Protein AF-A0A9P5D5E3-F1 (afdb_monomer_lite)

Radius of gyration: 33.83 Å; chains: 1; bounding box: 81×47×135 Å

Sequence (514 aa):
MQNLQLTEDNIARSSSKAASLYDTSLLKGVSTLTSAIRGVATMDKPTLDSLTDACCRSLRSALHSGDFTIDQIYTVMEPLGVGELDPRLSEPQIRSIDRSIAKTVIYTIAVLRRHSHDSLYEGAWSAIIGHVFSMAPSVFKFRRFSYIMSQASPMDIHNIDDALYRQIIREFAYTHGDGLRNSGVIAPWTMRLSYFARSLAQIPQTKFDSISRAVTEEVWHPDGKRQHRFTWLLIQAQLSHSTAQDMAALTLEYQDEYGPMSGSELRVLAMARLVSEGRLDLQTTFQLSRMYRAQPCSRWPDLAEAVMDLGGTDSLKSLVRWLQSIRGLSCLIRSLIFTNIDPEESGLALSSRRVMGKIMEDAGISPRSLEAEVDFISAKRLKIRGRGTDIPPSELKSRMHMRRGMMEFLEWLAHWYLLSPLLTDRQALRGVEWCLVRYEWMANDNGRGSSVVLAVLARVLMRDLTAGQWGRTSRLRWLMTKIEKYQGHEQARKALKTLNDWRNMTSAQQEKRP

Secondary structure (DSSP, 8-state):
-HHHHHHHHHHHHHHHHHHHTT--HHHHHHHHHHHHHHH-SS--HHHHHHHHHHHHHHHHHHHHTT---HHHHHHHHSTTTTT---TTS-HHHHHHHHHHHHHHHHHHHHHHHHH---HHHHHHHHHHHHHHHHS-SSHHHHHHHHHHHHH--HHHHHHS-HHHHHHHHHHHHHHHHHHHHH-S-HHHHHHHHHHHHHHHTTS-HHHHHHHHHHHHHHHTSTT--HHHHHHHHHHHHHSTTS-HHHHHHHHHHHHHHH-SPPHHHHHHHHHHHHHHTTSS-HHHHHHHHHGGGT-TTTHHHHHHHHHHHHHHHHHHHHHHHHHHHTT-HHHHHHHHHHHHHS-SSHHHHHHHHHHHHHHHHHS---HHHHHHHHHHHHHHHS------S---HHHHHHHHHHHHHHHHHHHHHHHHHHH-TTS-HHHHHHHHHHHHHHHHHHH-TT----HHHHHHHHHHHHHHHHTTS---HHHHHHHHHHHHHHH-HHHHHHHHHHHHHHHHHHHHHHTT--

pLDDT: mean 88.55, std 11.64, range [41.59, 98.0]

Organism: NCBI:txid1094350

Foldseek 3Di:
DVVVVVVVVVVVVVVVVVVVQCPFQQLVLLVQLLVVVVPDPADDPVVLVVSLVSSLVSNLVSVVVLRHDLVVLLCQLQSCDPPNDDPNDDPVSVVVSSLSRLLSSLVSLLVCVVVDVDVSSVSSLVSLVVSLLPDQLDLSSLSSLLSNLVSDDLVRLVPDDLVSVLVNLLSLLVVLLVVVVVDLQQLVSLLSLLSNLVSLLSRPPVSSVVSLVVSCVVCVPPPHDLSSLLSSLLSVLQHLPADLLNNLVSLLVSCVVPNDDDLVSLLSSLLSNCNSVVLADSVLVSVLSVCSPVDVLLSLLSVLLRSCVRPNLVSNLSSCVSCVSNVNNLSNLLSLLQCQQDPPDPVSNVSSLVSVLSCVQPNPDDVVSSLVSLVVCCVPQQPPPDPDPDDPPVSVVVSVSSLVSSLVVLLSQLVSLLPHPVDDLVSSLVSLVSSQVVQQVSVPPVSATDPSSLVSNVSSQCPCLVVLHLGDPVSLVVSLVVCCRHVNPVRSVVSVVVSVVSSVVSVVVVVPPD

Structure (mmCIF, N/CA/C/O backbone):
data_AF-A0A9P5D5E3-F1
#
_entry.id   AF-A0A9P5D5E3-F1
#
loop_
_atom_site.group_PDB
_atom_site.id
_atom_site.type_symbol
_atom_site.label_atom_id
_atom_site.label_alt_id
_atom_site.label_comp_id
_atom_site.label_asym_id
_atom_site.label_entity_id
_atom_site.label_seq_id
_atom_site.pdbx_PDB_ins_code
_atom_site.Cartn_x
_atom_site.Cartn_y
_atom_site.Cartn_z
_atom_site.occupancy
_atom_site.B_iso_or_equiv
_atom_site.auth_seq_id
_atom_site.auth_comp_id
_atom_site.auth_asym_id
_atom_site.auth_atom_id
_atom_site.pdbx_PDB_model_num
ATOM 1 N N . MET A 1 1 ? -29.654 13.560 71.569 1.00 51.62 1 MET A N 1
ATOM 2 C CA . MET A 1 1 ? -29.221 12.187 71.218 1.00 51.62 1 MET A CA 1
ATOM 3 C C . MET A 1 1 ? -30.061 11.512 70.125 1.00 51.62 1 MET A C 1
ATOM 5 O O . MET A 1 1 ? -29.534 10.614 69.495 1.00 51.62 1 MET A O 1
ATOM 9 N N . GLN A 1 2 ? -31.283 11.963 69.798 1.00 49.03 2 GLN A N 1
ATOM 10 C CA . GLN A 1 2 ? -32.092 11.364 68.712 1.00 49.03 2 GLN A CA 1
ATOM 11 C C . GLN A 1 2 ? -31.640 11.704 67.270 1.00 49.03 2 GLN A C 1
ATOM 13 O O . GLN A 1 2 ? -31.958 10.961 66.351 1.00 49.03 2 GLN A O 1
ATOM 18 N N . ASN A 1 3 ? -30.846 12.763 67.053 1.00 41.59 3 ASN A N 1
ATOM 19 C CA . ASN A 1 3 ? -30.370 13.141 65.707 1.00 41.59 3 ASN A CA 1
ATOM 20 C C . ASN A 1 3 ? -29.150 12.348 65.197 1.00 41.59 3 ASN A C 1
ATOM 22 O O . ASN A 1 3 ? -28.837 12.447 64.018 1.00 41.59 3 ASN A O 1
ATOM 26 N N . LEU A 1 4 ? -28.476 11.559 66.045 1.00 43.84 4 LEU A N 1
ATOM 27 C CA . LEU A 1 4 ? -27.321 10.734 65.645 1.00 43.84 4 LEU A CA 1
ATOM 28 C C . LEU A 1 4 ? -27.733 9.343 65.124 1.00 43.84 4 LEU A C 1
ATOM 30 O O . LEU A 1 4 ? -27.095 8.821 64.213 1.00 43.84 4 LEU A O 1
ATOM 34 N N . GLN A 1 5 ? -28.847 8.787 65.612 1.00 48.31 5 GLN A N 1
ATOM 35 C CA . GLN A 1 5 ? -29.372 7.491 65.149 1.00 48.31 5 GLN A CA 1
ATOM 36 C C . GLN A 1 5 ? -29.974 7.554 63.732 1.00 48.31 5 GLN A C 1
ATOM 38 O O . GLN A 1 5 ? -29.820 6.617 62.956 1.00 48.31 5 GLN A O 1
ATOM 43 N N . LEU A 1 6 ? -30.570 8.686 63.336 1.00 47.81 6 LEU A N 1
ATOM 44 C CA . LEU A 1 6 ? -31.099 8.888 61.975 1.00 47.81 6 LEU A CA 1
ATOM 45 C C . LEU A 1 6 ? -30.002 8.978 60.897 1.00 47.81 6 LEU A C 1
ATOM 47 O O . LEU A 1 6 ? -30.256 8.683 59.728 1.00 47.81 6 LEU A O 1
ATOM 51 N N . THR A 1 7 ? -28.781 9.369 61.266 1.00 51.88 7 THR A N 1
ATOM 52 C CA . THR A 1 7 ? -27.620 9.368 60.362 1.00 51.88 7 THR A CA 1
ATOM 53 C C . THR A 1 7 ? -27.019 7.976 60.183 1.00 51.88 7 THR A C 1
ATOM 55 O O . THR A 1 7 ? -26.678 7.620 59.059 1.00 51.88 7 THR A O 1
ATOM 58 N N . GLU A 1 8 ? -26.952 7.154 61.233 1.00 51.00 8 GLU A N 1
ATOM 59 C CA . GLU A 1 8 ? -26.429 5.783 61.130 1.00 51.00 8 GLU A CA 1
ATOM 60 C C . GLU A 1 8 ? -27.367 4.858 60.345 1.00 51.00 8 GLU A C 1
ATOM 62 O O . GLU A 1 8 ? -26.898 4.112 59.488 1.00 51.00 8 GLU A O 1
ATOM 67 N N . ASP A 1 9 ? -28.687 4.984 60.516 1.00 50.69 9 ASP A N 1
ATOM 68 C CA . ASP A 1 9 ? -29.661 4.209 59.733 1.00 50.69 9 ASP A CA 1
ATOM 69 C C . ASP A 1 9 ? -29.676 4.600 58.247 1.00 50.69 9 ASP A C 1
ATOM 71 O O . ASP A 1 9 ? -29.881 3.753 57.373 1.00 50.69 9 ASP A O 1
ATOM 75 N N . ASN A 1 10 ? -29.407 5.869 57.925 1.00 49.25 10 ASN A N 1
ATOM 76 C CA . ASN A 1 10 ? -29.267 6.306 56.537 1.00 49.25 10 ASN A CA 1
ATOM 77 C C . ASN A 1 10 ? -27.933 5.858 55.921 1.00 49.25 10 ASN A C 1
ATOM 79 O O . ASN A 1 10 ? -27.908 5.502 54.742 1.00 49.25 10 ASN A O 1
ATOM 83 N N . ILE A 1 11 ? -26.846 5.790 56.697 1.00 52.59 11 ILE A N 1
ATOM 84 C CA . ILE A 1 11 ? -25.560 5.232 56.245 1.00 52.59 11 ILE A CA 1
ATOM 85 C C . ILE A 1 11 ? -25.672 3.710 56.059 1.00 52.59 11 ILE A C 1
ATOM 87 O O . ILE A 1 11 ? -25.216 3.185 55.044 1.00 52.59 11 ILE A O 1
ATOM 91 N N . ALA A 1 12 ? -26.360 3.002 56.958 1.00 52.84 12 ALA A N 1
ATOM 92 C CA . ALA A 1 12 ? -26.611 1.565 56.852 1.00 52.84 12 ALA A CA 1
ATOM 93 C C . ALA A 1 12 ? -27.542 1.217 55.677 1.00 52.84 12 ALA A C 1
ATOM 95 O O . ALA A 1 12 ? -27.278 0.261 54.948 1.00 52.84 12 ALA A O 1
ATOM 96 N N . ARG A 1 13 ? -28.582 2.022 55.409 1.00 50.06 13 ARG A N 1
ATOM 97 C CA . ARG A 1 13 ? -29.433 1.862 54.212 1.00 50.06 13 ARG A CA 1
ATOM 98 C C . ARG A 1 13 ? -28.705 2.210 52.917 1.00 50.06 13 ARG A C 1
ATOM 100 O O . ARG A 1 13 ? -28.926 1.538 51.914 1.00 50.06 13 ARG A O 1
ATOM 107 N N . SER A 1 14 ? -27.811 3.199 52.932 1.00 50.53 14 SER A N 1
ATOM 108 C CA . SER A 1 14 ? -26.955 3.528 51.780 1.00 50.53 14 SER A CA 1
ATOM 109 C C . SER A 1 14 ? -25.931 2.417 51.505 1.00 50.53 14 SER A C 1
ATOM 111 O O . SER A 1 14 ? -25.728 2.040 50.354 1.00 50.53 14 SER A O 1
ATOM 113 N N . SER A 1 15 ? -25.369 1.822 52.562 1.00 48.03 15 SER A N 1
ATOM 114 C CA . SER A 1 15 ? -24.466 0.664 52.507 1.00 48.03 15 SER A CA 1
ATOM 115 C C . SER A 1 15 ? -25.179 -0.616 52.036 1.00 48.03 15 SER A C 1
ATOM 117 O O . SER A 1 15 ? -24.668 -1.341 51.186 1.00 48.03 15 SER A O 1
ATOM 119 N N . SER A 1 16 ? -26.416 -0.854 52.485 1.00 47.56 16 SER A N 1
ATOM 120 C CA . SER A 1 16 ? -27.251 -1.980 52.038 1.00 47.56 16 SER A CA 1
ATOM 121 C C . SER A 1 16 ? -27.680 -1.852 50.567 1.00 47.56 16 SER A C 1
ATOM 123 O O . SER A 1 16 ? -27.657 -2.842 49.834 1.00 47.56 16 SER A O 1
ATOM 125 N N . LYS A 1 17 ? -27.980 -0.635 50.086 1.00 50.34 17 LYS A N 1
ATOM 126 C CA . LYS A 1 17 ? -28.239 -0.382 48.657 1.00 50.34 17 LYS A CA 1
ATOM 127 C C . LYS A 1 17 ? -26.984 -0.579 47.803 1.00 50.34 17 LYS A C 1
ATOM 129 O O . LYS A 1 17 ? -27.083 -1.174 46.731 1.00 50.34 17 LYS A O 1
ATOM 134 N N . ALA A 1 18 ? -25.819 -0.154 48.302 1.00 51.84 18 ALA A N 1
ATOM 135 C CA . ALA A 1 18 ? -24.525 -0.398 47.666 1.00 51.84 18 ALA A CA 1
ATOM 136 C C . ALA A 1 18 ? -24.183 -1.897 47.589 1.00 51.84 18 ALA A C 1
ATOM 138 O O . ALA A 1 18 ? -23.672 -2.342 46.568 1.00 51.84 18 ALA A O 1
ATOM 139 N N . ALA A 1 19 ? -24.540 -2.696 48.600 1.00 51.81 19 ALA A N 1
ATOM 140 C CA . ALA A 1 19 ? -24.354 -4.148 48.570 1.00 51.81 19 ALA A CA 1
ATOM 141 C C . ALA A 1 19 ? -25.280 -4.860 47.560 1.00 51.81 19 ALA A C 1
ATOM 143 O O . ALA A 1 19 ? -24.857 -5.830 46.938 1.00 51.81 19 ALA A O 1
ATOM 144 N N . SER A 1 20 ? -26.506 -4.362 47.326 1.00 53.81 20 SER A N 1
ATOM 145 C CA . SER A 1 20 ? -27.418 -4.939 46.314 1.00 53.81 20 SER A CA 1
ATOM 146 C C . SER A 1 20 ? -27.054 -4.587 44.862 1.00 53.81 20 SER A C 1
ATOM 148 O O . SER A 1 20 ? -27.443 -5.297 43.941 1.00 53.81 20 SER A O 1
ATOM 150 N N . LEU A 1 21 ? -26.266 -3.525 44.643 1.00 51.81 21 LEU A N 1
ATOM 151 C CA . LEU A 1 21 ? -25.793 -3.114 43.312 1.00 51.81 21 LEU A CA 1
ATOM 152 C C . LEU A 1 21 ? -24.732 -4.062 42.722 1.00 51.81 21 LEU A C 1
ATOM 154 O O . LEU A 1 21 ? -24.476 -4.016 41.518 1.00 51.81 21 LEU A O 1
ATOM 158 N N . TYR A 1 22 ? -24.136 -4.935 43.542 1.00 53.56 22 TYR A N 1
ATOM 159 C CA . TYR A 1 22 ? -23.150 -5.924 43.095 1.00 53.56 22 TYR A CA 1
ATOM 160 C C . TYR A 1 22 ? -23.761 -7.239 42.586 1.00 53.56 22 TYR A C 1
ATOM 162 O O . TYR A 1 22 ? -23.026 -8.042 42.013 1.00 53.56 22 TYR A O 1
ATOM 170 N N . ASP A 1 23 ? -25.074 -7.453 42.735 1.00 62.47 23 ASP A N 1
ATOM 171 C CA . ASP A 1 23 ? -25.737 -8.716 42.360 1.00 62.47 23 ASP A CA 1
ATOM 172 C C . ASP A 1 23 ? -26.598 -8.611 41.087 1.00 62.47 23 ASP A C 1
ATOM 174 O O . ASP A 1 23 ? -27.505 -9.403 40.845 1.00 62.47 23 ASP A O 1
ATOM 178 N N . THR A 1 24 ? -26.330 -7.618 40.238 1.00 68.75 24 THR A N 1
ATOM 179 C CA . THR A 1 24 ? -26.952 -7.558 38.905 1.00 68.75 24 THR A CA 1
ATOM 180 C C . THR A 1 24 ? -26.389 -8.645 37.996 1.00 68.75 24 THR A C 1
ATOM 182 O O . THR A 1 24 ? -25.181 -8.926 38.012 1.00 68.75 24 THR A O 1
ATOM 185 N N . SER A 1 25 ? -27.228 -9.188 37.116 1.00 81.94 25 SER A N 1
ATOM 186 C CA . SER A 1 25 ? -26.835 -10.268 36.206 1.00 81.94 25 SER A CA 1
ATOM 187 C C . SER A 1 25 ? -25.695 -9.901 35.244 1.00 81.94 25 SER A C 1
ATOM 189 O O . SER A 1 25 ? -24.961 -10.793 34.806 1.00 81.94 25 SER A O 1
ATOM 191 N N . LEU A 1 26 ? -25.487 -8.611 34.944 1.00 89.19 26 LEU A N 1
ATOM 192 C CA . LEU A 1 26 ? -24.470 -8.170 33.989 1.00 89.19 26 LEU A CA 1
ATOM 193 C C . LEU A 1 26 ? -23.032 -8.453 34.470 1.00 89.19 26 LEU A C 1
ATOM 195 O O . LEU A 1 26 ? -22.246 -9.072 33.747 1.00 89.19 26 LEU A O 1
ATOM 199 N N . LEU A 1 27 ? -22.683 -8.062 35.702 1.00 91.94 27 LEU A N 1
ATOM 200 C CA . LEU A 1 27 ? -21.335 -8.281 36.254 1.00 91.94 27 LEU A CA 1
ATOM 201 C C . LEU A 1 27 ? -21.044 -9.759 36.535 1.00 91.94 27 LEU A C 1
ATOM 203 O O . LEU A 1 27 ? -19.889 -10.187 36.458 1.00 91.94 27 LEU A O 1
ATOM 207 N N . LYS A 1 28 ? -22.087 -10.561 36.782 1.00 92.12 28 LYS A N 1
ATOM 208 C CA . LYS A 1 28 ? -21.977 -12.006 37.013 1.00 92.12 28 LYS A CA 1
ATOM 209 C C . LYS A 1 28 ? -21.293 -12.736 35.856 1.00 92.12 28 LYS A C 1
ATOM 211 O O . LYS A 1 28 ? -20.525 -13.671 36.081 1.00 92.12 28 LYS A O 1
ATOM 216 N N . GLY A 1 29 ? -21.531 -12.308 34.615 1.00 92.06 29 GLY A N 1
ATOM 217 C CA . GLY A 1 29 ? -20.886 -12.899 33.439 1.00 92.06 29 GLY A CA 1
ATOM 218 C C . GLY A 1 29 ? -19.367 -12.695 33.431 1.00 92.06 29 GLY A C 1
ATOM 219 O O . GLY A 1 29 ? -18.618 -13.628 33.134 1.00 92.06 29 GLY A O 1
ATOM 220 N N . VAL A 1 30 ? -18.906 -11.493 33.789 1.00 93.12 30 VAL A N 1
ATOM 221 C CA . VAL A 1 30 ? -17.473 -11.153 33.849 1.00 93.12 30 VAL A CA 1
ATOM 222 C C . VAL A 1 30 ? -16.808 -11.814 35.057 1.00 93.12 30 VAL A C 1
ATOM 224 O O . VAL A 1 30 ? -15.753 -12.424 34.907 1.00 93.12 30 VAL A O 1
ATOM 227 N N . SER A 1 31 ? -17.440 -11.796 36.233 1.00 92.56 31 SER A N 1
ATOM 228 C CA . SER A 1 31 ? -16.890 -12.448 37.430 1.00 92.56 31 SER A CA 1
ATOM 229 C C . SER A 1 31 ? -16.780 -13.970 37.277 1.00 92.56 31 SER A C 1
ATOM 231 O O . SER A 1 31 ? -15.801 -14.571 37.731 1.00 92.56 31 SER A O 1
ATOM 233 N N . THR A 1 32 ? -17.734 -14.594 36.574 1.00 94.31 32 THR A N 1
ATOM 234 C CA . THR A 1 32 ? -17.679 -16.019 36.212 1.00 94.31 32 THR A CA 1
ATOM 235 C C . THR A 1 32 ? -16.514 -16.299 35.266 1.00 94.31 32 THR A C 1
ATOM 237 O O . THR A 1 32 ? -15.783 -17.264 35.481 1.00 94.31 32 THR A O 1
ATOM 240 N N . LEU A 1 33 ? -16.294 -15.448 34.256 1.00 94.94 33 LEU A N 1
ATOM 241 C CA . LEU A 1 33 ? -15.149 -15.570 33.350 1.00 94.94 33 LEU A CA 1
ATOM 242 C C . LEU A 1 33 ? -13.823 -15.473 34.113 1.00 94.94 33 LEU A C 1
ATOM 244 O O . LEU A 1 33 ? -12.973 -16.349 33.968 1.00 94.94 33 LEU A O 1
ATOM 248 N N . THR A 1 34 ? -13.658 -14.450 34.951 1.00 93.31 34 THR A N 1
A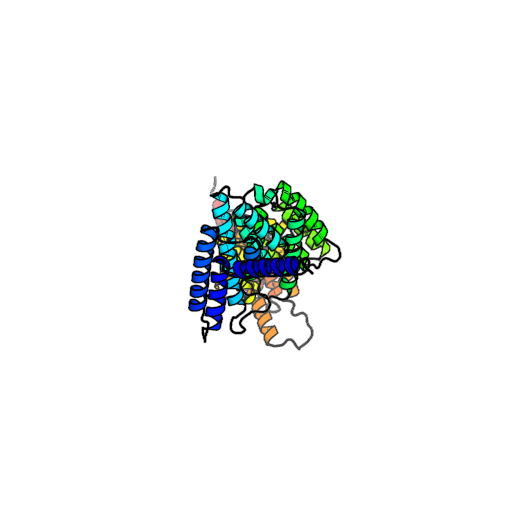TOM 249 C CA . THR A 1 34 ? -12.439 -14.242 35.745 1.00 93.31 34 THR A CA 1
ATOM 250 C C . THR A 1 34 ? -12.188 -15.406 36.706 1.00 93.31 34 THR A C 1
ATOM 252 O O . THR A 1 34 ? -11.065 -15.902 36.795 1.00 93.31 34 THR A O 1
ATOM 255 N N . SER A 1 35 ? -13.231 -15.909 37.373 1.00 93.19 35 SER A N 1
ATOM 256 C CA . SER A 1 35 ? -13.135 -17.092 38.241 1.00 93.19 35 SER A CA 1
ATOM 257 C C . SER A 1 35 ? -12.764 -18.354 37.461 1.00 93.19 35 SER A C 1
ATOM 259 O O . SER A 1 35 ? -11.901 -19.112 37.900 1.00 93.19 35 SER A O 1
ATOM 261 N N . ALA A 1 36 ? -13.356 -18.569 36.284 1.00 94.50 36 ALA A N 1
ATOM 262 C CA . ALA A 1 36 ? -13.046 -19.719 35.440 1.00 94.50 36 ALA A CA 1
ATOM 263 C C . ALA A 1 36 ? -11.605 -19.666 34.913 1.00 94.50 36 ALA A C 1
ATOM 265 O O . ALA A 1 36 ? -10.907 -20.677 34.937 1.00 94.50 36 ALA A O 1
ATOM 266 N N . ILE A 1 37 ? -11.127 -18.484 34.510 1.00 93.75 37 ILE A N 1
ATOM 267 C CA . ILE A 1 37 ? -9.731 -18.282 34.105 1.00 93.75 37 ILE A CA 1
ATOM 268 C C . ILE A 1 37 ? -8.791 -18.646 35.255 1.00 93.75 37 ILE A C 1
ATOM 270 O O . ILE A 1 37 ? -7.855 -19.419 35.053 1.00 93.75 37 ILE A O 1
ATOM 274 N N . ARG A 1 38 ? -9.079 -18.168 36.474 1.00 92.00 38 ARG A N 1
ATOM 275 C CA . ARG A 1 38 ? -8.297 -18.492 37.677 1.00 92.00 38 ARG A CA 1
ATOM 276 C C . ARG A 1 38 ? -8.303 -19.995 37.987 1.00 92.00 38 ARG A C 1
ATOM 278 O O . ARG A 1 38 ? -7.253 -20.538 38.313 1.00 92.00 38 ARG A O 1
ATOM 285 N N . GLY A 1 39 ? -9.442 -20.670 37.822 1.00 93.56 39 GLY A N 1
ATOM 286 C CA . GLY A 1 39 ? -9.613 -22.091 38.150 1.00 93.56 39 GLY A CA 1
ATOM 287 C C . GLY A 1 39 ? -8.987 -23.092 37.169 1.00 93.56 39 GLY A C 1
ATOM 288 O O . GLY A 1 39 ? -8.707 -24.224 37.556 1.00 93.56 39 GLY A O 1
ATOM 289 N N . VAL A 1 40 ? -8.745 -22.716 35.911 1.00 92.94 40 VAL A N 1
ATOM 290 C CA . VAL A 1 40 ? -8.152 -23.619 34.907 1.00 92.94 40 VAL A CA 1
ATOM 291 C C . VAL A 1 40 ? -6.631 -23.631 35.043 1.00 92.94 40 VAL A C 1
ATOM 293 O O . VAL A 1 40 ? -6.009 -22.581 34.959 1.00 92.94 40 VAL A O 1
ATOM 296 N N . ALA A 1 41 ? -6.007 -24.803 35.211 1.00 91.38 41 ALA A N 1
ATOM 297 C CA . ALA A 1 41 ? -4.556 -24.919 35.420 1.00 91.38 41 ALA A CA 1
ATOM 298 C C . ALA A 1 41 ? -3.724 -24.442 34.208 1.00 91.38 41 ALA A C 1
ATOM 300 O O . ALA A 1 41 ? -2.764 -23.687 34.371 1.00 91.38 41 ALA A O 1
ATOM 301 N N . THR A 1 42 ? -4.119 -24.842 32.995 1.00 90.94 42 THR A N 1
ATOM 302 C CA . THR A 1 42 ? -3.462 -24.498 31.723 1.00 90.94 42 THR A CA 1
ATOM 303 C C . THR A 1 42 ? -4.464 -23.882 30.752 1.00 90.94 42 THR A C 1
ATOM 305 O O . THR A 1 42 ? -5.440 -24.533 30.388 1.00 90.94 42 THR A O 1
ATOM 308 N N . MET A 1 43 ? -4.220 -22.645 30.311 1.00 94.38 43 MET A N 1
ATOM 309 C CA . MET A 1 43 ? -5.142 -21.916 29.436 1.00 94.38 43 MET A CA 1
ATOM 310 C C . MET A 1 43 ? -4.763 -22.067 27.960 1.00 94.38 43 MET A C 1
ATOM 312 O O . MET A 1 43 ? -3.991 -21.269 27.417 1.00 94.38 43 MET A O 1
ATOM 316 N N . ASP A 1 44 ? -5.316 -23.083 27.300 1.00 94.56 44 ASP A N 1
ATOM 317 C CA . ASP A 1 44 ? -5.227 -23.184 25.847 1.00 94.56 44 ASP A CA 1
ATOM 318 C C . ASP A 1 44 ? -6.207 -22.219 25.149 1.00 94.56 44 ASP A C 1
ATOM 320 O O . ASP A 1 44 ? -7.106 -21.624 25.752 1.00 94.56 44 ASP A O 1
ATOM 324 N N . LYS A 1 45 ? -5.987 -21.995 23.850 1.00 94.56 45 LYS A N 1
ATOM 325 C CA . LYS A 1 45 ? -6.810 -21.068 23.066 1.00 94.56 45 LYS A CA 1
ATOM 326 C C . LYS A 1 45 ? -8.284 -21.520 22.967 1.00 94.56 45 LYS A C 1
ATOM 328 O O . LYS A 1 45 ? -9.139 -20.671 23.201 1.00 94.56 45 LYS A O 1
ATOM 333 N N . PRO A 1 46 ? -8.610 -22.795 22.663 1.00 97.00 46 PRO A N 1
ATOM 334 C CA . PRO A 1 46 ? -10.002 -23.245 22.575 1.00 97.00 46 PRO A CA 1
ATOM 335 C C . PRO A 1 46 ? -10.787 -23.087 23.881 1.00 97.00 46 PRO A C 1
ATOM 337 O O . PRO A 1 46 ? -11.935 -22.644 23.849 1.00 97.00 46 PRO A O 1
ATOM 340 N N . THR A 1 47 ? -10.174 -23.395 25.030 1.00 95.94 47 THR A N 1
ATOM 341 C CA . THR A 1 47 ? -10.812 -23.216 26.342 1.00 95.94 47 THR A CA 1
ATOM 342 C C . THR A 1 47 ? -11.107 -21.745 26.588 1.00 95.94 47 THR A C 1
ATOM 344 O O . THR A 1 47 ? -12.225 -21.395 26.966 1.00 95.94 47 THR A O 1
ATOM 347 N N . LEU A 1 48 ? -10.140 -20.866 26.312 1.00 95.62 48 LEU A N 1
ATOM 348 C CA . LEU A 1 48 ? -10.329 -19.432 26.486 1.00 95.62 48 LEU A CA 1
ATOM 349 C C . LEU A 1 48 ? -11.422 -18.864 25.571 1.00 95.62 48 LEU A C 1
ATOM 351 O O . LEU A 1 48 ? -12.230 -18.050 26.022 1.00 95.62 48 LEU A O 1
ATOM 355 N N . ASP A 1 49 ? -11.461 -19.297 24.310 1.00 95.62 49 ASP A N 1
ATOM 356 C CA . ASP A 1 49 ? -12.492 -18.890 23.353 1.00 95.62 49 ASP A CA 1
ATOM 357 C C . ASP A 1 49 ? -13.884 -19.347 23.849 1.00 95.62 49 ASP A C 1
ATOM 359 O O . ASP A 1 49 ? -14.806 -18.534 23.917 1.00 95.62 49 ASP A O 1
ATOM 363 N N . SER A 1 50 ? -14.015 -20.590 24.335 1.00 97.25 50 SER A N 1
ATOM 364 C CA . SER A 1 50 ? -15.262 -21.120 24.918 1.00 97.25 50 SER A CA 1
ATOM 365 C C . SER A 1 50 ? -15.727 -20.346 26.161 1.00 97.25 50 SER A C 1
ATOM 367 O O . SER A 1 50 ? -16.907 -20.000 26.281 1.00 97.25 50 SER A O 1
ATOM 369 N N . LEU A 1 51 ? -14.809 -20.033 27.084 1.00 96.62 51 LEU A N 1
ATOM 370 C CA . LEU A 1 51 ? -15.114 -19.229 28.274 1.00 96.62 51 LEU A CA 1
ATOM 371 C C . LEU A 1 51 ? -15.556 -17.809 27.892 1.00 96.62 51 LEU A C 1
ATOM 373 O O . LEU A 1 51 ? -16.532 -17.285 28.435 1.00 96.62 51 LEU A O 1
ATOM 377 N N . THR A 1 52 ? -14.872 -17.203 26.921 1.00 96.81 52 THR A N 1
ATOM 378 C CA . THR A 1 52 ? -15.201 -15.868 26.410 1.00 96.81 52 THR A CA 1
ATOM 379 C C . THR A 1 52 ? -16.579 -15.855 25.746 1.00 96.81 52 THR A C 1
ATOM 381 O O . THR A 1 52 ? -17.367 -14.937 25.985 1.00 96.81 52 THR A O 1
ATOM 384 N N . ASP A 1 53 ? -16.918 -16.883 24.966 1.00 97.25 53 ASP A N 1
ATOM 385 C CA . ASP A 1 53 ? -18.229 -17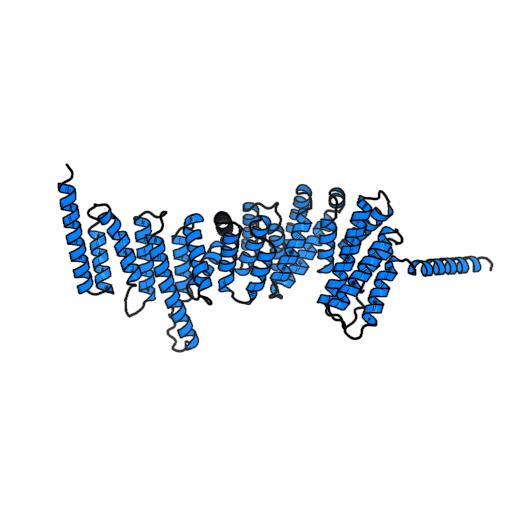.019 24.327 1.00 97.25 53 ASP A CA 1
ATOM 386 C C . ASP A 1 53 ? -19.355 -17.224 25.346 1.00 97.25 53 ASP A C 1
ATOM 388 O O . ASP A 1 53 ? -20.433 -16.634 25.211 1.00 97.25 53 ASP A O 1
ATOM 392 N N . ALA A 1 54 ? -19.116 -18.015 26.398 1.00 97.00 54 ALA A N 1
ATOM 393 C CA . ALA A 1 54 ? -20.058 -18.173 27.502 1.00 97.00 54 ALA A CA 1
ATOM 394 C C . ALA A 1 54 ? -20.325 -16.835 28.213 1.00 97.00 54 ALA A C 1
ATOM 396 O O . ALA A 1 54 ? -21.489 -16.470 28.404 1.00 97.00 54 ALA A O 1
ATOM 397 N N . CYS A 1 55 ? -19.271 -16.066 28.507 1.00 96.56 55 CYS A N 1
ATOM 398 C CA . CYS A 1 55 ? -19.382 -14.713 29.053 1.00 96.56 55 CYS A CA 1
ATOM 399 C C . CYS A 1 55 ? -20.197 -13.799 28.123 1.00 96.56 55 CYS A C 1
ATOM 401 O O . CYS A 1 55 ? -21.167 -13.178 28.554 1.00 96.56 55 CYS A O 1
ATOM 403 N N . CYS A 1 56 ? -19.886 -13.784 26.822 1.00 97.06 56 CYS A N 1
ATOM 404 C CA . CYS A 1 56 ? -20.598 -12.966 25.839 1.00 97.06 56 CYS A CA 1
ATOM 405 C C . CYS A 1 56 ? -22.091 -13.324 25.738 1.00 97.06 56 CYS A C 1
ATOM 407 O O . CYS A 1 56 ? -22.920 -12.428 25.586 1.00 97.06 56 CYS A O 1
ATOM 409 N N . ARG A 1 57 ? -22.463 -14.608 25.836 1.00 97.06 57 ARG A N 1
ATOM 410 C CA . ARG A 1 57 ? -23.877 -15.028 25.881 1.00 97.06 57 ARG A CA 1
ATOM 411 C C . ARG A 1 57 ? -24.583 -14.523 27.137 1.00 97.06 57 ARG A C 1
ATOM 413 O O . ARG A 1 57 ? -25.687 -13.997 27.026 1.00 97.06 57 ARG A O 1
ATOM 420 N N . SER A 1 58 ? -23.933 -14.636 28.296 1.00 96.38 58 SER A N 1
ATOM 421 C CA . SER A 1 58 ? -24.467 -14.116 29.560 1.00 96.38 58 SER A CA 1
ATOM 422 C C . SER A 1 58 ? -24.687 -12.604 29.492 1.00 96.38 58 SER A C 1
ATOM 424 O O . SER A 1 58 ? -25.760 -12.128 29.850 1.00 96.38 58 SER A O 1
ATOM 426 N N . LEU A 1 59 ? -23.707 -11.857 28.969 1.00 96.44 59 LEU A N 1
ATOM 427 C CA . LEU A 1 59 ? -23.804 -10.406 28.796 1.00 96.44 59 LEU A CA 1
ATOM 428 C C . LEU A 1 59 ? -24.957 -10.018 27.867 1.00 96.44 59 LEU A C 1
ATOM 430 O O . LEU A 1 59 ? -25.718 -9.116 28.196 1.00 96.44 59 LEU A O 1
ATOM 434 N N . ARG A 1 60 ? -25.134 -10.715 26.735 1.00 97.12 60 ARG A N 1
ATOM 435 C CA . ARG A 1 60 ? -26.284 -10.469 25.847 1.00 97.12 60 ARG A CA 1
ATOM 436 C C . ARG A 1 60 ? -27.601 -10.668 26.579 1.00 97.12 60 ARG A C 1
ATOM 438 O O . ARG A 1 60 ? -28.466 -9.809 26.478 1.00 97.12 60 ARG A O 1
ATOM 445 N N . SER A 1 61 ? -27.740 -11.768 27.316 1.00 96.25 61 SER A N 1
ATOM 446 C CA . SER A 1 61 ? -28.963 -12.058 28.066 1.00 96.25 61 SER A CA 1
ATOM 447 C C . SER A 1 61 ? -29.293 -10.949 29.069 1.00 96.25 61 SER A C 1
ATOM 449 O O . SER A 1 61 ? -30.427 -10.486 29.084 1.00 96.25 61 SER A O 1
ATOM 451 N N . ALA A 1 62 ? -28.304 -10.500 29.849 1.00 95.50 62 ALA A N 1
ATOM 452 C CA . ALA A 1 62 ? -28.472 -9.435 30.842 1.00 95.50 62 ALA A CA 1
ATOM 453 C C . ALA A 1 62 ? -28.810 -8.074 30.205 1.00 95.50 62 ALA A C 1
ATOM 455 O O . ALA A 1 62 ? -29.679 -7.346 30.683 1.00 95.50 62 ALA A O 1
ATOM 456 N N . LEU A 1 63 ? -28.160 -7.739 29.084 1.00 96.62 63 LEU A N 1
ATOM 457 C CA . LEU A 1 63 ? -28.459 -6.517 28.335 1.00 96.62 63 LEU A CA 1
ATOM 458 C C . LEU A 1 63 ? -29.874 -6.552 27.743 1.00 96.62 63 LEU A C 1
ATOM 460 O O . LEU A 1 63 ? -30.572 -5.549 27.802 1.00 96.62 63 LEU A O 1
ATOM 464 N N . HIS A 1 64 ? -30.317 -7.698 27.215 1.00 96.06 64 HIS A N 1
ATOM 465 C CA . HIS A 1 64 ? -31.675 -7.871 26.687 1.00 96.06 64 HIS A CA 1
ATOM 466 C C . HIS A 1 64 ? -32.759 -7.771 27.764 1.00 96.06 64 HIS A C 1
ATOM 468 O O . HIS A 1 64 ? -33.861 -7.320 27.459 1.00 96.06 64 HIS A O 1
ATOM 474 N N . SER A 1 65 ? -32.470 -8.183 29.001 1.00 95.19 65 SER A N 1
ATOM 475 C CA . SER A 1 65 ? -33.410 -8.049 30.116 1.00 95.19 65 SER A CA 1
ATOM 476 C C . SER A 1 65 ? -33.442 -6.645 30.725 1.00 95.19 65 SER A C 1
ATOM 478 O O . SER A 1 65 ? -34.252 -6.414 31.617 1.00 95.19 65 SER A O 1
ATOM 480 N N . GLY A 1 66 ? -32.577 -5.721 30.282 1.00 94.81 66 GLY A N 1
ATOM 481 C CA . GLY A 1 66 ? -32.454 -4.385 30.875 1.00 94.81 66 GLY A CA 1
ATOM 482 C C . GLY A 1 66 ? -31.918 -4.394 32.313 1.00 94.81 66 GLY A C 1
ATOM 483 O O . GLY A 1 66 ? -32.060 -3.404 33.022 1.00 94.81 66 GLY A O 1
ATOM 484 N N . ASP A 1 67 ? -31.313 -5.501 32.758 1.00 91.00 67 ASP A N 1
ATOM 485 C CA . ASP A 1 67 ? -30.839 -5.681 34.137 1.00 91.00 67 ASP A CA 1
ATOM 486 C C . ASP A 1 67 ? -29.389 -5.199 34.281 1.00 91.00 67 ASP A C 1
ATOM 488 O O . ASP A 1 67 ? -28.450 -5.982 34.454 1.00 91.00 67 ASP A O 1
ATOM 492 N N . PHE A 1 68 ? -29.194 -3.891 34.108 1.00 94.44 68 PHE A N 1
ATOM 493 C CA . PHE A 1 68 ? -27.894 -3.251 34.267 1.00 94.44 68 PHE A CA 1
ATOM 494 C C . PHE A 1 68 ? -28.006 -1.769 34.628 1.00 94.44 68 PHE A C 1
ATOM 496 O O . PHE A 1 68 ? -28.998 -1.101 34.340 1.00 94.44 68 PHE A O 1
ATOM 503 N N . THR A 1 69 ? -26.936 -1.230 35.208 1.00 94.31 69 THR A N 1
ATOM 504 C CA . THR A 1 69 ? -26.747 0.213 35.394 1.00 94.31 69 THR A CA 1
ATOM 505 C C . THR A 1 69 ? -25.705 0.760 34.421 1.00 94.31 69 THR A C 1
ATOM 507 O O . THR A 1 69 ? -24.863 0.027 33.899 1.00 94.31 69 THR A O 1
ATOM 510 N N . ILE A 1 70 ? -25.731 2.074 34.181 1.00 93.94 70 ILE A N 1
ATOM 511 C CA . ILE A 1 70 ? -24.738 2.746 33.327 1.00 93.94 70 ILE A CA 1
ATOM 512 C C . ILE A 1 70 ? -23.313 2.536 33.864 1.00 93.94 70 ILE A C 1
ATOM 514 O O . ILE A 1 70 ? -22.403 2.266 33.084 1.00 93.94 70 ILE A O 1
ATOM 518 N N . ASP A 1 71 ? -23.123 2.573 35.185 1.00 92.81 71 ASP A N 1
ATOM 519 C CA . ASP A 1 71 ? -21.802 2.381 35.794 1.00 92.81 71 ASP A CA 1
ATOM 520 C C . ASP A 1 71 ? -21.230 0.986 35.520 1.00 92.81 71 ASP A C 1
ATOM 522 O O . ASP A 1 71 ? -20.036 0.826 35.258 1.00 92.81 71 ASP A O 1
ATOM 526 N N . GLN A 1 72 ? -22.095 -0.028 35.489 1.00 92.88 72 GLN A N 1
ATOM 527 C CA . GLN A 1 72 ? -21.692 -1.398 35.179 1.00 92.88 72 GLN A CA 1
ATOM 528 C C . GLN A 1 72 ? -21.235 -1.552 33.731 1.00 92.88 72 GLN A C 1
ATOM 530 O O . GLN A 1 72 ? -20.377 -2.390 33.454 1.00 92.88 72 GLN A O 1
ATOM 535 N N . ILE A 1 73 ? -21.744 -0.730 32.807 1.00 94.44 73 ILE A N 1
ATOM 536 C CA . ILE A 1 73 ? -21.253 -0.719 31.428 1.00 94.44 73 ILE A CA 1
ATOM 537 C C . ILE A 1 73 ? -19.774 -0.334 31.393 1.00 94.44 73 ILE A C 1
ATOM 539 O O . ILE A 1 73 ? -19.007 -1.003 30.703 1.00 94.44 73 ILE A O 1
ATOM 543 N N . TYR A 1 74 ? -19.337 0.663 32.173 1.00 91.44 74 TYR A N 1
ATOM 544 C CA . TYR A 1 74 ? -17.915 1.019 32.249 1.00 91.44 74 TYR A CA 1
ATOM 545 C C . TYR A 1 74 ? -17.069 -0.149 32.764 1.00 91.44 74 TYR A C 1
ATOM 547 O O . TYR A 1 74 ? -16.040 -0.470 32.173 1.00 91.44 74 TYR A O 1
ATOM 555 N N . THR A 1 75 ? -17.533 -0.838 33.810 1.00 90.88 75 THR A N 1
ATOM 556 C CA . THR A 1 75 ? -16.826 -1.995 34.378 1.00 90.88 75 THR A CA 1
ATOM 557 C C . THR A 1 75 ? -16.713 -3.150 33.382 1.00 90.88 75 THR A C 1
ATOM 559 O O . THR A 1 75 ? -15.637 -3.716 33.207 1.00 90.88 75 THR A O 1
ATOM 562 N N . VAL A 1 76 ? -17.796 -3.496 32.678 1.00 93.19 76 VAL A N 1
ATOM 563 C CA . VAL A 1 76 ? -17.783 -4.592 31.691 1.00 93.19 76 VAL A CA 1
ATOM 564 C C . VAL A 1 76 ? -16.950 -4.237 30.465 1.00 93.19 76 VAL A C 1
ATOM 566 O O . VAL A 1 76 ? -16.347 -5.119 29.851 1.00 93.19 76 VAL A O 1
ATOM 569 N N . MET A 1 77 ? -16.890 -2.955 30.108 1.00 92.12 77 MET A N 1
ATOM 570 C CA . MET A 1 77 ? -16.012 -2.479 29.050 1.00 92.12 77 MET A CA 1
ATOM 571 C C . MET A 1 77 ? -14.533 -2.630 29.419 1.00 92.12 77 MET A C 1
ATOM 573 O O . MET A 1 77 ? -13.713 -2.608 28.514 1.00 92.12 77 MET A O 1
ATOM 577 N N . GLU A 1 78 ? -14.158 -2.869 30.677 1.00 89.69 78 GLU A N 1
ATOM 578 C CA . GLU A 1 78 ? -12.779 -3.155 31.103 1.00 89.69 78 GLU A CA 1
ATOM 579 C C . GLU A 1 78 ? -12.690 -4.473 31.895 1.00 89.69 78 GLU A C 1
ATOM 581 O O . GLU A 1 78 ? -12.287 -4.494 33.059 1.00 89.69 78 GLU A O 1
ATOM 586 N N . PRO A 1 79 ? -13.019 -5.616 31.264 1.00 83.06 79 PRO A N 1
ATOM 587 C CA . PRO A 1 79 ? -13.390 -6.843 31.973 1.00 83.06 79 PRO A CA 1
ATOM 588 C C . PRO A 1 79 ? -12.255 -7.497 32.773 1.00 83.06 79 PRO A C 1
ATOM 590 O O . PRO A 1 79 ? -12.519 -8.371 33.592 1.00 83.06 79 PRO A O 1
ATOM 593 N N . LEU A 1 80 ? -10.998 -7.125 32.516 1.00 82.94 80 LEU A N 1
ATOM 594 C CA . LEU A 1 80 ? -9.824 -7.724 33.156 1.00 82.94 80 LEU A CA 1
ATOM 595 C C . LEU A 1 80 ? -9.050 -6.760 34.065 1.00 82.94 80 LEU A C 1
ATOM 597 O O . LEU A 1 80 ? -8.088 -7.200 34.687 1.00 82.94 80 LEU A O 1
ATOM 601 N N . GLY A 1 81 ? -9.463 -5.486 34.160 1.00 73.75 81 GLY A N 1
ATOM 602 C CA . GLY A 1 81 ? -8.777 -4.447 34.936 1.00 73.75 81 GLY A CA 1
ATOM 603 C C . GLY A 1 81 ? -7.288 -4.262 34.584 1.00 73.75 81 GLY A C 1
ATOM 604 O O . GLY A 1 81 ? -6.638 -5.100 33.968 1.00 73.75 81 GLY A O 1
ATOM 605 N N . VAL A 1 82 ? -6.688 -3.144 34.988 1.00 59.53 82 VAL A N 1
ATOM 606 C CA . VAL A 1 82 ? -5.236 -2.930 34.790 1.00 59.53 82 VAL A CA 1
ATOM 607 C C . VAL A 1 82 ? -4.400 -3.699 35.836 1.00 59.53 82 VAL A C 1
ATOM 609 O O . VAL A 1 82 ? -3.209 -3.915 35.633 1.00 59.53 82 VAL A O 1
ATOM 612 N N . GLY A 1 83 ? -5.021 -4.176 36.925 1.00 63.41 83 GLY A N 1
ATOM 613 C CA . GLY A 1 83 ? -4.348 -4.862 38.040 1.00 63.41 83 GLY A CA 1
ATOM 614 C C . GLY A 1 83 ? -4.733 -6.328 38.274 1.00 63.41 83 GLY A C 1
ATOM 615 O O . GLY A 1 83 ? -4.116 -6.973 39.114 1.00 63.41 83 GLY A O 1
ATOM 616 N N . GLU A 1 84 ? -5.716 -6.875 37.551 1.00 67.56 84 GLU A N 1
ATOM 617 C CA . GLU A 1 84 ? -6.212 -8.252 37.751 1.00 67.56 84 GLU A CA 1
ATOM 618 C C . GLU A 1 84 ? -5.808 -9.219 36.629 1.00 67.56 84 GLU A C 1
ATOM 620 O O . GLU A 1 84 ? -6.376 -10.305 36.483 1.00 67.56 84 GLU A O 1
ATOM 625 N N . LEU A 1 85 ? -4.810 -8.837 35.832 1.00 74.69 85 LEU A N 1
ATOM 626 C CA . LEU A 1 85 ? -4.312 -9.666 34.745 1.00 74.69 85 LEU A CA 1
ATOM 627 C C . LEU A 1 85 ? -3.685 -10.945 35.301 1.00 74.69 85 LEU A C 1
ATOM 629 O O . LEU A 1 85 ? -2.657 -10.917 35.976 1.00 74.69 85 LEU A O 1
ATOM 633 N N . ASP A 1 86 ? -4.304 -12.080 34.981 1.00 81.19 86 ASP A N 1
ATOM 634 C CA . ASP A 1 86 ? -3.734 -13.389 35.268 1.00 81.19 86 ASP A CA 1
ATOM 635 C C . ASP A 1 86 ? -2.409 -13.535 34.496 1.00 81.19 86 ASP A C 1
ATOM 637 O O . ASP A 1 86 ? -2.419 -13.472 33.260 1.00 81.19 86 ASP A O 1
ATOM 641 N N . PRO A 1 87 ? -1.268 -13.743 35.179 1.00 87.88 87 PRO A N 1
ATOM 642 C CA . PRO A 1 87 ? 0.048 -13.780 34.541 1.00 87.88 87 PRO A CA 1
ATOM 643 C C . PRO A 1 87 ? 0.200 -14.935 33.540 1.00 87.88 87 PRO A C 1
ATOM 645 O O . PRO A 1 87 ? 1.143 -14.947 32.750 1.00 87.88 87 PRO A O 1
ATOM 648 N N . ARG A 1 88 ? -0.718 -15.910 33.552 1.00 90.38 88 ARG A N 1
ATOM 649 C CA . ARG A 1 88 ? -0.734 -17.041 32.616 1.00 90.38 88 ARG A CA 1
ATOM 650 C C . ARG A 1 88 ? -1.307 -16.670 31.253 1.00 90.38 88 ARG A C 1
ATOM 652 O O . ARG A 1 88 ? -1.088 -17.399 30.286 1.00 90.38 88 ARG A O 1
ATOM 659 N N . LEU A 1 89 ? -2.049 -15.568 31.156 1.00 91.25 89 LEU A N 1
ATOM 660 C CA . LEU A 1 89 ? -2.578 -15.102 29.885 1.00 91.25 89 LEU A CA 1
ATOM 661 C C . LEU A 1 89 ? -1.516 -14.314 29.132 1.00 91.25 89 LEU A C 1
ATOM 663 O O . LEU A 1 89 ? -1.009 -13.291 29.585 1.00 91.25 89 LEU A O 1
ATOM 667 N N . SER A 1 90 ? -1.242 -14.748 27.908 1.00 91.12 90 SER A N 1
ATOM 668 C CA . SER A 1 90 ? -0.459 -13.941 26.988 1.00 91.12 90 SER A CA 1
ATOM 669 C C . SER A 1 90 ? -1.223 -12.668 26.616 1.00 91.12 90 SER A C 1
ATOM 671 O O . SER A 1 90 ? -2.450 -12.636 26.496 1.00 91.12 90 SER A O 1
ATOM 673 N N . GLU A 1 91 ? -0.497 -11.598 26.332 1.00 88.88 91 GLU A N 1
ATOM 674 C CA . GLU A 1 91 ? -1.113 -10.348 25.903 1.00 88.88 91 GLU A CA 1
ATOM 675 C C . GLU A 1 91 ? -2.001 -10.475 24.626 1.00 88.88 91 GLU A C 1
ATOM 677 O O . GLU A 1 91 ? -3.059 -9.842 24.551 1.00 88.88 91 GLU A O 1
ATOM 682 N N . PRO A 1 92 ? -1.693 -11.316 23.615 1.00 89.69 92 PRO A N 1
ATOM 683 C CA . PRO A 1 92 ? -2.650 -11.655 22.560 1.00 89.69 92 PRO A CA 1
ATOM 684 C C . PRO A 1 92 ? -3.985 -12.233 23.057 1.00 89.69 92 PRO A C 1
ATOM 686 O O . PRO A 1 92 ? -5.016 -11.877 22.482 1.00 89.69 92 PRO A O 1
ATOM 689 N N . GLN A 1 93 ? -3.974 -13.081 24.092 1.00 92.69 93 GLN A N 1
ATOM 690 C CA . GLN A 1 93 ? -5.176 -13.675 24.693 1.00 92.69 93 GLN A CA 1
ATOM 691 C C . GLN A 1 93 ? -6.007 -12.618 25.425 1.00 92.69 93 GLN A C 1
ATOM 693 O O . GLN A 1 93 ? -7.195 -12.489 25.137 1.00 92.69 93 GLN A O 1
ATOM 698 N N . ILE A 1 94 ? -5.375 -11.781 26.255 1.00 91.56 94 ILE A N 1
ATOM 699 C CA . ILE A 1 94 ? -6.026 -10.638 26.927 1.00 91.56 94 ILE A CA 1
ATOM 700 C C . ILE A 1 94 ? -6.720 -9.741 25.890 1.00 91.56 94 ILE A C 1
ATOM 702 O O . ILE A 1 94 ? -7.904 -9.424 25.998 1.00 91.56 94 ILE A O 1
ATOM 706 N N . ARG A 1 95 ? -6.018 -9.421 24.793 1.00 89.88 95 ARG A N 1
ATOM 707 C CA . ARG A 1 95 ? -6.563 -8.638 23.668 1.00 89.88 95 ARG A CA 1
ATOM 708 C C . ARG A 1 95 ? -7.650 -9.338 22.855 1.00 89.88 95 ARG A C 1
ATOM 710 O O . ARG A 1 95 ? -8.243 -8.685 21.986 1.00 89.88 95 ARG A O 1
ATOM 717 N N . SER A 1 96 ? -7.823 -10.645 23.014 1.00 92.12 96 SER A N 1
ATOM 718 C CA . SER A 1 96 ? -8.906 -11.416 22.400 1.00 92.12 96 SER A CA 1
ATOM 719 C C . SER A 1 96 ? -10.160 -11.332 23.266 1.00 92.12 96 SER A C 1
ATOM 721 O O . SER A 1 96 ? -11.213 -10.958 22.759 1.00 92.12 96 SER A O 1
ATOM 723 N N . ILE A 1 97 ? -10.013 -11.557 24.575 1.00 93.88 97 ILE A N 1
ATOM 724 C CA . ILE A 1 97 ? -11.096 -11.480 25.565 1.00 93.88 97 ILE A CA 1
ATOM 725 C C . ILE A 1 97 ? -11.729 -10.086 25.562 1.00 93.88 97 ILE A C 1
ATOM 727 O O . ILE A 1 97 ? -12.921 -9.950 25.284 1.00 93.88 97 ILE A O 1
ATOM 731 N N . ASP A 1 98 ? -10.912 -9.045 25.775 1.00 92.62 98 ASP A N 1
ATOM 732 C CA . ASP A 1 98 ? -11.361 -7.645 25.783 1.00 92.62 98 ASP A CA 1
ATOM 733 C C . ASP A 1 98 ? -12.126 -7.295 24.501 1.00 92.62 98 ASP A C 1
ATOM 735 O O . ASP A 1 98 ? -13.204 -6.703 24.525 1.00 92.62 98 ASP A O 1
ATOM 739 N N . ARG A 1 99 ? -11.594 -7.743 23.359 1.00 93.06 99 ARG A N 1
ATOM 740 C CA . ARG A 1 99 ? -12.197 -7.503 22.051 1.00 93.06 99 ARG A CA 1
ATOM 741 C C . ARG A 1 99 ? -13.590 -8.104 21.951 1.00 93.06 99 ARG A C 1
ATOM 743 O O . ARG A 1 99 ? -14.490 -7.427 21.460 1.00 93.06 99 ARG A O 1
ATOM 750 N N . SER A 1 100 ? -13.747 -9.366 22.335 1.00 95.50 100 SER A N 1
ATOM 751 C CA . SER A 1 100 ? -15.013 -10.089 22.213 1.00 95.50 100 SER A CA 1
ATOM 752 C C . SER A 1 100 ? -16.080 -9.517 23.140 1.00 95.50 100 SER A C 1
ATOM 754 O O . SER A 1 100 ? -17.222 -9.334 22.709 1.00 95.50 100 SER A O 1
ATOM 756 N N . ILE A 1 101 ? -15.697 -9.159 24.369 1.00 95.69 101 ILE A N 1
ATOM 757 C CA . ILE A 1 101 ? -16.597 -8.560 25.359 1.00 95.69 101 ILE A CA 1
ATOM 758 C C . ILE A 1 101 ? -17.017 -7.156 24.920 1.00 95.69 101 ILE A C 1
ATOM 760 O O . ILE A 1 101 ? -18.208 -6.923 24.721 1.00 95.69 101 ILE A O 1
ATOM 764 N N . ALA A 1 102 ? -16.064 -6.255 24.659 1.00 95.69 102 ALA A N 1
ATOM 765 C CA . ALA A 1 102 ? -16.368 -4.883 24.252 1.00 95.69 102 ALA A CA 1
ATOM 766 C C . ALA A 1 102 ? -17.192 -4.843 22.957 1.00 95.69 102 ALA A C 1
ATOM 768 O O . ALA A 1 102 ? -18.164 -4.096 22.854 1.00 95.69 102 ALA A O 1
ATOM 769 N N . LYS A 1 103 ? -16.860 -5.694 21.972 1.00 96.56 103 LYS A N 1
ATOM 770 C CA . LYS A 1 103 ? -17.668 -5.831 20.754 1.00 96.56 103 LYS A CA 1
ATOM 771 C C . LYS A 1 103 ? -19.088 -6.287 21.087 1.00 96.56 103 LYS A C 1
ATOM 773 O O . LYS A 1 103 ? -20.032 -5.713 20.560 1.00 96.56 103 LYS A O 1
ATOM 778 N N . THR A 1 104 ? -19.251 -7.300 21.938 1.00 97.50 104 THR A N 1
ATOM 779 C CA . THR A 1 104 ? -20.575 -7.816 22.307 1.00 97.50 104 THR A CA 1
ATOM 780 C C . THR A 1 104 ? -21.424 -6.747 22.986 1.00 97.50 104 THR A C 1
ATOM 782 O O . THR A 1 104 ? -22.565 -6.558 22.575 1.00 97.50 104 THR A O 1
ATOM 785 N N . VAL A 1 105 ? -20.872 -6.014 23.953 1.00 97.50 105 VAL A N 1
ATOM 786 C CA . VAL A 1 105 ? -21.588 -4.943 24.662 1.00 97.50 105 VAL A CA 1
ATOM 787 C C . VAL A 1 105 ? -22.011 -3.833 23.699 1.00 97.50 105 VAL A C 1
ATOM 789 O O . VAL A 1 105 ? -23.203 -3.547 23.593 1.00 97.50 105 VAL A O 1
ATOM 792 N N . ILE A 1 106 ? -21.066 -3.281 22.925 1.00 97.81 106 ILE A N 1
ATOM 793 C CA . ILE A 1 106 ? -21.333 -2.191 21.969 1.00 97.81 106 ILE A CA 1
ATOM 794 C C . ILE A 1 106 ? -22.397 -2.604 20.946 1.00 97.81 106 ILE A C 1
ATOM 796 O O . ILE A 1 106 ? -23.347 -1.861 20.714 1.00 97.81 106 ILE A O 1
ATOM 800 N N . TYR A 1 107 ? -22.261 -3.786 20.336 1.00 98.00 107 TYR A N 1
ATOM 801 C CA . TYR A 1 107 ? -23.213 -4.252 19.323 1.00 98.00 107 TYR A CA 1
ATOM 802 C C . TYR A 1 107 ? -24.598 -4.504 19.917 1.00 98.00 107 TYR A C 1
ATOM 804 O O . TYR A 1 107 ? -25.593 -4.131 19.305 1.00 98.00 107 TYR A O 1
ATOM 812 N N . THR A 1 108 ? -24.675 -5.124 21.095 1.00 97.81 108 THR A N 1
ATOM 813 C CA . THR A 1 108 ? -25.965 -5.469 21.711 1.00 97.81 108 THR A CA 1
ATOM 814 C C . THR A 1 108 ? -26.723 -4.210 22.115 1.00 97.81 108 THR A C 1
ATOM 816 O O . THR A 1 108 ? -27.891 -4.080 21.762 1.00 97.81 108 THR A O 1
ATOM 819 N N . ILE A 1 109 ? -26.057 -3.241 22.753 1.00 97.94 109 ILE A N 1
ATOM 820 C CA . ILE A 1 109 ? -26.681 -1.958 23.111 1.00 97.94 109 ILE A CA 1
ATOM 821 C C . ILE A 1 109 ? -27.094 -1.184 21.860 1.00 97.94 109 ILE A C 1
ATOM 823 O O . ILE A 1 109 ? -28.211 -0.679 21.807 1.00 97.94 109 ILE A O 1
ATOM 827 N N . ALA A 1 110 ? -26.255 -1.145 20.819 1.00 97.50 110 ALA A N 1
ATOM 828 C CA . ALA A 1 110 ? -26.623 -0.490 19.567 1.00 97.50 110 ALA A CA 1
ATOM 829 C C . ALA A 1 110 ? -27.867 -1.115 18.918 1.00 97.50 110 ALA A C 1
ATOM 831 O O . ALA A 1 110 ? -28.730 -0.391 18.426 1.00 97.50 110 ALA A O 1
ATOM 832 N N . VAL A 1 111 ? -27.970 -2.448 18.916 1.00 97.00 111 VAL A N 1
ATOM 833 C CA . VAL A 1 111 ? -29.142 -3.162 18.394 1.00 97.00 111 VAL A CA 1
ATOM 834 C C . VAL A 1 111 ? -30.369 -2.865 19.248 1.00 97.00 111 VAL A C 1
ATOM 836 O O . VAL A 1 111 ? -31.389 -2.466 18.693 1.00 97.00 111 VAL A O 1
ATOM 839 N N . LEU A 1 112 ? -30.280 -3.011 20.571 1.00 97.12 112 LEU A N 1
ATOM 840 C CA . LEU A 1 112 ? -31.398 -2.775 21.488 1.00 97.12 112 LEU A CA 1
ATOM 841 C C . LEU A 1 112 ? -31.939 -1.355 21.359 1.00 97.12 112 LEU A C 1
ATOM 843 O O . LEU A 1 112 ? -33.139 -1.174 21.178 1.00 97.12 112 LEU A O 1
ATOM 847 N N . ARG A 1 113 ? -31.055 -0.363 21.317 1.00 96.50 113 ARG A N 1
ATOM 848 C CA . ARG A 1 113 ? -31.407 1.044 21.121 1.00 96.50 113 ARG A CA 1
ATOM 849 C C . ARG A 1 113 ? -32.144 1.322 19.809 1.00 96.50 113 ARG A C 1
ATOM 851 O O . ARG A 1 113 ? -33.063 2.122 19.776 1.00 96.50 113 ARG A O 1
ATOM 858 N N . ARG A 1 114 ? -31.786 0.645 18.711 1.00 94.88 114 ARG A N 1
ATOM 859 C CA . ARG A 1 114 ? -32.509 0.808 17.432 1.00 94.88 114 ARG A CA 1
ATOM 860 C C . ARG A 1 114 ? -33.921 0.221 17.462 1.00 94.88 114 ARG A C 1
ATOM 862 O O . ARG A 1 114 ? -34.756 0.652 16.676 1.00 94.88 114 ARG A O 1
ATOM 869 N N . HIS A 1 115 ? -34.167 -0.779 18.308 1.00 95.12 115 HIS A N 1
ATOM 870 C CA . HIS A 1 115 ? -35.453 -1.481 18.379 1.00 95.12 115 HIS A CA 1
ATOM 871 C C . HIS A 1 115 ? -36.340 -1.005 19.533 1.00 95.12 115 HIS A C 1
ATOM 873 O O . HIS A 1 115 ? -37.541 -1.254 19.515 1.00 95.12 115 HIS A O 1
ATOM 879 N N . SER A 1 116 ? -35.765 -0.344 20.535 1.00 88.81 116 SER A N 1
ATOM 880 C CA . SER A 1 116 ? -36.473 0.136 21.717 1.00 88.81 116 SER A CA 1
ATOM 881 C C . SER A 1 116 ? -36.298 1.643 21.852 1.00 88.81 116 SER A C 1
ATOM 883 O O . SER A 1 116 ? -35.187 2.157 21.810 1.00 88.81 116 SER A O 1
ATOM 885 N N . HIS A 1 117 ? -37.400 2.360 22.052 1.00 88.12 117 HIS A N 1
ATOM 886 C CA . HIS A 1 117 ? -37.382 3.792 22.375 1.00 88.12 117 HIS A CA 1
ATOM 887 C C . HIS A 1 117 ? -37.126 4.039 23.872 1.00 88.12 117 HIS A C 1
ATOM 889 O O . HIS A 1 117 ? -37.623 5.007 24.444 1.00 88.12 117 HIS A O 1
ATOM 895 N N . ASP A 1 118 ? -36.402 3.129 24.521 1.00 93.31 118 ASP A N 1
ATOM 896 C CA . ASP A 1 118 ? -36.137 3.179 25.952 1.00 93.31 118 ASP A CA 1
ATOM 897 C C . ASP A 1 118 ? -34.910 4.063 26.222 1.00 93.31 118 ASP A C 1
ATOM 899 O O . ASP A 1 118 ? -33.827 3.869 25.657 1.00 93.31 118 ASP A O 1
ATOM 903 N N . SER A 1 119 ? -35.094 5.051 27.100 1.00 93.69 119 SER A N 1
ATOM 904 C CA . SER A 1 119 ? -34.061 6.009 27.492 1.00 93.69 119 SER A CA 1
ATOM 905 C C . SER A 1 119 ? -32.869 5.340 28.178 1.00 93.69 119 SER A C 1
ATOM 907 O O . SER A 1 119 ? -31.766 5.892 28.137 1.00 93.69 119 SER A O 1
ATOM 909 N N . LEU A 1 120 ? -33.048 4.138 28.740 1.00 94.75 120 LEU A N 1
ATOM 910 C CA . LEU A 1 120 ? -31.965 3.336 29.300 1.00 94.75 120 LEU A CA 1
ATOM 911 C C . LEU A 1 120 ? -30.881 3.043 28.254 1.00 94.75 120 LEU A C 1
ATOM 913 O O . LEU A 1 120 ? -29.696 3.252 28.523 1.00 94.75 120 LEU A O 1
ATOM 917 N N . TYR A 1 121 ? -31.260 2.591 27.054 1.00 96.38 121 TYR A N 1
ATOM 918 C CA . TYR A 1 121 ? -30.287 2.216 26.021 1.00 96.38 121 TYR A CA 1
ATOM 919 C C . TYR A 1 121 ? -29.655 3.428 25.334 1.00 96.38 121 TYR A C 1
ATOM 921 O O . TYR A 1 121 ? -28.492 3.352 24.937 1.00 96.38 121 TYR A O 1
ATOM 929 N N . GLU A 1 122 ? -30.365 4.556 25.242 1.00 96.19 122 GLU A N 1
ATOM 930 C CA . GLU A 1 122 ? -29.774 5.833 24.812 1.00 96.19 122 GLU A CA 1
ATOM 931 C C . GLU A 1 122 ? -28.741 6.345 25.826 1.00 96.19 122 GLU A C 1
ATOM 933 O O . GLU A 1 122 ? -27.635 6.752 25.450 1.00 96.19 122 GLU A O 1
ATOM 938 N N . GLY A 1 123 ? -29.054 6.255 27.124 1.00 96.50 123 GLY A N 1
ATOM 939 C CA . GLY A 1 123 ? -28.124 6.578 28.204 1.00 96.50 123 GLY A CA 1
ATOM 940 C C . GLY A 1 123 ? -26.894 5.669 28.197 1.00 96.50 123 GLY A C 1
ATOM 941 O O . GLY A 1 123 ? -25.763 6.152 28.251 1.00 96.50 123 GLY A O 1
ATOM 942 N N . ALA A 1 124 ? -27.096 4.358 28.041 1.00 97.00 124 ALA A N 1
ATOM 943 C CA . ALA A 1 124 ? -26.018 3.376 27.949 1.00 97.00 124 ALA A CA 1
ATOM 944 C C . ALA A 1 124 ? -25.122 3.605 26.722 1.00 97.00 124 ALA A C 1
ATOM 946 O O . ALA A 1 124 ? -23.897 3.516 26.812 1.00 97.00 124 ALA A O 1
ATOM 947 N N . TRP A 1 125 ? -25.714 3.932 25.573 1.00 97.75 125 TRP A N 1
ATOM 948 C CA . TRP A 1 125 ? -24.970 4.248 24.356 1.00 97.75 125 TRP A CA 1
ATOM 949 C C . TRP A 1 125 ? -24.142 5.528 24.499 1.00 97.75 125 TRP A C 1
ATOM 951 O O . TRP A 1 125 ? -22.955 5.538 24.164 1.00 97.75 125 TRP A O 1
ATOM 961 N N . SER A 1 126 ? -24.733 6.578 25.069 1.00 96.69 126 SER A N 1
ATOM 962 C CA . SER A 1 126 ? -24.038 7.838 25.355 1.00 96.69 126 SER A CA 1
ATOM 963 C C . SER A 1 126 ? -22.872 7.628 26.325 1.00 96.69 126 SER A C 1
ATOM 965 O O . SER A 1 126 ? -21.777 8.146 26.100 1.00 96.69 126 SER A O 1
ATOM 967 N N . ALA A 1 127 ? -23.069 6.801 27.355 1.00 96.44 127 ALA A N 1
ATOM 968 C CA . ALA A 1 127 ? -22.019 6.411 28.289 1.00 96.44 127 ALA A CA 1
ATOM 969 C C . ALA A 1 127 ? -20.875 5.657 27.594 1.00 96.44 127 ALA A C 1
ATOM 971 O O . ALA A 1 127 ? -19.708 5.983 27.801 1.00 96.44 127 ALA A O 1
ATOM 972 N N . ILE A 1 128 ? -21.180 4.706 26.704 1.00 97.75 128 ILE A N 1
ATOM 973 C CA . ILE A 1 128 ? -20.166 3.993 25.908 1.00 97.75 128 ILE A CA 1
ATOM 974 C C . ILE A 1 128 ? -19.329 4.963 25.073 1.00 97.75 128 ILE A C 1
ATOM 976 O O . ILE A 1 128 ? -18.101 4.845 25.050 1.00 97.75 128 ILE A O 1
ATOM 980 N N . ILE A 1 129 ? -19.975 5.914 24.392 1.00 97.38 129 ILE A N 1
ATOM 981 C CA . ILE A 1 129 ? -19.283 6.938 23.603 1.00 97.38 129 ILE A CA 1
ATOM 982 C C . ILE A 1 129 ? -18.367 7.761 24.511 1.00 97.38 129 ILE A C 1
ATOM 984 O O . ILE A 1 129 ? -17.163 7.828 24.251 1.00 97.38 129 ILE A O 1
ATOM 988 N N . GLY A 1 130 ? -18.912 8.325 25.593 1.00 96.88 130 GLY A N 1
ATOM 989 C CA . GLY A 1 130 ? -18.157 9.138 26.547 1.00 96.88 130 GLY A CA 1
ATOM 990 C C . GLY A 1 130 ? -16.936 8.401 27.100 1.00 96.88 130 GLY A C 1
ATOM 991 O O . GLY A 1 130 ? -15.826 8.930 27.053 1.00 96.88 130 GLY A O 1
ATOM 992 N N . HIS A 1 131 ? -17.117 7.144 27.512 1.00 96.44 131 HIS A N 1
ATOM 993 C CA . HIS A 1 131 ? -16.036 6.294 28.003 1.00 96.44 131 HIS A CA 1
ATOM 994 C C . HIS A 1 131 ? -14.938 6.090 26.969 1.00 96.44 131 HIS A C 1
ATOM 996 O O . HIS A 1 131 ? -13.767 6.312 27.257 1.00 96.44 131 HIS A O 1
ATOM 1002 N N . VAL A 1 132 ? -15.289 5.674 25.747 1.00 96.88 132 VAL A N 1
ATOM 1003 C CA . VAL A 1 132 ? -14.276 5.382 24.726 1.00 96.88 132 VAL A CA 1
ATOM 1004 C C . VAL A 1 132 ? -13.459 6.625 24.394 1.00 96.88 132 VAL A C 1
ATOM 1006 O O . VAL A 1 132 ? -12.249 6.506 24.216 1.00 96.88 132 VAL A O 1
ATOM 1009 N N . PHE A 1 133 ? -14.065 7.813 24.364 1.00 97.25 133 PHE A N 1
ATOM 1010 C CA . PHE A 1 133 ? -13.321 9.056 24.159 1.00 97.25 133 PHE A CA 1
ATOM 1011 C C . PHE A 1 133 ? -12.486 9.480 25.378 1.00 97.25 133 PHE A C 1
ATOM 1013 O O . PHE A 1 133 ? -11.408 10.043 25.176 1.00 97.25 133 PHE A O 1
ATOM 1020 N N . SER A 1 134 ? -12.899 9.150 26.607 1.00 96.31 134 SER A N 1
ATOM 1021 C CA . SER A 1 134 ? -12.133 9.440 27.829 1.00 96.31 134 SER A CA 1
ATOM 1022 C C . SER A 1 134 ? -10.997 8.449 28.111 1.00 96.31 134 SER A C 1
ATOM 1024 O O . SER A 1 134 ? -10.119 8.747 28.918 1.00 96.31 134 SER A O 1
ATOM 1026 N N . MET A 1 135 ? -10.987 7.273 27.470 1.00 95.31 135 MET A N 1
ATOM 1027 C CA . MET A 1 135 ? -9.917 6.279 27.627 1.00 95.31 135 MET A CA 1
ATOM 1028 C C . MET A 1 135 ? -8.537 6.862 27.294 1.00 95.31 135 MET A C 1
ATOM 1030 O O . MET A 1 135 ? -8.391 7.688 26.388 1.00 95.31 135 MET A O 1
ATOM 1034 N N . ALA A 1 136 ? -7.492 6.344 27.942 1.00 95.19 136 ALA A N 1
ATOM 1035 C CA . ALA A 1 136 ? -6.119 6.645 27.554 1.00 95.19 136 ALA A CA 1
ATOM 1036 C C . ALA A 1 136 ? -5.813 6.153 26.115 1.00 95.19 136 ALA A C 1
ATOM 1038 O O . ALA A 1 136 ? -6.342 5.110 25.690 1.00 95.19 136 ALA A O 1
ATOM 1039 N N . PRO A 1 137 ? -4.939 6.854 25.361 1.00 94.81 137 PRO A N 1
ATOM 1040 C CA . PRO A 1 137 ? -4.541 6.456 24.012 1.00 94.81 137 PRO A CA 1
ATOM 1041 C C . PRO A 1 137 ? -3.988 5.029 23.989 1.00 94.81 137 PRO A C 1
ATOM 1043 O O . PRO A 1 137 ? -2.966 4.720 24.596 1.00 94.81 137 PRO A O 1
ATOM 1046 N N . SER A 1 138 ? -4.686 4.125 23.304 1.00 92.38 138 SER A N 1
ATOM 1047 C CA . SER A 1 138 ? -4.330 2.707 23.280 1.00 92.38 138 SER A CA 1
ATOM 1048 C C . SER A 1 138 ? -4.941 1.995 22.079 1.00 92.38 138 SER A C 1
ATOM 1050 O O . SER A 1 138 ? -5.930 2.430 21.491 1.00 92.38 138 SER A O 1
ATOM 1052 N N . VAL A 1 139 ? -4.392 0.827 21.737 1.00 89.50 139 VAL A N 1
ATOM 1053 C CA . VAL A 1 139 ? -4.959 -0.041 20.687 1.00 89.50 139 VAL A CA 1
ATOM 1054 C C . VAL A 1 139 ? -6.411 -0.431 21.001 1.00 89.50 139 VAL A C 1
ATOM 1056 O O . VAL A 1 139 ? -7.202 -0.631 20.078 1.00 89.50 139 VAL A O 1
ATOM 1059 N N . PHE A 1 140 ? -6.766 -0.523 22.285 1.00 91.56 140 PHE A N 1
ATOM 1060 C CA . PHE A 1 140 ? -8.122 -0.811 22.745 1.00 91.56 140 PHE A CA 1
ATOM 1061 C C . PHE A 1 140 ? -9.080 0.343 22.442 1.00 91.56 140 PHE A C 1
ATOM 1063 O O . PHE A 1 140 ? -10.107 0.105 21.804 1.00 91.56 140 PHE A O 1
ATOM 1070 N N . LYS A 1 141 ? -8.701 1.585 22.784 1.00 95.25 141 LYS A N 1
ATOM 1071 C CA . LYS A 1 141 ? -9.479 2.802 22.490 1.00 95.25 141 LYS A CA 1
ATOM 1072 C C . LYS A 1 141 ? -9.857 2.888 21.012 1.00 95.25 141 LYS A C 1
ATOM 1074 O O . LYS A 1 141 ? -11.036 2.914 20.670 1.00 95.25 141 LYS A O 1
ATOM 1079 N N . PHE A 1 142 ? -8.872 2.829 20.115 1.00 95.88 142 PHE A N 1
ATOM 1080 C CA . PHE A 1 142 ? -9.113 2.988 18.672 1.00 95.88 142 PHE A CA 1
ATOM 1081 C C . PHE A 1 142 ? -9.955 1.859 18.069 1.00 95.88 142 PHE A C 1
ATOM 1083 O O . PHE A 1 142 ? -10.724 2.064 17.125 1.00 95.88 142 PHE A O 1
ATOM 1090 N N . ARG A 1 143 ? -9.843 0.648 18.623 1.00 94.31 143 ARG A N 1
ATOM 1091 C CA . ARG A 1 143 ? -10.674 -0.481 18.207 1.00 94.31 143 ARG A CA 1
ATOM 1092 C C . ARG A 1 143 ? -12.122 -0.311 18.660 1.00 94.31 143 ARG A C 1
ATOM 1094 O O . ARG A 1 143 ? -13.020 -0.534 17.855 1.00 94.31 143 ARG A O 1
ATOM 1101 N N . ARG A 1 144 ? -12.349 0.081 19.916 1.00 96.31 144 ARG A N 1
ATOM 1102 C CA . ARG A 1 144 ? -13.696 0.348 20.443 1.00 96.31 144 ARG A CA 1
ATOM 1103 C C . ARG A 1 144 ? -14.350 1.508 19.700 1.00 96.31 144 ARG A C 1
ATOM 1105 O O . ARG A 1 144 ? -15.504 1.381 19.311 1.00 96.31 144 ARG A O 1
ATOM 1112 N N . PHE A 1 145 ? -13.587 2.553 19.380 1.00 97.69 145 PHE A N 1
ATOM 1113 C CA . PHE A 1 145 ? -14.028 3.613 18.473 1.00 97.69 145 PHE A CA 1
ATOM 1114 C C . PHE A 1 145 ? -14.496 3.047 17.130 1.00 97.69 145 PHE A C 1
ATOM 1116 O O . PHE A 1 145 ? -15.582 3.377 16.669 1.00 97.69 145 PHE A O 1
ATOM 1123 N N . SER A 1 146 ? -13.736 2.120 16.539 1.00 96.44 146 SER A N 1
ATOM 1124 C CA . SER A 1 146 ? -14.142 1.491 15.276 1.00 96.44 146 SER A CA 1
ATOM 1125 C C . SER A 1 146 ? -15.452 0.699 15.398 1.00 96.44 146 SER A C 1
ATOM 1127 O O . SER A 1 146 ? -16.257 0.678 14.467 1.00 96.44 146 SER A O 1
ATOM 1129 N N . TYR A 1 147 ? -15.697 0.062 16.548 1.00 96.69 147 TYR A N 1
ATOM 1130 C CA . TYR A 1 147 ? -16.968 -0.612 16.828 1.00 96.69 147 TYR A CA 1
ATOM 1131 C C . TYR A 1 147 ? -18.121 0.373 16.973 1.00 96.69 147 TYR A C 1
ATOM 1133 O O . TYR A 1 147 ? -19.150 0.153 16.337 1.00 96.69 147 TYR A O 1
ATOM 1141 N N . ILE A 1 148 ? -17.926 1.456 17.731 1.00 97.62 148 ILE A N 1
ATOM 1142 C CA . ILE A 1 148 ? -18.912 2.531 17.879 1.00 97.62 148 ILE A CA 1
ATOM 1143 C C . ILE A 1 148 ? -19.281 3.078 16.509 1.00 97.62 148 ILE A C 1
ATOM 1145 O O . ILE A 1 148 ? -20.451 3.034 16.155 1.00 97.62 148 ILE A O 1
ATOM 1149 N N . MET A 1 149 ? -18.296 3.503 15.711 1.00 97.75 149 MET A N 1
ATOM 1150 C CA . MET A 1 149 ? -18.562 4.088 14.397 1.00 97.75 149 MET A CA 1
ATOM 1151 C C . MET A 1 149 ? -19.346 3.115 13.518 1.00 97.75 149 MET A C 1
ATOM 1153 O O . MET A 1 149 ? -20.380 3.497 13.003 1.00 97.75 149 MET A O 1
ATOM 1157 N N . SER A 1 150 ? -18.961 1.830 13.456 1.00 96.38 150 SER A N 1
ATOM 1158 C CA . SER A 1 150 ? -19.700 0.814 12.678 1.00 96.38 150 SER A CA 1
ATOM 1159 C C . SER A 1 150 ? -21.165 0.607 13.083 1.00 96.38 150 SER A C 1
ATOM 1161 O O . SER A 1 150 ? -21.916 -0.018 12.337 1.00 96.38 150 SER A O 1
ATOM 1163 N N . GLN A 1 151 ? -21.551 1.048 14.283 1.00 97.25 151 GLN A N 1
ATOM 1164 C CA . GLN A 1 151 ? -22.899 0.907 14.824 1.00 97.25 151 GLN A CA 1
ATOM 1165 C C . GLN A 1 151 ? -23.633 2.244 15.004 1.00 97.25 151 GLN A C 1
ATOM 1167 O O . GLN A 1 151 ? -24.836 2.237 15.283 1.00 97.25 151 GLN A O 1
ATOM 1172 N N . ALA A 1 152 ? -22.940 3.367 14.847 1.00 97.12 152 ALA A N 1
ATOM 1173 C CA . ALA A 1 152 ? -23.485 4.700 15.015 1.00 97.12 152 ALA A CA 1
ATOM 1174 C C . ALA A 1 152 ? -24.444 5.034 13.863 1.00 97.12 152 ALA A C 1
ATOM 1176 O O . ALA A 1 152 ? -24.170 4.763 12.695 1.00 97.12 152 ALA A O 1
ATOM 1177 N N . SER A 1 153 ? -25.590 5.620 14.197 1.00 96.31 153 SER A N 1
ATOM 1178 C CA . SER A 1 153 ? -26.472 6.256 13.222 1.00 96.31 153 SER A CA 1
ATOM 1179 C C . SER A 1 153 ? -25.876 7.595 12.758 1.00 96.31 153 SER A C 1
ATOM 1181 O O . SER A 1 153 ? -25.019 8.158 13.446 1.00 96.31 153 SER A O 1
ATOM 1183 N N . PRO A 1 154 ? -26.354 8.173 11.641 1.00 96.31 154 PRO A N 1
ATOM 1184 C CA . PRO A 1 154 ? -25.933 9.510 11.222 1.00 96.31 154 PRO A CA 1
ATOM 1185 C C . PRO A 1 154 ? -26.135 10.583 12.303 1.00 96.31 154 PRO A C 1
ATOM 1187 O O . PRO A 1 154 ? -25.306 11.481 12.433 1.00 96.31 154 PRO A O 1
ATOM 1190 N N . MET A 1 155 ? -27.193 10.461 13.115 1.00 95.50 155 MET A N 1
ATOM 1191 C CA . MET A 1 155 ? -27.460 11.374 14.231 1.00 95.50 155 MET A CA 1
ATOM 1192 C C . MET A 1 155 ? -26.424 11.241 15.347 1.00 95.50 155 MET A C 1
ATOM 1194 O O . MET A 1 155 ? -25.951 12.251 15.853 1.00 95.50 155 MET A O 1
ATOM 1198 N N . ASP A 1 156 ? -26.001 10.021 15.688 1.00 96.62 156 ASP A N 1
ATOM 1199 C CA . ASP A 1 156 ? -24.944 9.813 16.689 1.00 96.62 156 ASP A CA 1
ATOM 1200 C C . ASP A 1 156 ? -23.634 10.464 16.259 1.00 96.62 156 ASP A C 1
ATOM 1202 O O . ASP A 1 156 ? -22.989 11.168 17.031 1.00 96.62 156 ASP A O 1
ATOM 1206 N N . ILE A 1 157 ? -23.262 10.251 14.995 1.00 97.00 157 ILE A N 1
ATOM 1207 C CA . ILE A 1 157 ? -22.052 10.821 14.403 1.00 97.00 157 ILE A CA 1
ATOM 1208 C C . ILE A 1 157 ? -22.140 12.349 14.388 1.00 97.00 157 ILE A C 1
ATOM 1210 O O . ILE A 1 157 ? -21.141 13.033 14.620 1.00 97.00 157 ILE A O 1
ATOM 1214 N N . HIS A 1 158 ? -23.328 12.906 14.141 1.00 95.81 158 HIS A N 1
ATOM 1215 C CA . HIS A 1 158 ? -23.552 14.345 14.203 1.00 95.81 158 HIS A CA 1
ATOM 1216 C C . HIS A 1 158 ? -23.431 14.893 15.633 1.00 95.81 158 HIS A C 1
ATOM 1218 O O . HIS A 1 158 ? -22.802 15.934 15.812 1.00 95.81 158 HIS A O 1
ATOM 1224 N N . ASN A 1 159 ? -23.936 14.164 16.630 1.00 96.12 159 ASN A N 1
ATOM 1225 C CA . ASN A 1 159 ? -23.967 14.581 18.034 1.00 96.12 159 ASN A CA 1
ATOM 1226 C C . ASN A 1 159 ? -22.608 14.495 18.751 1.00 96.12 159 ASN A C 1
ATOM 1228 O O . ASN A 1 159 ? -22.417 15.160 19.766 1.00 96.12 159 ASN A O 1
ATOM 1232 N N . ILE A 1 160 ? -21.658 13.695 18.257 1.00 97.31 160 ILE A N 1
ATOM 1233 C CA . ILE A 1 160 ? -20.293 13.664 18.807 1.00 97.31 160 ILE A CA 1
ATOM 1234 C C . ILE A 1 160 ? -19.576 14.979 18.471 1.00 97.31 160 ILE A C 1
ATOM 1236 O O . ILE A 1 160 ? -19.479 15.342 17.301 1.00 97.31 160 ILE A O 1
ATOM 1240 N N . ASP A 1 161 ? -19.038 15.670 19.477 1.00 97.12 161 ASP A N 1
ATOM 1241 C CA . ASP A 1 161 ? -18.292 16.926 19.307 1.00 97.12 161 ASP A CA 1
ATOM 1242 C C . ASP A 1 161 ? -17.065 16.749 18.383 1.00 97.12 161 ASP A C 1
ATOM 1244 O O . ASP A 1 161 ? -16.297 15.788 18.508 1.00 97.12 161 ASP A O 1
ATOM 1248 N N . ASP A 1 162 ? -16.849 17.703 17.473 1.00 97.12 162 ASP A N 1
ATOM 1249 C CA . ASP A 1 162 ? -15.670 17.787 16.603 1.00 97.12 162 ASP A CA 1
ATOM 1250 C C . ASP A 1 162 ? -14.362 17.722 17.402 1.00 97.12 162 ASP A C 1
ATOM 1252 O O . ASP A 1 162 ? -13.396 17.097 16.961 1.00 97.12 162 ASP A O 1
ATOM 1256 N N . ALA A 1 163 ? -14.321 18.317 18.599 1.00 97.06 163 ALA A N 1
ATOM 1257 C CA . ALA A 1 163 ? -13.160 18.280 19.482 1.00 97.06 163 ALA A CA 1
ATOM 1258 C C . ALA A 1 163 ? -12.753 16.848 19.860 1.00 97.06 163 ALA A C 1
ATOM 1260 O O . ALA A 1 163 ? -11.559 16.541 19.882 1.00 97.06 163 ALA A O 1
ATOM 1261 N N . LEU A 1 164 ? -13.724 15.958 20.075 1.00 97.25 164 LEU A N 1
ATOM 1262 C CA . LEU A 1 164 ? -13.471 14.557 20.402 1.00 97.25 164 LEU A CA 1
ATOM 1263 C C . LEU A 1 164 ? -12.919 13.791 19.194 1.00 97.25 164 LEU A C 1
ATOM 1265 O O . LEU A 1 164 ? -11.981 13.001 19.337 1.00 97.25 164 LEU A O 1
ATOM 1269 N N . TYR A 1 165 ? -13.432 14.064 17.989 1.00 97.69 165 TYR A N 1
ATOM 1270 C CA . TYR A 1 165 ? -12.871 13.504 16.757 1.00 97.69 165 TYR A CA 1
ATOM 1271 C C . TYR A 1 165 ? -11.439 13.983 16.507 1.00 97.69 165 TYR A C 1
ATOM 1273 O O . TYR A 1 165 ? -10.561 13.165 16.223 1.00 97.69 165 TYR A O 1
ATOM 1281 N N . ARG A 1 166 ? -11.169 15.284 16.666 1.00 96.69 166 ARG A N 1
ATOM 1282 C CA . ARG A 1 166 ? -9.806 15.829 16.557 1.00 96.69 166 ARG A CA 1
ATOM 1283 C C . ARG A 1 166 ? -8.861 15.145 17.539 1.00 96.69 166 ARG A C 1
ATOM 1285 O O . ARG A 1 166 ? -7.806 14.648 17.141 1.00 96.69 166 ARG A O 1
ATOM 1292 N N . GLN A 1 167 ? -9.282 15.036 18.800 1.00 96.50 167 GLN A N 1
ATOM 1293 C CA . GLN A 1 167 ? -8.506 14.391 19.851 1.00 96.50 167 GLN A CA 1
ATOM 1294 C C . GLN A 1 167 ? -8.169 12.939 19.496 1.00 96.50 167 GLN A C 1
ATOM 1296 O O . GLN A 1 167 ? -6.997 12.566 19.540 1.00 96.50 167 GLN A O 1
ATOM 1301 N N . ILE A 1 168 ? -9.156 12.116 19.122 1.00 97.50 168 ILE A N 1
ATOM 1302 C CA . ILE A 1 168 ? -8.897 10.691 18.872 1.00 97.50 168 ILE A CA 1
ATOM 1303 C C . ILE A 1 168 ? -8.022 10.462 17.635 1.00 97.50 168 ILE A C 1
ATOM 1305 O O . ILE A 1 168 ? -7.208 9.539 17.627 1.00 97.50 168 ILE A O 1
ATOM 1309 N N . ILE A 1 169 ? -8.143 11.306 16.605 1.00 96.81 169 ILE A N 1
ATOM 1310 C CA . ILE A 1 169 ? -7.285 11.242 15.416 1.00 96.81 169 ILE A CA 1
ATOM 1311 C C . ILE A 1 169 ? -5.839 11.583 15.784 1.00 96.81 169 ILE A C 1
ATOM 1313 O O . ILE A 1 169 ? -4.924 10.839 15.421 1.00 96.81 169 ILE A O 1
ATOM 1317 N N . ARG A 1 170 ? -5.628 12.658 16.551 1.00 95.31 170 ARG A N 1
ATOM 1318 C CA . ARG A 1 170 ? -4.300 13.056 17.033 1.00 95.31 170 ARG A CA 1
ATOM 1319 C C . ARG A 1 170 ? -3.671 11.971 17.901 1.00 95.31 170 ARG A C 1
ATOM 1321 O O . ARG A 1 170 ? -2.532 11.569 17.677 1.00 95.31 170 ARG A O 1
ATOM 1328 N N . GLU A 1 171 ? -4.426 11.447 18.861 1.00 95.62 171 GLU A N 1
ATOM 1329 C CA . GLU A 1 171 ? -3.983 10.347 19.716 1.00 95.62 171 GLU A CA 1
ATOM 1330 C C . GLU A 1 171 ? -3.630 9.097 18.905 1.00 95.62 171 GLU A C 1
ATOM 1332 O O . GLU A 1 171 ? -2.628 8.439 19.203 1.00 95.62 171 GLU A O 1
ATOM 1337 N N . PHE A 1 172 ? -4.407 8.772 17.864 1.00 95.62 172 PHE A N 1
ATOM 1338 C CA . PHE A 1 172 ? -4.094 7.671 16.956 1.00 95.62 172 PHE A CA 1
ATOM 1339 C C . PHE A 1 172 ? -2.764 7.916 16.245 1.00 95.62 172 PHE A C 1
ATOM 1341 O O . PHE A 1 172 ? -1.886 7.048 16.289 1.00 95.62 172 PHE A O 1
ATOM 1348 N N . ALA A 1 173 ? -2.597 9.094 15.634 1.00 94.06 173 ALA A N 1
ATOM 1349 C CA . ALA A 1 173 ? -1.389 9.471 14.908 1.00 94.06 173 ALA A CA 1
ATOM 1350 C C . ALA A 1 173 ? -0.141 9.416 15.801 1.00 94.06 173 ALA A C 1
ATOM 1352 O O . ALA A 1 173 ? 0.888 8.878 15.388 1.00 94.06 173 ALA A O 1
ATOM 1353 N N . TYR A 1 174 ? -0.243 9.884 17.047 1.00 92.12 174 TYR A N 1
ATOM 1354 C CA . TYR A 1 174 ? 0.862 9.862 18.008 1.00 92.12 174 TYR A CA 1
ATOM 1355 C C . TYR A 1 174 ? 1.185 8.445 18.480 1.00 92.12 174 TYR A C 1
ATOM 1357 O O . TYR A 1 174 ? 2.332 8.003 18.381 1.00 92.12 174 TYR A O 1
ATOM 1365 N N . THR A 1 175 ? 0.165 7.686 18.889 1.00 91.75 175 THR A N 1
ATOM 1366 C CA . THR A 1 175 ? 0.337 6.310 19.384 1.00 91.75 175 THR A CA 1
ATOM 1367 C C . THR A 1 175 ? 0.923 5.390 18.310 1.00 91.75 175 THR A C 1
ATOM 1369 O O . THR A 1 175 ? 1.765 4.540 18.595 1.00 91.75 175 THR A O 1
ATOM 1372 N N . HIS A 1 176 ? 0.470 5.527 17.060 1.00 90.06 176 HIS A N 1
ATOM 1373 C CA . HIS A 1 176 ? 0.863 4.628 15.972 1.00 90.06 176 HIS A CA 1
ATOM 1374 C C . HIS A 1 176 ? 2.083 5.118 15.187 1.00 90.06 176 HIS A C 1
ATOM 1376 O O . HIS A 1 176 ? 2.791 4.279 14.623 1.00 90.06 176 HIS A O 1
ATOM 1382 N N . GLY A 1 177 ? 2.371 6.422 15.180 1.00 87.94 177 GLY A N 1
ATOM 1383 C CA . GLY A 1 177 ? 3.569 6.963 14.540 1.00 87.94 177 GLY A CA 1
ATOM 1384 C C . GLY A 1 177 ? 4.850 6.562 15.268 1.00 87.94 177 GLY A C 1
ATOM 1385 O O . GLY A 1 177 ? 5.802 6.119 14.624 1.00 87.94 177 GLY A O 1
ATOM 1386 N N . ASP A 1 178 ? 4.859 6.584 16.604 1.00 83.69 178 ASP A N 1
ATOM 1387 C CA . ASP A 1 178 ? 6.014 6.103 17.379 1.00 83.69 178 ASP A CA 1
ATOM 1388 C C . ASP A 1 178 ? 6.262 4.592 17.156 1.00 83.69 178 ASP A C 1
ATOM 1390 O O . ASP A 1 178 ? 7.405 4.130 17.088 1.00 83.69 178 ASP A O 1
ATOM 1394 N N . GLY A 1 179 ? 5.193 3.814 16.940 1.00 78.75 179 GLY A N 1
ATOM 1395 C CA . GLY A 1 179 ? 5.269 2.381 16.641 1.00 78.75 179 GLY A CA 1
ATOM 1396 C C . GLY A 1 179 ? 5.820 2.039 15.250 1.00 78.75 179 GLY A C 1
ATOM 1397 O O . GLY A 1 179 ? 6.368 0.946 15.065 1.00 78.75 179 GLY A O 1
ATOM 1398 N N . LEU A 1 180 ? 5.719 2.946 14.272 1.00 76.88 180 LEU A N 1
ATOM 1399 C CA . LEU A 1 180 ? 6.148 2.693 12.892 1.00 76.88 180 LEU A CA 1
ATOM 1400 C C . LEU A 1 180 ? 7.670 2.511 12.776 1.00 76.88 180 LEU A C 1
ATOM 1402 O O . LEU A 1 180 ? 8.137 1.699 11.981 1.00 76.88 180 LEU A O 1
ATOM 1406 N N . ARG A 1 181 ? 8.453 3.231 13.589 1.00 68.06 181 ARG A N 1
ATOM 1407 C CA . ARG A 1 181 ? 9.923 3.131 13.586 1.00 68.06 181 ARG A CA 1
ATOM 1408 C C . ARG A 1 181 ? 10.414 1.835 14.231 1.00 68.06 181 ARG A C 1
ATOM 1410 O O . ARG A 1 181 ? 11.370 1.230 13.756 1.00 68.06 181 ARG A O 1
ATOM 1417 N N . ASN A 1 182 ? 9.757 1.432 15.315 1.00 59.12 182 ASN A N 1
ATOM 1418 C CA . ASN A 1 182 ? 10.234 0.361 16.190 1.00 59.12 182 ASN A CA 1
ATOM 1419 C C . ASN A 1 182 ? 9.708 -1.013 15.777 1.00 59.12 182 ASN A C 1
ATOM 1421 O O . ASN A 1 182 ? 10.310 -2.038 16.092 1.00 59.12 182 ASN A O 1
ATOM 1425 N N . SER A 1 183 ? 8.584 -1.055 15.065 1.00 56.22 183 SER A N 1
ATOM 1426 C CA . SER A 1 183 ? 7.991 -2.312 14.652 1.00 56.22 183 SER A CA 1
ATOM 1427 C C . SER A 1 183 ? 8.378 -2.622 13.209 1.00 56.22 183 SER A C 1
ATOM 1429 O O . SER A 1 183 ? 7.867 -2.048 12.254 1.00 56.22 183 SER A O 1
ATOM 1431 N N . GLY A 1 184 ? 9.196 -3.655 13.003 1.00 60.06 184 GLY A N 1
ATOM 1432 C CA . GLY A 1 184 ? 9.270 -4.337 11.703 1.00 60.06 184 GLY A CA 1
ATOM 1433 C C . GLY A 1 184 ? 7.939 -5.016 11.316 1.00 60.06 184 GLY A C 1
ATOM 1434 O O . GLY A 1 184 ? 7.941 -6.011 10.602 1.00 60.06 184 GLY A O 1
ATOM 1435 N N . VAL A 1 185 ? 6.805 -4.591 11.883 1.00 62.50 185 VAL A N 1
ATOM 1436 C CA . VAL A 1 185 ? 5.487 -5.233 11.904 1.00 62.50 185 VAL A CA 1
ATOM 1437 C C . VAL A 1 185 ? 4.496 -4.321 11.166 1.00 62.50 185 VAL A C 1
ATOM 1439 O O . VAL A 1 185 ? 3.488 -3.889 11.718 1.00 62.50 185 VAL A O 1
ATOM 1442 N N . ILE A 1 186 ? 4.786 -4.018 9.897 1.00 77.75 186 ILE A N 1
ATOM 1443 C CA . ILE A 1 186 ? 3.937 -3.138 9.076 1.00 77.75 186 ILE A CA 1
ATOM 1444 C C . ILE A 1 186 ? 2.524 -3.721 8.917 1.00 77.75 186 ILE A C 1
ATOM 1446 O O . ILE A 1 186 ? 1.551 -2.988 8.995 1.00 77.75 186 ILE A O 1
ATOM 1450 N N . ALA A 1 187 ? 2.374 -5.044 8.797 1.00 79.56 187 ALA A N 1
ATOM 1451 C CA . ALA A 1 187 ? 1.074 -5.670 8.530 1.00 79.56 187 ALA A CA 1
ATOM 1452 C C . ALA A 1 187 ? -0.022 -5.407 9.595 1.00 79.56 187 ALA A C 1
ATOM 1454 O O . ALA A 1 187 ? -1.071 -4.861 9.245 1.00 79.56 187 ALA A O 1
ATOM 1455 N N . PRO A 1 188 ? 0.164 -5.743 10.888 1.00 82.00 188 PRO A N 1
ATOM 1456 C CA . PRO A 1 188 ? -0.783 -5.370 11.943 1.00 82.00 188 PRO A CA 1
ATOM 1457 C C . PRO A 1 188 ? -1.041 -3.868 12.050 1.00 82.00 188 PRO A C 1
ATOM 1459 O O . PRO A 1 188 ? -2.154 -3.474 12.393 1.00 82.00 188 PRO A O 1
ATOM 1462 N N . TRP A 1 189 ? -0.029 -3.046 11.770 1.00 86.00 189 TRP A N 1
ATOM 1463 C CA . TRP A 1 189 ? -0.147 -1.593 11.780 1.00 86.00 189 TRP A CA 1
ATOM 1464 C C . TRP A 1 189 ? -1.072 -1.104 10.653 1.00 86.00 189 TRP A C 1
ATOM 1466 O O . TRP A 1 189 ? -2.051 -0.413 10.931 1.00 86.00 189 TRP A O 1
ATOM 1476 N N . THR A 1 190 ? -0.864 -1.569 9.418 1.00 85.69 190 THR A N 1
ATOM 1477 C CA . THR A 1 190 ? -1.697 -1.228 8.254 1.00 85.69 190 THR A CA 1
ATOM 1478 C C . THR A 1 190 ? -3.151 -1.654 8.446 1.00 85.69 190 THR A C 1
ATOM 1480 O O . THR A 1 190 ? -4.055 -0.887 8.138 1.00 85.69 190 THR A O 1
ATOM 1483 N N . MET A 1 191 ? -3.403 -2.830 9.034 1.00 87.38 191 MET A N 1
ATOM 1484 C CA . MET A 1 191 ? -4.776 -3.261 9.329 1.00 87.38 191 MET A CA 1
ATOM 1485 C C . MET A 1 191 ? -5.477 -2.336 10.326 1.00 87.38 191 MET A C 1
ATOM 1487 O O . MET A 1 191 ? -6.646 -2.009 10.140 1.00 87.38 191 MET A O 1
ATOM 1491 N N . ARG A 1 192 ? -4.786 -1.909 11.392 1.00 90.50 192 ARG A N 1
ATOM 1492 C CA . ARG A 1 192 ? -5.362 -0.980 12.381 1.00 90.50 192 ARG A CA 1
ATOM 1493 C C . ARG A 1 192 ? -5.678 0.368 11.754 1.00 90.50 192 ARG A C 1
ATOM 1495 O O . ARG A 1 192 ? -6.768 0.881 11.982 1.00 90.50 192 ARG A O 1
ATOM 1502 N N . LEU A 1 193 ? -4.752 0.886 10.950 1.00 92.25 193 LEU A N 1
ATOM 1503 C CA . LEU A 1 193 ? -4.950 2.101 10.172 1.00 92.25 193 LEU A CA 1
ATOM 1504 C C . LEU A 1 193 ? -6.212 1.997 9.306 1.00 92.25 193 LEU A C 1
ATOM 1506 O O . LEU A 1 193 ? -7.043 2.892 9.355 1.00 92.25 193 LEU A O 1
ATOM 1510 N N . SER A 1 194 ? -6.415 0.876 8.611 1.00 91.56 194 SER A N 1
ATOM 1511 C CA . SER A 1 194 ? -7.595 0.670 7.762 1.00 91.56 194 SER A CA 1
ATOM 1512 C C . SER A 1 194 ? -8.911 0.568 8.492 1.00 91.56 194 SER A C 1
ATOM 1514 O O . SER A 1 194 ? -9.902 1.128 8.026 1.00 91.56 194 SER A O 1
ATOM 1516 N N . TYR A 1 195 ? -8.948 -0.084 9.651 1.00 92.56 195 TYR A N 1
ATOM 1517 C CA . TYR A 1 195 ? -10.155 -0.050 10.471 1.00 92.56 195 TYR A CA 1
ATOM 1518 C C . TYR A 1 195 ? -10.448 1.360 10.984 1.00 92.56 195 TYR A C 1
ATOM 1520 O O . TYR A 1 195 ? -11.599 1.791 10.949 1.00 92.56 195 TYR A O 1
ATOM 1528 N N . PHE A 1 196 ? -9.415 2.091 11.403 1.00 96.06 196 PHE A N 1
ATOM 1529 C CA . PHE A 1 196 ? -9.570 3.451 11.902 1.00 96.06 196 PHE A CA 1
ATOM 1530 C C . PHE A 1 196 ? -10.019 4.421 10.800 1.00 96.06 196 PHE A C 1
ATOM 1532 O O . PHE A 1 196 ? -11.031 5.094 10.962 1.00 96.06 196 PHE A O 1
ATOM 1539 N N . ALA A 1 197 ? -9.357 4.421 9.641 1.00 95.38 197 ALA A N 1
ATOM 1540 C CA . ALA A 1 197 ? -9.724 5.252 8.497 1.00 95.38 197 ALA A CA 1
ATOM 1541 C C . ALA A 1 197 ? -11.143 4.944 7.995 1.00 95.38 197 ALA A C 1
ATOM 1543 O O . ALA A 1 197 ? -11.932 5.859 7.787 1.00 95.38 197 ALA A O 1
ATOM 1544 N N . ARG A 1 198 ? -11.533 3.664 7.902 1.00 94.38 198 ARG A N 1
ATOM 1545 C CA . ARG A 1 198 ? -12.918 3.286 7.563 1.00 94.38 198 ARG A CA 1
ATOM 1546 C C . ARG A 1 198 ? -13.934 3.789 8.590 1.00 94.38 198 ARG A C 1
ATOM 1548 O O . ARG A 1 198 ? -15.072 4.072 8.239 1.00 94.38 198 ARG A O 1
ATOM 1555 N N . SER A 1 199 ? -13.538 3.881 9.854 1.00 96.12 199 SER A N 1
ATOM 1556 C CA . SER A 1 199 ? -14.392 4.425 10.911 1.00 96.12 199 SER A CA 1
ATOM 1557 C C . SER A 1 199 ? -14.577 5.932 10.750 1.00 96.12 199 SER A C 1
ATOM 1559 O O . SER A 1 199 ? -15.690 6.419 10.895 1.00 96.12 199 SER A O 1
ATOM 1561 N N . LEU A 1 200 ? -13.519 6.651 10.368 1.00 96.81 200 LEU A N 1
ATOM 1562 C CA . LEU A 1 200 ? -13.584 8.080 10.055 1.00 96.81 200 LEU A CA 1
ATOM 1563 C C . LEU A 1 200 ? -14.365 8.380 8.771 1.00 96.81 200 LEU A C 1
ATOM 1565 O O . LEU A 1 200 ? -15.067 9.379 8.728 1.00 96.81 200 LEU A O 1
ATOM 1569 N N . ALA A 1 201 ? -14.315 7.504 7.765 1.00 95.25 201 ALA A N 1
ATOM 1570 C CA . ALA A 1 201 ? -15.075 7.657 6.518 1.00 95.25 201 ALA A CA 1
ATOM 1571 C C . ALA A 1 201 ? -16.608 7.621 6.710 1.00 95.25 201 ALA A C 1
ATOM 1573 O O . ALA A 1 201 ? -17.354 7.881 5.774 1.00 95.25 201 ALA A O 1
ATOM 1574 N N . GLN A 1 202 ? -17.091 7.278 7.909 1.00 95.56 202 GLN A N 1
ATOM 1575 C CA . GLN A 1 202 ? -18.513 7.363 8.260 1.00 95.56 202 GLN A CA 1
ATOM 1576 C C . GLN A 1 202 ? -18.925 8.776 8.702 1.00 95.56 202 GLN A C 1
ATOM 1578 O O . GLN A 1 202 ? -20.115 9.070 8.790 1.00 95.56 202 GLN A O 1
ATOM 1583 N N . ILE A 1 203 ? -17.958 9.655 8.986 1.00 96.56 203 ILE A N 1
ATOM 1584 C CA . ILE A 1 203 ? -18.207 11.058 9.318 1.00 96.56 203 ILE A CA 1
ATOM 1585 C C . ILE A 1 203 ? -18.635 11.788 8.034 1.00 96.56 203 ILE A C 1
ATOM 1587 O O . ILE A 1 203 ? -17.938 11.676 7.026 1.00 96.56 203 ILE A O 1
ATOM 1591 N N . PRO A 1 204 ? -19.749 12.550 8.038 1.00 95.44 204 PRO A N 1
ATOM 1592 C CA . PRO A 1 204 ? -20.156 13.338 6.879 1.00 95.44 204 PRO A CA 1
ATOM 1593 C C . PRO A 1 204 ? -19.030 14.252 6.388 1.00 95.44 204 PRO A C 1
ATOM 1595 O O . PRO A 1 204 ? -18.382 14.911 7.201 1.00 95.44 204 PRO A O 1
ATOM 1598 N N . GLN A 1 205 ? -18.841 14.339 5.067 1.00 94.25 205 GLN A N 1
ATOM 1599 C CA . GLN A 1 205 ? -17.703 15.047 4.466 1.00 94.25 205 GLN A CA 1
ATOM 1600 C C . GLN A 1 205 ? -17.551 16.486 4.969 1.00 94.25 205 GLN A C 1
ATOM 1602 O O . GLN A 1 205 ? -16.459 16.894 5.342 1.00 94.25 205 GLN A O 1
ATOM 1607 N N . THR A 1 206 ? -18.655 17.232 5.064 1.00 94.50 206 THR A N 1
ATOM 1608 C CA . THR A 1 206 ? -18.656 18.628 5.531 1.00 94.50 206 THR A CA 1
ATOM 1609 C C . THR A 1 206 ? -18.102 18.777 6.949 1.00 94.50 206 THR A C 1
ATOM 1611 O O . THR A 1 206 ? -17.369 19.721 7.237 1.00 94.50 206 THR A O 1
ATOM 1614 N N . LYS A 1 207 ? -18.423 17.822 7.829 1.00 95.62 207 LYS A N 1
ATOM 1615 C CA . LYS A 1 207 ? -17.912 17.753 9.201 1.00 95.62 207 LYS A CA 1
ATOM 1616 C C . LYS A 1 207 ? -16.452 17.294 9.208 1.00 95.62 207 LYS A C 1
ATOM 1618 O O . LYS A 1 207 ? -15.614 17.890 9.882 1.00 95.62 207 LYS A O 1
ATOM 1623 N N . PHE A 1 208 ? -16.130 16.278 8.405 1.00 95.56 208 PHE A N 1
ATOM 1624 C CA . PHE A 1 208 ? -14.774 15.749 8.298 1.00 95.56 208 PHE A CA 1
ATOM 1625 C C . PHE A 1 208 ? -13.774 16.785 7.766 1.00 95.56 208 PHE A C 1
ATOM 1627 O O . PHE A 1 208 ? -12.665 16.845 8.280 1.00 95.56 208 PHE A O 1
ATOM 1634 N N . ASP A 1 209 ? -14.149 17.646 6.818 1.00 93.94 209 ASP A N 1
ATOM 1635 C CA . ASP A 1 209 ? -13.273 18.701 6.285 1.00 93.94 209 ASP A CA 1
ATOM 1636 C C . ASP A 1 209 ? -12.839 19.702 7.366 1.00 93.94 209 ASP A C 1
ATOM 1638 O O . ASP A 1 209 ? -11.673 20.102 7.421 1.00 93.94 209 ASP A O 1
ATOM 1642 N N . SER A 1 210 ? -13.760 20.079 8.261 1.00 95.25 210 SER A N 1
ATOM 1643 C CA . SER A 1 210 ? -13.470 20.939 9.417 1.00 95.25 210 SER A CA 1
ATOM 1644 C C . SER A 1 210 ? -12.485 20.266 10.380 1.00 95.25 210 SER A C 1
ATOM 1646 O O . SER A 1 210 ? -11.449 20.840 10.728 1.00 95.25 210 SER A O 1
ATOM 1648 N N . ILE A 1 211 ? -12.767 19.009 10.745 1.00 96.00 211 ILE A N 1
ATOM 1649 C CA . ILE A 1 211 ? -11.921 18.198 11.632 1.00 96.00 211 ILE A CA 1
ATOM 1650 C C . ILE A 1 211 ? -10.534 17.990 11.012 1.00 96.00 211 ILE A C 1
ATOM 1652 O O . ILE A 1 211 ? -9.527 18.190 11.682 1.00 96.00 211 ILE A O 1
ATOM 1656 N N . SER A 1 212 ? -10.477 17.614 9.735 1.00 94.44 212 SER A N 1
ATOM 1657 C CA . SER A 1 212 ? -9.255 17.322 8.984 1.00 94.44 212 SER A CA 1
ATOM 1658 C C . SER A 1 212 ? -8.342 18.540 8.907 1.00 94.44 212 SER A C 1
ATOM 1660 O O . SER A 1 212 ? -7.140 18.400 9.121 1.00 94.44 212 SER A O 1
ATOM 1662 N N . ARG A 1 213 ? -8.895 19.739 8.673 1.00 93.44 213 ARG A N 1
ATOM 1663 C CA . ARG A 1 213 ? -8.117 20.986 8.664 1.00 93.44 213 ARG A CA 1
ATOM 1664 C C . ARG A 1 213 ? -7.470 21.249 10.023 1.00 93.44 213 ARG A C 1
ATOM 1666 O O . ARG A 1 213 ? -6.257 21.404 10.091 1.00 93.44 213 ARG A O 1
ATOM 1673 N N . ALA A 1 214 ? -8.256 21.193 11.097 1.00 94.00 214 ALA A N 1
ATOM 1674 C CA . ALA A 1 214 ? -7.755 21.419 12.451 1.00 94.00 214 ALA A CA 1
ATOM 1675 C C . ALA A 1 214 ? -6.737 20.349 12.893 1.00 94.00 214 ALA A C 1
ATOM 1677 O O . ALA A 1 214 ? -5.702 20.678 13.461 1.00 94.00 214 ALA A O 1
ATOM 1678 N N . VAL A 1 215 ? -6.981 19.068 12.589 1.00 93.56 215 VAL A N 1
ATOM 1679 C CA . VAL A 1 215 ? -6.007 17.992 12.849 1.00 93.56 215 VAL A CA 1
ATOM 1680 C C . VAL A 1 215 ? -4.736 18.207 12.045 1.00 93.56 215 VAL A C 1
ATOM 1682 O O . VAL A 1 215 ? -3.654 17.977 12.574 1.00 93.56 215 VAL A O 1
ATOM 1685 N N . THR A 1 216 ? -4.853 18.617 10.780 1.00 90.81 216 THR A N 1
ATOM 1686 C CA . THR A 1 216 ? -3.682 18.891 9.947 1.00 90.81 216 THR A CA 1
ATOM 1687 C C . THR A 1 216 ? -2.857 19.977 10.610 1.00 90.81 216 THR A C 1
ATOM 1689 O O . THR A 1 216 ? -1.701 19.707 10.866 1.00 90.81 216 THR A O 1
ATOM 1692 N N . GLU A 1 217 ? -3.439 21.103 11.025 1.00 89.50 217 GLU A N 1
ATOM 1693 C CA . GLU A 1 217 ? -2.732 22.167 11.760 1.00 89.50 217 GLU A CA 1
ATOM 1694 C C . GLU A 1 217 ? -2.083 21.675 13.071 1.00 89.50 217 GLU A C 1
ATOM 1696 O O . GLU A 1 217 ? -0.919 21.974 13.336 1.00 89.50 217 GLU A O 1
ATOM 1701 N N . GLU A 1 218 ? -2.790 20.872 13.876 1.00 87.94 218 GLU A N 1
ATOM 1702 C CA . GLU A 1 218 ? -2.265 20.338 15.143 1.00 87.94 218 GLU A CA 1
ATOM 1703 C C . GLU A 1 218 ? -1.122 19.328 14.943 1.00 87.94 218 GLU A C 1
ATOM 1705 O O . GLU A 1 218 ? -0.130 19.342 15.673 1.00 87.94 218 GLU A O 1
ATOM 1710 N N . VAL A 1 219 ? -1.253 18.431 13.964 1.00 84.00 219 VAL A N 1
ATOM 1711 C CA . VAL A 1 219 ? -0.251 17.400 13.650 1.00 84.00 219 VAL A CA 1
ATOM 1712 C C . VAL A 1 219 ? 0.893 17.993 12.810 1.00 84.00 219 VAL A C 1
ATOM 1714 O O . VAL A 1 219 ? 2.020 17.493 12.891 1.00 84.00 219 VAL A O 1
ATOM 1717 N N . TRP A 1 220 ? 0.633 19.076 12.058 1.00 78.81 220 TRP A N 1
ATOM 1718 C CA . TRP A 1 220 ? 1.611 19.874 11.302 1.00 78.81 220 TRP A CA 1
ATOM 1719 C C . TRP A 1 220 ? 2.345 20.920 12.146 1.00 78.81 220 TRP A C 1
ATOM 1721 O O . TRP A 1 220 ? 3.102 21.731 11.615 1.00 78.81 220 TRP A O 1
ATOM 1731 N N . HIS A 1 221 ? 2.204 20.891 13.470 1.00 76.19 221 HIS A N 1
ATOM 1732 C CA . HIS A 1 221 ? 3.005 21.763 14.320 1.00 76.19 221 HIS A CA 1
ATOM 1733 C C . HIS A 1 221 ? 4.519 21.508 14.095 1.00 76.19 221 HIS A C 1
ATOM 1735 O O . HIS A 1 221 ? 4.908 20.353 13.862 1.00 76.19 221 HIS A O 1
ATOM 1741 N N . PRO A 1 222 ? 5.396 22.531 14.173 1.00 67.62 222 PRO A N 1
ATOM 1742 C CA . PRO A 1 222 ? 6.848 22.383 13.985 1.00 67.62 222 PRO A CA 1
ATOM 1743 C C . PRO A 1 222 ? 7.502 21.327 14.888 1.00 67.62 222 PRO A C 1
ATOM 1745 O O . PRO A 1 222 ? 8.476 20.685 14.503 1.00 67.62 222 PRO A O 1
ATOM 1748 N N . ASP A 1 223 ? 6.926 21.100 16.069 1.00 72.31 223 ASP A N 1
ATOM 1749 C CA . ASP A 1 223 ? 7.394 20.095 17.033 1.00 72.31 223 ASP A CA 1
ATOM 1750 C C . ASP A 1 223 ? 6.932 18.664 16.695 1.00 72.31 223 ASP A C 1
ATOM 1752 O O . ASP A 1 223 ? 7.330 17.690 17.343 1.00 72.31 223 ASP A O 1
ATOM 1756 N N . GLY A 1 224 ? 6.070 18.517 15.686 1.00 71.81 224 GLY A N 1
ATOM 1757 C CA . GLY A 1 224 ? 5.530 17.243 15.239 1.00 71.81 224 GLY A CA 1
ATOM 1758 C C . GLY A 1 224 ? 6.621 16.337 14.672 1.00 71.81 224 GLY A C 1
ATOM 1759 O O . GLY A 1 224 ? 7.371 16.702 13.761 1.00 71.81 224 GLY A O 1
ATOM 1760 N N . LYS A 1 225 ? 6.695 15.098 15.169 1.00 87.06 225 LYS A N 1
ATOM 1761 C CA . LYS A 1 225 ? 7.625 14.108 14.615 1.00 87.06 225 LYS A CA 1
ATOM 1762 C C . LYS A 1 225 ? 7.181 13.713 13.203 1.00 87.06 225 LYS A C 1
ATOM 1764 O O . LYS A 1 225 ? 6.003 13.433 12.969 1.00 87.06 225 LYS A O 1
ATOM 1769 N N . ARG A 1 226 ? 8.146 13.542 12.289 1.00 91.44 226 ARG A N 1
ATOM 1770 C CA . ARG A 1 226 ? 7.952 13.032 10.911 1.00 91.44 226 ARG A CA 1
ATOM 1771 C C . ARG A 1 226 ? 6.985 11.838 10.827 1.00 91.44 226 ARG A C 1
ATOM 1773 O O . ARG A 1 226 ? 6.220 11.716 9.871 1.00 91.44 226 ARG A O 1
ATOM 1780 N N . GLN A 1 227 ? 7.029 10.936 11.809 1.00 90.81 227 GLN A N 1
ATOM 1781 C CA . GLN A 1 227 ? 6.217 9.716 11.842 1.00 90.81 227 GLN A CA 1
ATOM 1782 C C . GLN A 1 227 ? 4.745 9.971 12.178 1.00 90.81 227 GLN A C 1
ATOM 1784 O O . GLN A 1 227 ? 3.873 9.251 11.687 1.00 90.81 227 GLN A O 1
ATOM 1789 N N . HIS A 1 228 ? 4.456 10.973 13.009 1.00 92.19 228 HIS A N 1
ATOM 1790 C CA . HIS A 1 228 ? 3.084 11.350 13.353 1.00 92.19 228 HIS A CA 1
ATOM 1791 C C . HIS A 1 228 ? 2.378 11.895 12.116 1.00 92.19 228 HIS A C 1
ATOM 1793 O O . HIS A 1 228 ? 1.308 11.410 11.751 1.00 92.19 228 HIS A O 1
ATOM 1799 N N . ARG A 1 229 ? 3.052 12.789 11.388 1.00 91.94 229 ARG A N 1
ATOM 1800 C CA . ARG A 1 229 ? 2.557 13.332 10.120 1.00 91.94 229 ARG A CA 1
ATOM 1801 C C . ARG A 1 229 ? 2.414 12.286 9.034 1.00 91.94 229 ARG A C 1
ATOM 1803 O O . ARG A 1 229 ? 1.402 12.253 8.348 1.00 91.94 229 ARG A O 1
ATOM 1810 N N . PHE A 1 230 ? 3.374 11.370 8.923 1.00 94.12 230 PHE A N 1
ATOM 1811 C CA . PHE A 1 230 ? 3.240 10.263 7.982 1.00 94.12 230 PHE A CA 1
ATOM 1812 C C . PHE A 1 230 ? 2.052 9.355 8.325 1.00 94.12 230 PHE A C 1
ATOM 1814 O O . PHE A 1 230 ? 1.353 8.888 7.432 1.00 94.12 230 PHE A O 1
ATOM 1821 N N . THR A 1 231 ? 1.779 9.135 9.615 1.00 94.31 231 THR A N 1
ATOM 1822 C CA . THR A 1 231 ? 0.596 8.377 10.048 1.00 94.31 231 THR A CA 1
ATOM 1823 C C . THR A 1 231 ? -0.692 9.106 9.675 1.00 94.31 231 THR A C 1
ATOM 1825 O O . THR A 1 231 ? -1.611 8.461 9.178 1.00 94.31 231 THR A O 1
ATOM 1828 N N . TRP A 1 232 ? -0.752 10.431 9.840 1.00 95.31 232 TRP A N 1
ATOM 1829 C CA . TRP A 1 232 ? -1.894 11.228 9.383 1.00 95.31 232 TRP A CA 1
ATOM 1830 C C . TRP A 1 232 ? -2.072 11.184 7.863 1.00 95.31 232 TRP A C 1
ATOM 1832 O O . TRP A 1 232 ? -3.162 10.864 7.395 1.00 95.31 232 TRP A O 1
ATOM 1842 N N . LEU A 1 233 ? -0.994 11.370 7.096 1.00 95.56 233 LEU A N 1
ATOM 1843 C CA . LEU A 1 233 ? -1.006 11.252 5.635 1.00 95.56 233 LEU A CA 1
ATOM 1844 C C . LEU A 1 233 ? -1.534 9.880 5.188 1.00 95.56 233 LEU A C 1
ATOM 1846 O O . LEU A 1 233 ? -2.290 9.770 4.225 1.00 95.56 233 LEU A O 1
ATOM 1850 N N . LEU A 1 234 ? -1.174 8.820 5.915 1.00 95.38 234 LEU A N 1
ATOM 1851 C CA . LEU A 1 234 ? -1.665 7.473 5.658 1.00 95.38 234 LEU A CA 1
ATOM 1852 C C . LEU A 1 234 ? -3.139 7.279 6.029 1.00 95.38 234 LEU A C 1
ATOM 1854 O O . LEU A 1 234 ? -3.825 6.543 5.322 1.00 95.38 234 LEU A O 1
ATOM 1858 N N . ILE A 1 235 ? -3.645 7.938 7.077 1.00 95.50 235 ILE A N 1
ATOM 1859 C CA . ILE A 1 235 ? -5.089 7.983 7.350 1.00 95.50 235 ILE A CA 1
ATOM 1860 C C . ILE A 1 235 ? -5.795 8.647 6.166 1.00 95.50 235 ILE A C 1
ATOM 1862 O O . ILE A 1 235 ? -6.686 8.036 5.583 1.00 95.50 235 ILE A O 1
ATOM 1866 N N . GLN A 1 236 ? -5.353 9.843 5.764 1.00 95.50 236 GLN A N 1
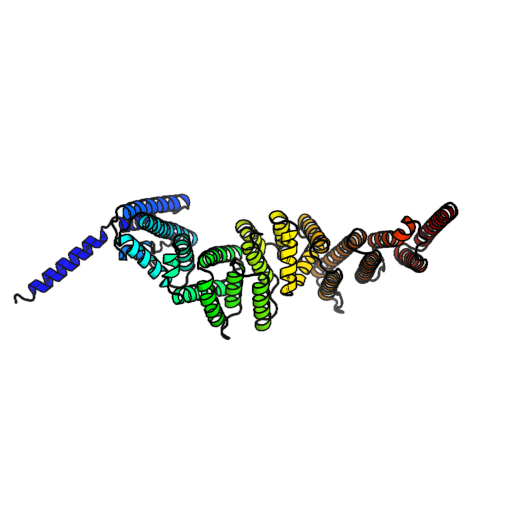ATOM 1867 C CA . GLN A 1 236 ? -5.951 10.608 4.665 1.00 95.50 236 GLN A CA 1
ATOM 1868 C C . GLN A 1 236 ? -5.930 9.848 3.333 1.00 95.50 236 GLN A C 1
ATOM 1870 O O . GLN A 1 236 ? -6.916 9.873 2.596 1.00 95.50 236 GLN A O 1
ATOM 1875 N N . ALA A 1 237 ? -4.857 9.102 3.054 1.00 95.38 237 ALA A N 1
ATOM 1876 C CA . ALA A 1 237 ? -4.746 8.269 1.858 1.00 95.38 237 ALA A CA 1
ATOM 1877 C C . ALA A 1 237 ? -5.774 7.129 1.806 1.00 95.38 237 ALA A C 1
ATOM 1879 O O . ALA A 1 237 ? -6.129 6.681 0.714 1.00 95.38 237 ALA A O 1
ATOM 1880 N N . GLN A 1 238 ? -6.241 6.648 2.963 1.00 94.06 238 GLN A N 1
ATOM 1881 C CA . GLN A 1 238 ? -7.234 5.574 3.057 1.00 94.06 238 GLN A CA 1
ATOM 1882 C C . GLN A 1 238 ? -8.681 6.070 3.061 1.00 94.06 238 GLN A C 1
ATOM 1884 O O . GLN A 1 238 ? -9.599 5.259 2.938 1.00 94.06 238 GLN A O 1
ATOM 1889 N N . LEU A 1 239 ? -8.900 7.378 3.175 1.00 92.44 239 LEU A N 1
ATOM 1890 C CA . LEU A 1 239 ? -10.230 7.958 3.078 1.00 92.44 239 LEU A CA 1
ATOM 1891 C C . LEU A 1 239 ? -10.632 8.077 1.608 1.00 92.44 239 LEU A C 1
ATOM 1893 O O . LEU A 1 239 ? -9.885 8.591 0.778 1.00 92.44 239 LEU A O 1
ATOM 1897 N N . SER A 1 240 ? -11.837 7.608 1.286 1.00 83.00 240 SER A N 1
ATOM 1898 C CA . SER A 1 240 ? -12.399 7.631 -0.072 1.00 83.00 240 SER A CA 1
ATOM 1899 C C . SER A 1 240 ? -12.664 9.040 -0.603 1.00 83.00 240 SER A C 1
ATOM 1901 O O . SER A 1 240 ? -12.870 9.215 -1.799 1.00 83.00 240 SER A O 1
ATOM 1903 N N . HIS A 1 241 ? -12.678 10.037 0.278 1.00 85.00 241 HIS A N 1
ATOM 1904 C CA . HIS A 1 241 ? -13.009 11.416 -0.063 1.00 85.00 241 HIS A CA 1
ATOM 1905 C C . HIS A 1 241 ? -11.840 12.186 -0.685 1.00 85.00 241 HIS A C 1
ATOM 1907 O O . HIS A 1 241 ? -12.062 13.168 -1.384 1.00 85.00 241 HIS A O 1
ATOM 1913 N N . SER A 1 242 ? -10.604 11.732 -0.468 1.00 87.19 242 SER A N 1
ATOM 1914 C CA . SER A 1 242 ? -9.415 12.391 -1.002 1.00 87.19 242 SER A CA 1
ATOM 1915 C C . SER A 1 242 ? -9.241 12.044 -2.481 1.00 87.19 242 SER A C 1
ATOM 1917 O O . SER A 1 242 ? -9.160 10.861 -2.848 1.00 87.19 242 SER A O 1
ATOM 1919 N N . THR A 1 243 ? -9.142 13.053 -3.350 1.00 91.75 243 THR A N 1
ATOM 1920 C CA . THR A 1 243 ? -8.803 12.809 -4.757 1.00 91.75 243 THR A CA 1
ATOM 1921 C C . THR A 1 243 ? -7.323 12.437 -4.898 1.00 91.75 243 THR A C 1
ATOM 1923 O O . THR A 1 243 ? -6.500 12.679 -4.009 1.00 91.75 243 THR A O 1
ATOM 1926 N N . ALA A 1 244 ? -6.946 11.846 -6.036 1.00 91.94 244 ALA A N 1
ATOM 1927 C CA . ALA A 1 244 ? -5.540 11.547 -6.319 1.00 91.94 244 ALA A CA 1
ATOM 1928 C C . ALA A 1 244 ? -4.673 12.821 -6.351 1.00 91.94 244 ALA A C 1
ATOM 1930 O O . ALA A 1 244 ? -3.496 12.761 -5.999 1.00 91.94 244 ALA A O 1
ATOM 1931 N N . GLN A 1 245 ? -5.257 13.959 -6.744 1.00 94.00 245 GLN A N 1
ATOM 1932 C CA . GLN A 1 245 ? -4.583 15.253 -6.796 1.00 94.00 245 GLN A CA 1
ATOM 1933 C C . GLN A 1 245 ? -4.385 15.845 -5.397 1.00 94.00 245 GLN A C 1
ATOM 1935 O O . GLN A 1 245 ? -3.274 16.270 -5.090 1.00 94.00 245 GLN A O 1
ATOM 1940 N N . ASP A 1 246 ? -5.406 15.797 -4.536 1.00 92.19 246 ASP A N 1
ATOM 1941 C CA . ASP A 1 246 ? -5.295 16.272 -3.148 1.00 92.19 246 ASP A CA 1
ATOM 1942 C C . ASP A 1 246 ? -4.233 15.471 -2.394 1.00 92.19 246 ASP A C 1
ATOM 1944 O O . ASP A 1 246 ? -3.350 16.027 -1.743 1.00 92.19 246 ASP A O 1
ATOM 1948 N N . MET A 1 247 ? -4.250 14.145 -2.565 1.00 95.44 247 MET A N 1
ATOM 1949 C CA . MET A 1 247 ? -3.241 13.282 -1.961 1.00 95.44 247 MET A CA 1
ATOM 1950 C C . MET A 1 247 ? -1.843 13.544 -2.513 1.00 95.44 247 MET A C 1
ATOM 1952 O O . MET A 1 247 ? -0.870 13.443 -1.764 1.00 95.44 247 MET A O 1
ATOM 1956 N N . ALA A 1 248 ? -1.712 13.866 -3.801 1.00 96.38 248 ALA A N 1
ATOM 1957 C CA . ALA A 1 248 ? -0.423 14.232 -4.371 1.00 96.38 248 ALA A CA 1
ATOM 1958 C C . ALA A 1 248 ? 0.106 15.541 -3.771 1.00 96.38 248 ALA A C 1
ATOM 1960 O O . ALA A 1 248 ? 1.276 15.594 -3.399 1.00 96.38 248 ALA A O 1
ATOM 1961 N N . ALA A 1 249 ? -0.756 16.550 -3.609 1.00 95.75 249 ALA A N 1
ATOM 1962 C CA . ALA A 1 249 ? -0.406 17.823 -2.984 1.00 95.75 249 ALA A CA 1
ATOM 1963 C C . ALA A 1 249 ? 0.067 17.631 -1.534 1.00 95.75 249 ALA A C 1
ATOM 1965 O O . ALA A 1 249 ? 1.182 18.029 -1.209 1.00 95.75 249 ALA A O 1
ATOM 1966 N N . LEU A 1 250 ? -0.705 16.913 -0.711 1.00 94.44 250 LEU A N 1
ATOM 1967 C CA . LEU A 1 250 ? -0.341 16.605 0.681 1.00 94.44 250 LEU A CA 1
ATOM 1968 C C . LEU A 1 250 ? 0.970 15.813 0.787 1.00 94.44 250 LEU A C 1
ATOM 1970 O O . LEU A 1 250 ? 1.766 16.001 1.706 1.00 94.44 250 LEU A O 1
ATOM 1974 N N . THR A 1 251 ? 1.218 14.913 -0.167 1.00 96.38 251 THR A N 1
ATOM 1975 C CA . THR A 1 251 ? 2.458 14.127 -0.199 1.00 96.38 251 THR A CA 1
ATOM 1976 C C . THR A 1 251 ? 3.665 14.984 -0.571 1.00 96.38 251 THR A C 1
ATOM 1978 O O . THR A 1 251 ? 4.744 14.783 -0.015 1.00 96.38 251 THR A O 1
ATOM 1981 N N . LEU A 1 252 ? 3.510 15.914 -1.516 1.00 96.56 252 LEU A N 1
ATOM 1982 C CA . LEU A 1 252 ? 4.572 16.844 -1.896 1.00 96.56 252 LEU A CA 1
ATOM 1983 C C . LEU A 1 252 ? 4.879 17.817 -0.758 1.00 96.56 252 LEU A C 1
ATOM 1985 O O . LEU A 1 252 ? 6.045 17.979 -0.429 1.00 96.56 252 LEU A O 1
ATOM 1989 N N . GLU A 1 253 ? 3.856 18.355 -0.094 1.00 94.50 253 GLU A N 1
ATOM 1990 C CA . GLU A 1 253 ? 4.019 19.190 1.101 1.00 94.50 253 GLU A CA 1
ATOM 1991 C C . GLU A 1 253 ? 4.804 18.450 2.196 1.00 94.50 253 GLU A C 1
ATOM 1993 O O . GLU A 1 253 ? 5.800 18.952 2.716 1.00 94.50 253 GLU A O 1
ATOM 1998 N N . TYR A 1 254 ? 4.433 17.194 2.470 1.00 94.38 254 TYR A N 1
ATOM 1999 C CA . TYR A 1 254 ? 5.173 16.338 3.395 1.00 94.38 254 TYR A CA 1
ATOM 2000 C C . TYR A 1 254 ? 6.645 16.148 2.979 1.00 94.38 254 TYR A C 1
ATOM 2002 O O . TYR A 1 254 ? 7.538 16.149 3.828 1.00 94.38 254 TYR A O 1
ATOM 2010 N N . GLN A 1 255 ? 6.918 15.962 1.683 1.00 95.12 255 GLN A N 1
ATOM 2011 C CA . GLN A 1 255 ? 8.282 15.797 1.170 1.00 95.12 255 GLN A CA 1
ATOM 2012 C C . GLN A 1 255 ? 9.102 17.086 1.219 1.00 95.12 255 GLN A C 1
ATOM 2014 O O . GLN A 1 255 ? 10.308 17.020 1.457 1.00 95.12 255 GLN A O 1
ATOM 2019 N N . ASP A 1 256 ? 8.477 18.233 0.980 1.00 94.19 256 ASP A N 1
ATOM 2020 C CA . ASP A 1 256 ? 9.149 19.527 1.010 1.00 94.19 256 ASP A CA 1
ATOM 2021 C C . ASP A 1 256 ? 9.605 19.861 2.439 1.00 94.19 256 ASP A C 1
ATOM 2023 O O . ASP A 1 256 ? 10.706 20.379 2.628 1.00 94.19 256 ASP A O 1
ATOM 2027 N N . GLU A 1 257 ? 8.830 19.468 3.453 1.00 92.56 257 GLU A N 1
ATOM 2028 C CA . GLU A 1 257 ? 9.182 19.699 4.856 1.00 92.56 257 GLU A CA 1
ATOM 2029 C C . GLU A 1 257 ? 10.144 18.651 5.443 1.00 92.56 257 GLU A C 1
ATOM 2031 O O . GLU A 1 257 ? 11.083 18.996 6.162 1.00 92.56 257 GLU A O 1
ATOM 2036 N N . TYR A 1 258 ? 9.955 17.363 5.134 1.00 92.62 258 TYR A N 1
ATOM 2037 C CA . TYR A 1 258 ? 10.719 16.264 5.756 1.00 92.62 258 TYR A CA 1
ATOM 2038 C C . TYR A 1 258 ? 11.754 15.605 4.847 1.00 92.62 258 TYR A C 1
ATOM 2040 O O . TYR A 1 258 ? 12.415 14.631 5.244 1.00 92.62 258 TYR A O 1
ATOM 2048 N N . GLY A 1 259 ? 11.900 16.114 3.630 1.00 94.06 259 GLY A N 1
ATOM 2049 C CA . GLY A 1 259 ? 12.708 15.516 2.585 1.00 94.06 259 GLY A CA 1
ATOM 2050 C C . GLY A 1 259 ? 12.029 14.317 1.911 1.00 94.06 259 GLY A C 1
ATOM 2051 O O . GLY A 1 259 ? 10.905 13.925 2.238 1.00 94.06 259 GLY A O 1
ATOM 2052 N N . PRO A 1 260 ? 12.728 13.675 0.960 1.00 93.94 260 PRO A N 1
ATOM 2053 C CA . PRO A 1 260 ? 12.152 12.602 0.166 1.00 93.94 260 PRO A CA 1
ATOM 2054 C C . PRO A 1 260 ? 11.702 11.426 1.039 1.00 93.94 260 PRO A C 1
ATOM 2056 O O . PRO A 1 260 ? 12.383 10.990 1.978 1.00 93.94 260 PRO A O 1
ATOM 2059 N N . MET A 1 261 ? 10.550 10.869 0.681 1.00 93.44 261 MET A N 1
ATOM 2060 C CA . MET A 1 261 ? 10.049 9.645 1.285 1.00 93.44 261 MET A CA 1
ATOM 2061 C C . MET A 1 261 ? 10.929 8.457 0.892 1.00 93.44 261 MET A C 1
ATOM 2063 O O . MET A 1 261 ? 11.375 8.318 -0.249 1.00 93.44 261 MET A O 1
ATOM 2067 N N . SER A 1 262 ? 11.160 7.557 1.841 1.00 90.88 262 SER A N 1
ATOM 2068 C CA . SER A 1 262 ? 11.793 6.274 1.565 1.00 90.88 262 SER A CA 1
ATOM 2069 C C . SER A 1 262 ? 10.907 5.419 0.654 1.00 90.88 262 SER A C 1
ATOM 2071 O O . SER A 1 262 ? 9.680 5.528 0.652 1.00 90.88 262 SER A O 1
ATOM 2073 N N . GLY A 1 263 ? 11.520 4.487 -0.085 1.00 89.44 263 GLY A N 1
ATOM 2074 C CA . GLY A 1 263 ? 10.768 3.552 -0.929 1.00 89.44 263 GLY A CA 1
ATOM 2075 C C . GLY A 1 263 ? 9.743 2.718 -0.147 1.00 89.44 263 GLY A C 1
ATOM 2076 O O . GLY A 1 263 ? 8.716 2.347 -0.706 1.00 89.44 263 GLY A O 1
ATOM 2077 N N . SER A 1 264 ? 9.986 2.461 1.145 1.00 88.00 264 SER A N 1
ATOM 2078 C CA . SER A 1 264 ? 9.027 1.791 2.031 1.00 88.00 264 SER A CA 1
ATOM 2079 C C . SER A 1 264 ? 7.842 2.686 2.393 1.00 88.00 264 SER A C 1
ATOM 2081 O O . SER A 1 264 ? 6.708 2.221 2.314 1.00 88.00 264 SER A O 1
ATOM 2083 N N . GLU A 1 265 ? 8.083 3.948 2.768 1.00 91.19 265 GLU A N 1
ATOM 2084 C CA . GLU A 1 265 ? 7.015 4.913 3.070 1.00 91.19 265 GLU A CA 1
ATOM 2085 C C . GLU A 1 265 ? 6.126 5.129 1.837 1.00 91.19 265 GLU A C 1
ATOM 2087 O O . GLU A 1 265 ? 4.908 4.982 1.927 1.00 91.19 265 GLU A O 1
ATOM 2092 N N . LEU A 1 266 ? 6.730 5.360 0.663 1.00 94.06 266 LEU A N 1
ATOM 2093 C CA . LEU A 1 266 ? 6.002 5.507 -0.604 1.00 94.06 266 LEU A CA 1
ATOM 2094 C C . LEU A 1 266 ? 5.151 4.281 -0.929 1.00 94.06 266 LEU A C 1
ATOM 2096 O O . LEU A 1 266 ? 4.021 4.423 -1.386 1.00 94.06 266 LEU A O 1
ATOM 2100 N N . ARG A 1 267 ? 5.665 3.073 -0.675 1.00 92.94 267 ARG A N 1
ATOM 2101 C CA . ARG A 1 267 ? 4.915 1.838 -0.917 1.00 92.94 267 ARG A CA 1
ATOM 2102 C C . ARG A 1 267 ? 3.709 1.713 0.007 1.00 92.94 267 ARG A C 1
ATOM 2104 O O . ARG A 1 267 ? 2.637 1.330 -0.445 1.00 92.94 267 ARG A O 1
ATOM 2111 N N . VAL A 1 268 ? 3.877 1.999 1.298 1.00 92.06 268 VAL A N 1
ATOM 2112 C CA . VAL A 1 268 ? 2.767 1.938 2.263 1.00 92.06 268 VAL A CA 1
ATOM 2113 C C . VAL A 1 268 ? 1.708 2.986 1.928 1.00 92.06 268 VAL A C 1
ATOM 2115 O O . VAL A 1 268 ? 0.520 2.671 1.975 1.00 92.06 268 VAL A O 1
ATOM 2118 N N . LEU A 1 269 ? 2.128 4.178 1.501 1.00 95.00 269 LEU A N 1
ATOM 2119 C CA . LEU A 1 269 ? 1.223 5.223 1.028 1.00 95.00 269 LEU A CA 1
ATOM 2120 C C . LEU A 1 269 ? 0.491 4.821 -0.258 1.00 95.00 269 LEU A C 1
ATOM 2122 O O . LEU A 1 269 ? -0.724 4.979 -0.341 1.00 95.00 269 LEU A O 1
ATOM 2126 N N . ALA A 1 270 ? 1.195 4.208 -1.213 1.00 95.69 270 ALA A N 1
ATOM 2127 C CA . ALA A 1 270 ? 0.592 3.660 -2.423 1.00 95.69 270 ALA A CA 1
ATOM 2128 C C . ALA A 1 270 ? -0.456 2.583 -2.101 1.00 95.69 270 ALA A C 1
ATOM 2130 O O . ALA A 1 270 ? -1.561 2.632 -2.632 1.00 95.69 270 ALA A O 1
ATOM 2131 N N . MET A 1 271 ? -0.144 1.637 -1.205 1.00 94.75 271 MET A N 1
ATOM 2132 C CA . MET A 1 271 ? -1.097 0.608 -0.767 1.00 94.75 271 MET A CA 1
ATOM 2133 C C . MET A 1 271 ? -2.337 1.230 -0.125 1.00 94.75 271 MET A C 1
ATOM 2135 O O . MET A 1 271 ? -3.453 0.868 -0.481 1.00 94.75 271 MET A O 1
ATOM 2139 N N . ALA A 1 272 ? -2.149 2.189 0.787 1.00 94.12 272 ALA A N 1
ATOM 2140 C CA . ALA A 1 272 ? -3.245 2.920 1.415 1.00 94.12 272 ALA A CA 1
ATOM 2141 C C . ALA A 1 272 ? -4.163 3.578 0.373 1.00 94.12 272 ALA A C 1
ATOM 2143 O O . ALA A 1 272 ? -5.385 3.449 0.463 1.00 94.12 272 ALA A O 1
ATOM 2144 N N . ARG A 1 273 ? -3.575 4.207 -0.650 1.00 94.69 273 ARG A N 1
ATOM 2145 C CA . ARG A 1 273 ? -4.329 4.841 -1.730 1.00 94.69 273 ARG A CA 1
ATOM 2146 C C . ARG A 1 273 ? -5.063 3.838 -2.619 1.00 94.69 273 ARG A C 1
ATOM 2148 O O . ARG A 1 273 ? -6.222 4.037 -2.953 1.00 94.69 273 ARG A O 1
ATOM 2155 N N . LEU A 1 274 ? -4.416 2.738 -2.986 1.00 94.38 274 LEU A N 1
ATOM 2156 C CA . LEU A 1 274 ? -5.040 1.694 -3.801 1.00 94.38 274 LEU A CA 1
ATOM 2157 C C . LEU A 1 274 ? -6.223 1.033 -3.083 1.00 94.38 274 LEU A C 1
ATOM 2159 O O . LEU A 1 274 ? -7.208 0.683 -3.731 1.00 94.38 274 LEU A O 1
ATOM 2163 N N . VAL A 1 275 ? -6.151 0.909 -1.754 1.00 93.31 275 VAL A N 1
ATOM 2164 C CA . VAL A 1 275 ? -7.266 0.431 -0.925 1.00 93.31 275 VAL A CA 1
ATOM 2165 C C . VAL A 1 275 ? -8.439 1.411 -0.942 1.00 93.31 275 VAL A C 1
ATOM 2167 O O . VAL A 1 275 ? -9.575 0.968 -1.101 1.00 93.31 275 VAL A O 1
ATOM 2170 N N . SER A 1 276 ? -8.203 2.724 -0.814 1.00 93.25 276 SER A N 1
ATOM 2171 C CA . SER A 1 276 ? -9.297 3.712 -0.863 1.00 93.25 276 SER A CA 1
ATOM 2172 C C . SER A 1 276 ? -9.942 3.826 -2.242 1.00 93.25 276 SER A C 1
ATOM 2174 O O . SER A 1 276 ? -11.140 4.076 -2.333 1.00 93.25 276 SER A O 1
ATOM 2176 N N . GLU A 1 277 ? -9.182 3.566 -3.306 1.00 93.38 277 GLU A N 1
ATOM 2177 C CA . GLU A 1 277 ? -9.695 3.475 -4.678 1.00 93.38 277 GLU A CA 1
ATOM 2178 C C . GLU A 1 277 ? -10.405 2.143 -4.986 1.00 93.38 277 GLU A C 1
ATOM 2180 O O . GLU A 1 277 ? -10.915 1.974 -6.091 1.00 93.38 277 GLU A O 1
ATOM 2185 N N . GLY A 1 278 ? -10.417 1.180 -4.057 1.00 93.00 278 GLY A N 1
ATOM 2186 C CA . GLY A 1 278 ? -10.999 -0.148 -4.282 1.00 93.00 278 GLY A CA 1
ATOM 2187 C C . GLY A 1 278 ? -10.216 -1.024 -5.269 1.00 93.00 278 GLY A C 1
ATOM 2188 O O . GLY A 1 278 ? -10.744 -2.023 -5.748 1.00 93.00 278 GLY A O 1
ATOM 2189 N N . ARG A 1 279 ? -8.961 -0.672 -5.577 1.00 94.38 279 ARG A N 1
ATOM 2190 C CA . ARG A 1 279 ? -8.072 -1.405 -6.505 1.00 94.38 279 ARG A CA 1
ATOM 2191 C C . ARG A 1 279 ? -7.222 -2.470 -5.811 1.00 94.38 279 ARG A C 1
ATOM 2193 O O . ARG A 1 279 ? -6.540 -3.245 -6.474 1.00 94.38 279 ARG A O 1
ATOM 2200 N N . LEU A 1 280 ? -7.222 -2.471 -4.480 1.00 94.12 280 LEU A N 1
ATOM 2201 C CA . LEU A 1 280 ? -6.531 -3.439 -3.639 1.00 94.12 280 LEU A CA 1
ATOM 2202 C C . LEU A 1 280 ? -7.407 -3.744 -2.422 1.00 94.12 280 LEU A C 1
ATOM 2204 O O . LEU A 1 280 ? -7.905 -2.828 -1.769 1.00 94.12 280 LEU A O 1
ATOM 2208 N N . ASP A 1 281 ? -7.592 -5.017 -2.086 1.00 93.12 281 ASP A N 1
ATOM 2209 C CA . ASP A 1 281 ? -8.342 -5.394 -0.889 1.00 93.12 281 ASP A CA 1
ATOM 2210 C C . ASP A 1 281 ? -7.447 -5.415 0.372 1.00 93.12 281 ASP A C 1
ATOM 2212 O O . ASP A 1 281 ? -6.208 -5.416 0.321 1.00 93.12 281 ASP A O 1
ATOM 2216 N N . LEU A 1 282 ? -8.081 -5.421 1.549 1.00 90.12 282 LEU A N 1
ATOM 2217 C CA . LEU A 1 282 ? -7.370 -5.409 2.833 1.00 90.12 282 LEU A CA 1
ATOM 2218 C C . LEU A 1 282 ? -6.578 -6.693 3.107 1.00 90.12 282 LEU A C 1
ATOM 2220 O O . LEU A 1 282 ? -5.540 -6.636 3.768 1.00 90.12 282 LEU A O 1
ATOM 2224 N N . GLN A 1 283 ? -7.054 -7.844 2.631 1.00 91.50 283 GLN A N 1
ATOM 2225 C CA . GLN A 1 283 ? -6.390 -9.128 2.830 1.00 91.50 283 GLN A CA 1
ATOM 2226 C C . GLN A 1 283 ? -5.095 -9.189 2.015 1.00 91.50 283 GLN A C 1
ATOM 2228 O O . GLN A 1 283 ? -4.047 -9.526 2.571 1.00 91.50 283 GLN A O 1
ATOM 2233 N N . THR A 1 284 ? -5.131 -8.775 0.751 1.00 92.44 284 THR A N 1
ATOM 2234 C CA . THR A 1 284 ? -3.952 -8.648 -0.110 1.00 92.44 284 THR A CA 1
ATOM 2235 C C . THR A 1 284 ? -2.981 -7.615 0.458 1.00 92.44 284 THR A C 1
ATOM 2237 O O . THR A 1 284 ? -1.790 -7.893 0.607 1.00 92.44 284 THR A O 1
ATOM 2240 N N . THR A 1 285 ? -3.476 -6.462 0.919 1.00 91.38 285 THR A N 1
ATOM 2241 C CA . THR A 1 285 ? -2.645 -5.453 1.605 1.00 91.38 285 THR A CA 1
ATOM 2242 C C . THR A 1 285 ? -1.940 -6.031 2.837 1.00 91.38 285 THR A C 1
ATOM 2244 O O . THR A 1 285 ? -0.751 -5.779 3.063 1.00 91.38 285 THR A O 1
ATOM 2247 N N . PHE A 1 286 ? -2.638 -6.844 3.634 1.00 89.00 286 PHE A N 1
ATOM 2248 C CA . PHE A 1 286 ? -2.057 -7.525 4.787 1.00 89.00 286 PHE A CA 1
ATOM 2249 C C . PHE A 1 286 ? -0.976 -8.534 4.375 1.00 89.00 286 PHE A C 1
ATOM 2251 O O . PHE A 1 286 ? 0.097 -8.553 4.984 1.00 89.00 286 PHE A O 1
ATOM 2258 N N . GLN A 1 287 ? -1.215 -9.331 3.330 1.00 89.75 287 GLN A N 1
ATOM 2259 C CA . GLN A 1 287 ? -0.240 -10.283 2.786 1.00 89.75 287 GLN A CA 1
ATOM 2260 C C . GLN A 1 287 ? 1.027 -9.569 2.281 1.00 89.75 287 GLN A C 1
ATOM 2262 O O . GLN A 1 287 ? 2.127 -9.875 2.751 1.00 89.75 287 GLN A O 1
ATOM 2267 N N . LEU A 1 288 ? 0.879 -8.528 1.456 1.00 89.75 288 LEU A N 1
ATOM 2268 C CA . LEU A 1 288 ? 1.982 -7.694 0.945 1.00 89.75 288 LEU A CA 1
ATOM 2269 C C . LEU A 1 288 ? 2.771 -6.986 2.059 1.00 89.75 288 LEU A C 1
ATOM 2271 O O . LEU A 1 288 ? 3.977 -6.720 1.949 1.00 89.75 288 LEU A O 1
ATOM 2275 N N . SER A 1 289 ? 2.098 -6.676 3.165 1.00 86.19 289 SER A N 1
ATOM 2276 C CA . SER A 1 289 ? 2.723 -6.079 4.346 1.00 86.19 289 SER A CA 1
ATOM 2277 C C . SER A 1 289 ? 3.455 -7.112 5.211 1.00 86.19 289 SER A C 1
ATOM 2279 O O . SER A 1 289 ? 4.385 -6.745 5.927 1.00 86.19 289 SER A O 1
ATOM 2281 N N . ARG A 1 290 ? 3.087 -8.402 5.147 1.00 83.88 290 ARG A N 1
ATOM 2282 C CA . ARG A 1 290 ? 3.821 -9.503 5.803 1.00 83.88 290 ARG A CA 1
ATOM 2283 C C . ARG A 1 290 ? 5.083 -9.877 5.034 1.00 83.88 290 ARG A C 1
ATOM 2285 O O . ARG A 1 290 ? 6.124 -10.069 5.662 1.00 83.88 290 ARG A O 1
ATOM 2292 N N . MET A 1 291 ? 5.011 -9.892 3.702 1.00 78.69 291 MET A N 1
ATOM 2293 C CA . MET A 1 291 ? 6.164 -10.136 2.821 1.00 78.69 291 MET A CA 1
ATOM 2294 C C . MET A 1 291 ? 7.277 -9.092 2.998 1.00 78.69 291 MET A C 1
ATOM 2296 O O . MET A 1 291 ? 8.436 -9.359 2.698 1.00 78.69 291 MET A O 1
ATOM 2300 N N . TYR A 1 292 ? 6.959 -7.935 3.597 1.00 65.88 292 TYR A N 1
ATOM 2301 C CA . TYR A 1 292 ? 7.902 -6.856 3.901 1.00 65.88 292 TYR A CA 1
ATOM 2302 C C . TYR A 1 292 ? 9.202 -7.317 4.580 1.00 65.88 292 TYR A C 1
ATOM 2304 O O . TYR A 1 292 ? 10.248 -6.714 4.337 1.00 65.88 292 TYR A O 1
ATOM 2312 N N . ARG A 1 293 ? 9.156 -8.353 5.429 1.00 63.59 293 ARG A N 1
ATOM 2313 C CA . ARG A 1 293 ? 10.339 -8.837 6.161 1.00 63.59 293 ARG A CA 1
ATOM 2314 C C . ARG A 1 293 ? 11.262 -9.729 5.345 1.00 63.59 293 ARG A C 1
ATOM 2316 O O . ARG A 1 293 ? 12.443 -9.763 5.663 1.00 63.59 293 ARG A O 1
ATOM 2323 N N . ALA A 1 294 ? 10.731 -10.449 4.362 1.00 67.00 294 ALA A N 1
ATOM 2324 C CA . ALA A 1 294 ? 11.496 -11.471 3.666 1.00 67.00 294 ALA A CA 1
ATOM 2325 C C . ALA A 1 294 ? 12.462 -10.840 2.657 1.00 67.00 294 ALA A C 1
ATOM 2327 O O . ALA A 1 294 ? 13.647 -11.147 2.692 1.00 67.00 294 ALA A O 1
ATOM 2328 N N . GLN A 1 295 ? 11.975 -9.928 1.804 1.00 71.69 295 GLN A N 1
ATOM 2329 C CA . GLN A 1 295 ? 12.730 -9.487 0.625 1.00 71.69 295 GLN A CA 1
ATOM 2330 C C . GLN A 1 295 ? 12.469 -8.007 0.303 1.00 71.69 295 GLN A C 1
ATOM 2332 O O . GLN A 1 295 ? 11.385 -7.644 -0.151 1.00 71.69 295 GLN A O 1
ATOM 2337 N N . PRO A 1 296 ? 13.427 -7.090 0.539 1.00 75.69 296 PRO A N 1
ATOM 2338 C CA . PRO A 1 296 ? 13.245 -5.670 0.237 1.00 75.69 296 PRO A CA 1
ATOM 2339 C C . PRO A 1 296 ? 13.056 -5.355 -1.252 1.00 75.69 296 PRO A C 1
ATOM 2341 O O . PRO A 1 296 ? 12.343 -4.404 -1.575 1.00 75.69 296 PRO A O 1
ATOM 2344 N N . CYS A 1 297 ? 13.680 -6.138 -2.138 1.00 73.75 297 CYS A N 1
ATOM 2345 C CA . CYS A 1 297 ? 13.673 -5.915 -3.584 1.00 73.75 297 CYS A CA 1
ATOM 2346 C C . CYS A 1 297 ? 12.354 -6.345 -4.251 1.00 73.75 297 CYS A C 1
ATOM 2348 O O . CYS A 1 297 ? 11.942 -5.704 -5.215 1.00 73.75 297 CYS A O 1
ATOM 2350 N N . SER A 1 298 ? 11.658 -7.365 -3.727 1.00 80.06 298 SER A N 1
ATOM 2351 C CA . SER A 1 298 ? 10.380 -7.854 -4.284 1.00 80.06 298 SER A CA 1
ATOM 2352 C C . SER A 1 298 ? 9.200 -6.915 -4.003 1.00 80.06 298 SER A C 1
ATOM 2354 O O . SER A 1 298 ? 8.193 -6.932 -4.699 1.00 80.06 298 SER A O 1
ATOM 2356 N N . ARG A 1 299 ? 9.337 -6.021 -3.014 1.00 87.94 299 ARG A N 1
ATOM 2357 C CA . ARG A 1 299 ? 8.220 -5.262 -2.430 1.00 87.94 299 ARG A CA 1
ATOM 2358 C C . ARG A 1 299 ? 7.355 -4.494 -3.426 1.00 87.94 299 ARG A C 1
ATOM 2360 O O . ARG A 1 299 ? 6.147 -4.417 -3.212 1.00 87.94 299 ARG A O 1
ATOM 2367 N N . TRP A 1 300 ? 7.970 -3.834 -4.405 1.00 93.81 300 TRP A N 1
ATOM 2368 C CA . TRP A 1 300 ? 7.264 -3.087 -5.450 1.00 93.81 300 TRP A CA 1
ATOM 2369 C C . TRP A 1 300 ? 6.779 -3.981 -6.595 1.00 93.81 300 TRP A C 1
ATOM 2371 O O . TRP A 1 300 ? 5.629 -3.785 -6.980 1.00 93.81 300 TRP A O 1
ATOM 2381 N N . PRO A 1 301 ? 7.580 -4.935 -7.120 1.00 93.06 301 PRO A N 1
ATOM 2382 C CA . PRO A 1 301 ? 7.076 -5.957 -8.036 1.00 93.06 301 PRO A CA 1
ATOM 2383 C C . PRO A 1 301 ? 5.810 -6.648 -7.520 1.00 93.06 301 PRO A C 1
ATOM 2385 O O . PRO A 1 301 ? 4.802 -6.600 -8.212 1.00 93.06 301 PRO A O 1
ATOM 2388 N N . ASP A 1 302 ? 5.818 -7.153 -6.281 1.00 93.12 302 ASP A N 1
ATOM 2389 C CA . ASP A 1 302 ? 4.678 -7.867 -5.685 1.00 93.12 302 ASP A CA 1
ATOM 2390 C C . ASP A 1 302 ? 3.433 -6.973 -5.598 1.00 93.12 302 ASP A C 1
ATOM 2392 O O . ASP A 1 302 ? 2.316 -7.401 -5.877 1.00 93.12 302 ASP A O 1
ATOM 2396 N N . LEU A 1 303 ? 3.615 -5.698 -5.227 1.00 95.25 303 LEU A N 1
ATOM 2397 C CA . LEU A 1 303 ? 2.517 -4.734 -5.187 1.00 95.25 303 LEU A CA 1
ATOM 2398 C C . LEU A 1 303 ? 1.971 -4.457 -6.592 1.00 95.25 303 LEU A C 1
ATOM 2400 O O . LEU A 1 303 ? 0.762 -4.448 -6.786 1.00 95.25 303 LEU A O 1
ATOM 2404 N N . ALA A 1 304 ? 2.845 -4.192 -7.560 1.00 95.50 304 ALA A N 1
ATOM 2405 C CA . ALA A 1 304 ? 2.434 -3.864 -8.918 1.00 95.50 304 ALA A CA 1
ATOM 2406 C C . ALA A 1 304 ? 1.767 -5.059 -9.615 1.00 95.50 304 ALA A C 1
ATOM 2408 O O . ALA A 1 304 ? 0.799 -4.869 -10.348 1.00 95.50 304 ALA A O 1
ATOM 2409 N N . GLU A 1 305 ? 2.245 -6.272 -9.345 1.00 95.06 305 GLU A N 1
ATOM 2410 C CA . GLU A 1 305 ? 1.626 -7.523 -9.770 1.00 95.06 305 GLU A CA 1
ATOM 2411 C C . GLU A 1 305 ? 0.248 -7.707 -9.137 1.00 95.06 305 GLU A C 1
ATOM 2413 O O . GLU A 1 305 ? -0.724 -7.844 -9.869 1.00 95.06 305 GLU A O 1
ATOM 2418 N N . ALA A 1 306 ? 0.124 -7.583 -7.812 1.00 95.50 306 ALA A N 1
ATOM 2419 C CA . ALA A 1 306 ? -1.167 -7.691 -7.133 1.00 95.50 306 ALA A CA 1
ATOM 2420 C C . ALA A 1 306 ? -2.193 -6.665 -7.649 1.00 95.50 306 ALA A C 1
ATOM 2422 O O . ALA A 1 306 ? -3.363 -6.986 -7.846 1.00 95.50 306 ALA A O 1
ATOM 2423 N N . VAL A 1 307 ? -1.757 -5.429 -7.908 1.00 95.38 307 VAL A N 1
ATOM 2424 C CA . VAL A 1 307 ? -2.602 -4.366 -8.478 1.00 95.38 307 VAL A CA 1
ATOM 2425 C C . VAL A 1 307 ? -3.035 -4.695 -9.904 1.00 95.38 307 VAL A C 1
ATOM 2427 O O . VAL A 1 307 ? -4.173 -4.416 -10.281 1.00 95.38 307 VAL A O 1
ATOM 2430 N N . MET A 1 308 ? -2.139 -5.275 -10.700 1.00 94.69 308 MET A N 1
ATOM 2431 C CA . MET A 1 308 ? -2.428 -5.689 -12.068 1.00 94.69 308 MET A CA 1
ATOM 2432 C C . MET A 1 308 ? -3.364 -6.904 -12.109 1.00 94.69 308 MET A C 1
ATOM 2434 O O . MET A 1 308 ? -4.270 -6.926 -12.937 1.00 94.69 308 MET A O 1
ATOM 2438 N N . ASP A 1 309 ? -3.182 -7.875 -11.215 1.00 94.31 309 ASP A N 1
ATOM 2439 C CA . ASP A 1 309 ? -3.992 -9.094 -11.160 1.00 94.31 309 ASP A CA 1
ATOM 2440 C C . ASP A 1 309 ? -5.411 -8.813 -10.623 1.00 94.31 309 ASP A C 1
ATOM 2442 O O . ASP A 1 309 ? -6.378 -9.374 -11.134 1.00 94.31 309 ASP A O 1
ATOM 2446 N N . LEU A 1 310 ? -5.565 -7.915 -9.639 1.00 93.38 310 LEU A N 1
ATOM 2447 C CA . LEU A 1 310 ? -6.877 -7.560 -9.073 1.00 93.38 310 LEU A CA 1
ATOM 2448 C C . LEU A 1 310 ? -7.622 -6.494 -9.881 1.00 93.38 310 LEU A C 1
ATOM 2450 O O . LEU A 1 310 ? -8.835 -6.576 -10.056 1.00 93.38 310 LEU A O 1
ATOM 2454 N N . GLY A 1 311 ? -6.909 -5.460 -10.330 1.00 89.12 311 GLY A N 1
ATOM 2455 C CA . GLY A 1 311 ? -7.504 -4.251 -10.897 1.00 89.12 311 GLY A CA 1
ATOM 2456 C C . GLY A 1 311 ? -7.151 -3.998 -12.362 1.00 89.12 311 GLY A C 1
ATOM 2457 O O . GLY A 1 311 ? -7.452 -2.916 -12.876 1.00 89.12 311 GLY A O 1
ATOM 2458 N N . GLY A 1 312 ? -6.479 -4.944 -13.021 1.00 92.81 312 GLY A N 1
ATOM 2459 C CA . GLY A 1 312 ? -6.074 -4.848 -14.419 1.00 92.81 312 GLY A CA 1
ATOM 2460 C C . GLY A 1 312 ? -5.032 -3.762 -14.705 1.00 92.81 312 GLY A C 1
ATOM 2461 O O . GLY A 1 312 ? -4.453 -3.120 -13.821 1.00 92.81 312 GLY A O 1
ATOM 2462 N N . THR A 1 313 ? -4.809 -3.512 -15.996 1.00 92.38 313 THR A N 1
ATOM 2463 C CA . THR A 1 313 ? -3.853 -2.505 -16.481 1.00 92.38 313 THR A CA 1
ATOM 2464 C C . THR A 1 313 ? -4.211 -1.088 -16.045 1.00 92.38 313 THR A C 1
ATOM 2466 O O . THR A 1 313 ? -3.316 -0.280 -15.813 1.00 92.38 313 THR A O 1
ATOM 2469 N N . ASP A 1 314 ? -5.495 -0.770 -15.877 1.00 92.69 314 ASP A N 1
ATOM 2470 C CA . ASP A 1 314 ? -5.931 0.571 -15.476 1.00 92.69 314 ASP A CA 1
ATOM 2471 C C . ASP A 1 314 ? -5.557 0.906 -14.030 1.00 92.69 314 ASP A C 1
ATOM 2473 O O . ASP A 1 314 ? -5.294 2.069 -13.706 1.00 92.69 314 ASP A O 1
ATOM 2477 N N . SER A 1 315 ? -5.468 -0.104 -13.164 1.00 93.38 315 SER A N 1
ATOM 2478 C CA . SER A 1 315 ? -4.986 0.050 -11.788 1.00 93.38 315 SER A CA 1
ATOM 2479 C C . SER A 1 315 ? -3.491 0.274 -11.713 1.00 93.38 315 SER A C 1
ATOM 2481 O O . SER A 1 315 ? -3.046 1.177 -11.001 1.00 93.38 315 SER A O 1
ATOM 2483 N N . LEU A 1 316 ? -2.729 -0.420 -12.553 1.00 95.62 316 LEU A N 1
ATOM 2484 C CA . LEU A 1 316 ? -1.311 -0.139 -12.725 1.00 95.62 316 LEU A CA 1
ATOM 2485 C C . LEU A 1 316 ? -1.072 1.269 -13.304 1.00 95.62 316 LEU A C 1
ATOM 2487 O O . LEU A 1 316 ? -0.217 1.999 -12.802 1.00 95.62 316 LEU A O 1
ATOM 2491 N N . LYS A 1 317 ? -1.865 1.700 -14.300 1.00 93.94 317 LYS A N 1
ATOM 2492 C CA . LYS A 1 317 ? -1.818 3.069 -14.853 1.00 93.94 317 LYS A CA 1
ATOM 2493 C C . LYS A 1 317 ? -2.093 4.121 -13.777 1.00 93.94 317 LYS A C 1
ATOM 2495 O O . LYS A 1 317 ? -1.367 5.111 -13.708 1.00 93.94 317 LYS A O 1
ATOM 2500 N N . SER A 1 318 ? -3.114 3.916 -12.940 1.00 93.69 318 SER A N 1
ATOM 2501 C CA . SER A 1 318 ? -3.435 4.831 -11.833 1.00 93.69 318 SER A CA 1
ATOM 2502 C C . SER A 1 318 ? -2.277 4.948 -10.845 1.00 93.69 318 SER A C 1
ATOM 2504 O O . SER A 1 318 ? -1.824 6.056 -10.559 1.00 93.69 318 SER A O 1
ATOM 2506 N N . LEU A 1 319 ? -1.719 3.808 -10.416 1.00 95.75 319 LEU A N 1
ATOM 2507 C CA . LEU A 1 319 ? -0.557 3.766 -9.530 1.00 95.75 319 LEU A CA 1
ATOM 2508 C C . LEU A 1 319 ? 0.634 4.536 -10.118 1.00 95.75 319 LEU A C 1
ATOM 2510 O O . LEU A 1 319 ? 1.226 5.370 -9.437 1.00 95.75 319 LEU A O 1
ATOM 2514 N N . VAL A 1 320 ? 0.979 4.283 -11.383 1.00 96.12 320 VAL A N 1
ATOM 2515 C CA . VAL A 1 320 ? 2.111 4.942 -12.051 1.00 96.12 320 VAL A CA 1
ATOM 2516 C C . VAL A 1 320 ? 1.895 6.450 -12.166 1.00 96.12 320 VAL A C 1
ATOM 2518 O O . VAL A 1 320 ? 2.810 7.207 -11.845 1.00 96.12 320 VAL A O 1
ATOM 2521 N N . ARG A 1 321 ? 0.701 6.900 -12.570 1.00 95.25 321 ARG A N 1
ATOM 2522 C CA . ARG A 1 321 ? 0.376 8.334 -12.680 1.00 95.25 321 ARG A CA 1
ATOM 2523 C C . ARG A 1 321 ? 0.446 9.034 -11.329 1.00 95.25 321 ARG A C 1
ATOM 2525 O O . ARG A 1 321 ? 1.033 10.109 -11.222 1.00 95.25 321 ARG A O 1
ATOM 2532 N N . TRP A 1 322 ? -0.098 8.411 -10.288 1.00 95.88 322 TRP A N 1
ATOM 2533 C CA . TRP A 1 322 ? -0.012 8.962 -8.942 1.00 95.88 322 TRP A CA 1
ATOM 2534 C C . TRP A 1 322 ? 1.449 9.032 -8.471 1.00 95.88 322 TRP A C 1
ATOM 2536 O O . TRP A 1 322 ? 1.906 10.098 -8.063 1.00 95.88 322 TRP A O 1
ATOM 2546 N N . LEU A 1 323 ? 2.243 7.970 -8.651 1.00 96.56 323 LEU A N 1
ATOM 2547 C CA . LEU A 1 323 ? 3.677 7.984 -8.328 1.00 96.56 323 LEU A CA 1
ATOM 2548 C C . LEU A 1 323 ? 4.467 9.036 -9.120 1.00 96.56 323 LEU A C 1
ATOM 2550 O O . LEU A 1 323 ? 5.416 9.609 -8.586 1.00 96.56 323 LEU A O 1
ATOM 2554 N N . GLN A 1 324 ? 4.105 9.301 -10.377 1.00 95.38 324 GLN A N 1
ATOM 2555 C CA . GLN A 1 324 ? 4.683 10.394 -11.164 1.00 95.38 324 GLN A CA 1
ATOM 2556 C C . GLN A 1 324 ? 4.376 11.753 -10.529 1.00 95.38 324 GLN A C 1
ATOM 2558 O O . GLN A 1 324 ? 5.294 12.557 -10.367 1.00 95.38 324 GLN A O 1
ATOM 2563 N N . SER A 1 325 ? 3.125 11.978 -10.114 1.00 96.19 325 SER A N 1
ATOM 2564 C CA . SER A 1 325 ? 2.697 13.247 -9.509 1.00 96.19 325 SER A CA 1
ATOM 2565 C C . SER A 1 325 ? 3.436 13.580 -8.207 1.00 96.19 325 SER A C 1
ATOM 2567 O O . SER A 1 325 ? 3.697 14.748 -7.943 1.00 96.19 325 SER A O 1
ATOM 2569 N N . ILE A 1 326 ? 3.873 12.564 -7.451 1.00 96.50 326 ILE A N 1
ATOM 2570 C CA . ILE A 1 326 ? 4.602 12.728 -6.180 1.00 96.50 326 ILE A CA 1
ATOM 2571 C C . ILE A 1 326 ? 6.112 12.470 -6.284 1.00 96.50 326 ILE A C 1
ATOM 2573 O O . ILE A 1 326 ? 6.767 12.193 -5.278 1.00 96.50 326 ILE A O 1
ATOM 2577 N N . ARG A 1 327 ? 6.674 12.472 -7.505 1.00 95.38 327 ARG A N 1
ATOM 2578 C CA . ARG A 1 327 ? 8.104 12.197 -7.782 1.00 95.38 327 ARG A CA 1
ATOM 2579 C C . ARG A 1 327 ? 8.601 10.827 -7.267 1.00 95.38 327 ARG A C 1
ATOM 2581 O O . ARG A 1 327 ? 9.804 10.587 -7.172 1.00 95.38 327 ARG A O 1
ATOM 2588 N N . GLY A 1 328 ? 7.686 9.898 -6.988 1.00 94.81 328 GLY A N 1
ATOM 2589 C CA . GLY A 1 328 ? 7.948 8.568 -6.427 1.00 94.81 328 GLY A CA 1
ATOM 2590 C C . GLY A 1 328 ? 8.177 7.464 -7.464 1.00 94.81 328 GLY A C 1
ATOM 2591 O O . GLY A 1 328 ? 8.590 6.362 -7.107 1.00 94.81 328 GLY A O 1
ATOM 2592 N N . LEU A 1 329 ? 7.946 7.737 -8.754 1.00 95.06 329 LEU A N 1
ATOM 2593 C CA . LEU A 1 329 ? 8.033 6.726 -9.816 1.00 95.06 329 LEU A CA 1
ATOM 2594 C C . LEU A 1 329 ? 9.411 6.043 -9.906 1.00 95.06 329 LEU A C 1
ATOM 2596 O O . LEU A 1 329 ? 9.497 4.843 -10.171 1.00 95.06 329 LEU A O 1
ATOM 2600 N N . SER A 1 330 ? 10.486 6.788 -9.640 1.00 94.06 330 SER A N 1
ATOM 2601 C CA . SER A 1 330 ? 11.852 6.250 -9.652 1.00 94.06 330 SER A CA 1
ATOM 2602 C C . SER A 1 330 ? 12.030 5.078 -8.680 1.00 94.06 330 SER A C 1
ATOM 2604 O O . SER A 1 330 ? 12.769 4.143 -8.976 1.00 94.06 330 SER A O 1
ATOM 2606 N N . CYS A 1 331 ? 11.323 5.071 -7.544 1.00 93.31 331 CYS A N 1
ATOM 2607 C CA . CYS A 1 331 ? 11.383 3.978 -6.576 1.00 93.31 331 CYS A CA 1
ATOM 2608 C C . CYS A 1 331 ? 10.813 2.674 -7.144 1.00 93.31 331 CYS A C 1
ATOM 2610 O O . CYS A 1 331 ? 11.447 1.630 -6.992 1.00 93.31 331 CYS A O 1
ATOM 2612 N N . LEU A 1 332 ? 9.670 2.743 -7.835 1.00 95.25 332 LEU A N 1
ATOM 2613 C CA . LEU A 1 332 ? 9.056 1.592 -8.500 1.00 95.25 332 LEU A CA 1
ATOM 2614 C C . LEU A 1 332 ? 9.965 1.061 -9.616 1.00 95.25 332 LEU A C 1
ATOM 2616 O O . LEU A 1 332 ? 10.316 -0.117 -9.603 1.00 95.25 332 LEU A O 1
ATOM 2620 N N . ILE A 1 333 ? 10.410 1.933 -10.530 1.00 95.25 333 ILE A N 1
ATOM 2621 C CA . ILE A 1 333 ? 11.268 1.539 -11.660 1.00 95.25 333 ILE A CA 1
ATOM 2622 C C . ILE A 1 333 ? 12.565 0.899 -11.161 1.00 95.25 333 ILE A C 1
ATOM 2624 O O . ILE A 1 333 ? 12.924 -0.189 -11.610 1.00 95.25 333 ILE A O 1
ATOM 2628 N N . ARG A 1 334 ? 13.252 1.532 -10.200 1.00 93.75 334 ARG A N 1
ATOM 2629 C CA . ARG A 1 334 ? 14.483 0.976 -9.624 1.00 93.75 334 ARG A CA 1
ATOM 2630 C C . ARG A 1 334 ? 14.241 -0.399 -9.031 1.00 93.75 334 ARG A C 1
ATOM 2632 O O . ARG A 1 334 ? 15.041 -1.292 -9.277 1.00 93.75 334 ARG A O 1
ATOM 2639 N N . SER A 1 335 ? 13.164 -0.572 -8.265 1.00 93.44 335 SER A N 1
ATOM 2640 C CA . SER A 1 335 ? 12.851 -1.862 -7.652 1.00 93.44 335 SER A CA 1
ATOM 2641 C C . SER A 1 335 ? 12.627 -2.940 -8.708 1.00 93.44 335 SER A C 1
ATOM 2643 O O . SER A 1 335 ? 13.213 -4.008 -8.595 1.00 93.44 335 SER A O 1
ATOM 2645 N N . LEU A 1 336 ? 11.869 -2.645 -9.769 1.00 94.44 336 LEU A N 1
ATOM 2646 C CA . LEU A 1 336 ? 11.643 -3.588 -10.867 1.00 94.44 336 LEU A CA 1
ATOM 2647 C C . LEU A 1 336 ? 12.951 -3.961 -11.586 1.00 94.44 336 LEU A C 1
ATOM 2649 O O . LEU A 1 336 ? 13.186 -5.137 -11.875 1.00 94.44 336 LEU A O 1
ATOM 2653 N N . ILE A 1 337 ? 13.828 -2.983 -11.840 1.00 93.69 337 ILE A N 1
ATOM 2654 C CA . ILE A 1 337 ? 15.157 -3.238 -12.413 1.00 93.69 337 ILE A CA 1
ATOM 2655 C C . ILE A 1 337 ? 15.984 -4.117 -11.464 1.00 93.69 337 ILE A C 1
ATOM 2657 O O . ILE A 1 337 ? 16.560 -5.107 -11.900 1.00 93.69 337 ILE A O 1
ATOM 2661 N N . PHE A 1 338 ? 16.022 -3.809 -10.165 1.00 91.31 338 PHE A N 1
ATOM 2662 C CA . PHE A 1 338 ? 16.777 -4.600 -9.190 1.00 91.31 338 PHE A CA 1
ATOM 2663 C C . PHE A 1 338 ? 16.312 -6.056 -9.138 1.00 91.31 338 PHE A C 1
ATOM 2665 O O . PHE A 1 338 ? 17.148 -6.948 -9.216 1.00 91.31 338 PHE A O 1
ATOM 2672 N N . THR A 1 339 ? 15.002 -6.298 -9.097 1.00 91.38 339 THR A N 1
ATOM 2673 C CA . THR A 1 339 ? 14.429 -7.653 -9.117 1.00 91.38 339 THR A CA 1
ATOM 2674 C C . THR A 1 339 ? 14.752 -8.410 -10.403 1.00 91.38 339 THR A C 1
ATOM 2676 O O . THR A 1 339 ? 14.853 -9.629 -10.391 1.00 91.38 339 THR A O 1
ATOM 2679 N N . ASN A 1 340 ? 14.932 -7.706 -11.523 1.00 90.31 340 ASN A N 1
ATOM 2680 C CA . ASN A 1 340 ? 15.363 -8.316 -12.780 1.00 90.31 340 ASN A CA 1
ATOM 2681 C C . ASN A 1 340 ? 16.836 -8.722 -12.786 1.00 90.31 340 ASN A C 1
ATOM 2683 O O . ASN A 1 340 ? 17.201 -9.689 -13.449 1.00 90.31 340 ASN A O 1
ATOM 2687 N N . ILE A 1 341 ? 17.672 -7.933 -12.118 1.00 90.06 341 ILE A N 1
ATOM 2688 C CA . ILE A 1 341 ? 19.124 -8.097 -12.123 1.00 90.06 341 ILE A CA 1
ATOM 2689 C C . ILE A 1 341 ? 19.569 -9.171 -11.134 1.00 90.06 341 ILE A C 1
ATOM 2691 O O . ILE A 1 341 ? 20.510 -9.910 -11.410 1.00 90.06 341 ILE A O 1
ATOM 2695 N N . ASP A 1 342 ? 18.926 -9.217 -9.976 1.00 86.56 342 ASP A N 1
ATOM 2696 C CA . ASP A 1 342 ? 19.269 -10.125 -8.887 1.00 86.56 342 ASP A CA 1
ATOM 2697 C C . ASP A 1 342 ? 17.982 -10.791 -8.377 1.00 86.56 342 ASP A C 1
ATOM 2699 O O . ASP A 1 342 ? 17.480 -10.446 -7.303 1.00 86.56 342 ASP A O 1
ATOM 2703 N N . PRO A 1 343 ? 17.350 -11.650 -9.202 1.00 79.75 343 PRO A N 1
ATOM 2704 C CA . PRO A 1 343 ? 16.142 -12.336 -8.790 1.00 79.75 343 PRO A CA 1
ATOM 2705 C C . PRO A 1 343 ? 16.479 -13.403 -7.755 1.00 79.75 343 PRO A C 1
ATOM 2707 O O . PRO A 1 343 ? 17.181 -14.367 -8.050 1.00 79.75 343 PRO A O 1
ATOM 2710 N N . GLU A 1 344 ? 15.912 -13.267 -6.559 1.00 75.50 344 GLU A N 1
ATOM 2711 C CA . GLU A 1 344 ? 15.979 -14.320 -5.540 1.00 75.50 344 GLU A CA 1
ATOM 2712 C C . GLU A 1 344 ? 15.243 -15.590 -6.003 1.00 75.50 344 GLU A C 1
ATOM 2714 O O . GLU A 1 344 ? 15.675 -16.706 -5.728 1.00 75.50 344 GLU A O 1
ATOM 2719 N N . GLU A 1 345 ? 14.166 -15.411 -6.775 1.00 79.00 345 GLU A N 1
ATOM 2720 C CA . GLU A 1 345 ? 13.376 -16.478 -7.383 1.00 79.00 345 GLU A CA 1
ATOM 2721 C C . GLU A 1 345 ? 13.109 -16.167 -8.858 1.00 79.00 345 GLU A C 1
ATOM 2723 O O . GLU A 1 345 ? 12.792 -15.031 -9.226 1.00 79.00 345 GLU A O 1
ATOM 2728 N N . SER A 1 346 ? 13.170 -17.180 -9.727 1.00 76.94 346 SER A N 1
ATOM 2729 C CA . SER A 1 346 ? 12.941 -16.996 -11.169 1.00 76.94 346 SER A CA 1
ATOM 2730 C C . SER A 1 346 ? 11.559 -16.406 -11.487 1.00 76.94 346 SER A C 1
ATOM 2732 O O . SER A 1 346 ? 11.423 -15.654 -12.453 1.00 76.94 346 SER A O 1
ATOM 2734 N N . GLY A 1 347 ? 10.549 -16.692 -10.654 1.00 85.06 347 GLY A N 1
ATOM 2735 C CA . GLY A 1 347 ? 9.203 -16.125 -10.784 1.00 85.06 347 GLY A CA 1
ATOM 2736 C C . GLY A 1 347 ? 9.172 -14.600 -10.628 1.00 85.06 347 GLY A C 1
ATOM 2737 O O . GLY A 1 347 ? 8.486 -13.921 -11.391 1.00 85.06 347 GLY A O 1
ATOM 2738 N N . LEU A 1 348 ? 9.990 -14.045 -9.728 1.00 84.69 348 LEU A N 1
ATOM 2739 C CA . LEU A 1 348 ? 10.041 -12.604 -9.463 1.00 84.69 348 LEU A CA 1
ATOM 2740 C C . LEU A 1 348 ? 10.619 -11.814 -10.644 1.00 84.69 348 LEU A C 1
ATOM 2742 O O . LEU A 1 348 ? 10.123 -10.732 -10.962 1.00 84.69 348 LEU A O 1
ATOM 2746 N N . ALA A 1 349 ? 11.631 -12.349 -11.339 1.00 87.31 349 ALA A N 1
ATOM 2747 C CA . ALA A 1 349 ? 12.138 -11.729 -12.567 1.00 87.31 349 ALA A CA 1
ATOM 2748 C C . ALA A 1 349 ? 11.053 -11.669 -13.649 1.00 87.31 349 ALA A C 1
ATOM 2750 O O . ALA A 1 349 ? 10.862 -10.630 -14.278 1.00 87.31 349 ALA A O 1
ATOM 2751 N N . LEU A 1 350 ? 10.328 -12.772 -13.855 1.00 89.00 350 LEU A N 1
ATOM 2752 C CA . LEU A 1 350 ? 9.239 -12.859 -14.831 1.00 89.00 350 LEU A CA 1
ATOM 2753 C C . LEU A 1 350 ? 8.111 -11.873 -14.514 1.00 89.00 350 LEU A C 1
ATOM 2755 O O . LEU A 1 350 ? 7.717 -11.106 -15.395 1.00 89.00 350 LEU A O 1
ATOM 2759 N N . SER A 1 351 ? 7.655 -11.842 -13.261 1.00 89.19 351 SER A N 1
ATOM 2760 C CA . SER A 1 351 ? 6.674 -10.868 -12.771 1.00 89.19 351 SER A CA 1
ATOM 2761 C C . SER A 1 351 ? 7.149 -9.432 -13.007 1.00 89.19 351 SER A C 1
ATOM 2763 O O . SER A 1 351 ? 6.454 -8.631 -13.634 1.00 89.19 351 SER A O 1
ATOM 2765 N N . SER A 1 352 ? 8.393 -9.124 -12.635 1.00 92.12 352 SER A N 1
ATOM 2766 C CA . SER A 1 352 ? 8.964 -7.792 -12.816 1.00 92.12 352 SER A CA 1
ATOM 2767 C C . SER A 1 352 ? 9.056 -7.376 -14.292 1.00 92.12 352 SER A C 1
ATOM 2769 O O . SER A 1 352 ? 8.726 -6.239 -14.632 1.00 92.12 352 SER A O 1
ATOM 2771 N N . ARG A 1 353 ? 9.437 -8.283 -15.209 1.00 93.50 353 ARG A N 1
ATOM 2772 C CA . ARG A 1 353 ? 9.427 -8.020 -16.668 1.00 93.50 353 ARG A CA 1
ATOM 2773 C C . ARG A 1 353 ? 8.019 -7.800 -17.196 1.00 93.50 353 ARG A C 1
ATOM 2775 O O . ARG A 1 353 ? 7.820 -6.903 -18.012 1.00 93.50 353 ARG A O 1
ATOM 2782 N N . ARG A 1 354 ? 7.054 -8.597 -16.730 1.00 94.06 354 ARG A N 1
ATOM 2783 C CA . ARG A 1 354 ? 5.635 -8.477 -17.090 1.00 94.06 354 ARG A CA 1
ATOM 2784 C C . ARG A 1 354 ? 5.096 -7.106 -16.686 1.00 94.06 354 ARG A C 1
ATOM 2786 O O . ARG A 1 354 ? 4.565 -6.389 -17.531 1.00 94.06 354 ARG A O 1
ATOM 2793 N N . VAL A 1 355 ? 5.315 -6.711 -15.431 1.00 94.75 355 VAL A N 1
ATOM 2794 C CA . VAL A 1 355 ? 4.940 -5.393 -14.906 1.00 94.75 355 VAL A CA 1
ATOM 2795 C C . VAL A 1 355 ? 5.655 -4.280 -15.669 1.00 94.75 355 VAL A C 1
ATOM 2797 O O . VAL A 1 355 ? 4.998 -3.350 -16.122 1.00 94.75 355 VAL A O 1
ATOM 2800 N N . MET A 1 356 ? 6.975 -4.362 -15.861 1.00 95.00 356 MET A N 1
ATOM 2801 C CA . MET A 1 356 ? 7.740 -3.330 -16.572 1.00 95.00 356 MET A CA 1
ATOM 2802 C C . MET A 1 356 ? 7.249 -3.156 -18.013 1.00 95.00 356 MET A C 1
ATOM 2804 O O . MET A 1 356 ? 6.996 -2.031 -18.434 1.00 95.00 356 MET A O 1
ATOM 2808 N N . GLY A 1 357 ? 7.048 -4.254 -18.748 1.00 93.81 357 GLY A N 1
ATOM 2809 C CA . GLY A 1 357 ? 6.503 -4.221 -20.105 1.00 93.81 357 GLY A CA 1
ATOM 2810 C C . GLY A 1 357 ? 5.149 -3.517 -20.150 1.00 93.81 357 GLY A C 1
ATOM 2811 O O . GLY A 1 357 ? 4.959 -2.612 -20.960 1.00 93.81 357 GLY A O 1
ATOM 2812 N N . LYS A 1 358 ? 4.255 -3.835 -19.203 1.00 94.62 358 LYS A N 1
ATOM 2813 C CA . LYS A 1 358 ? 2.958 -3.159 -19.089 1.00 94.62 358 LYS A CA 1
ATOM 2814 C C . LYS A 1 358 ? 3.080 -1.695 -18.712 1.00 94.62 358 LYS A C 1
ATOM 2816 O O . LYS A 1 358 ? 2.435 -0.856 -19.317 1.00 94.62 358 LYS A O 1
ATOM 2821 N N . ILE A 1 359 ? 3.944 -1.334 -17.779 1.00 93.94 359 ILE A N 1
ATOM 2822 C CA . ILE A 1 359 ? 4.177 0.070 -17.440 1.00 93.94 359 ILE A CA 1
ATOM 2823 C C . ILE A 1 359 ? 4.645 0.871 -18.671 1.00 93.94 359 ILE A C 1
ATOM 2825 O O . ILE A 1 359 ? 4.194 1.998 -18.887 1.00 93.94 359 ILE A O 1
ATOM 2829 N N . MET A 1 360 ? 5.533 0.297 -19.481 1.00 92.69 360 MET A N 1
ATOM 2830 C CA . MET A 1 360 ? 6.072 0.961 -20.666 1.00 92.69 360 MET A CA 1
ATOM 2831 C C . MET A 1 360 ? 5.072 1.016 -21.831 1.00 92.69 360 MET A C 1
ATOM 2833 O O . MET A 1 360 ? 5.090 1.979 -22.593 1.00 92.69 360 MET A O 1
ATOM 2837 N N . GLU A 1 361 ? 4.203 0.012 -21.969 1.00 91.69 361 GLU A N 1
ATOM 2838 C CA . GLU A 1 361 ? 3.128 -0.007 -22.969 1.00 91.69 361 GLU A CA 1
ATOM 2839 C C . GLU A 1 361 ? 1.980 0.943 -22.593 1.00 91.69 361 GLU A C 1
ATOM 2841 O O . GLU A 1 361 ? 1.499 1.753 -23.378 1.00 91.69 361 GLU A O 1
ATOM 2846 N N . ASP A 1 362 ? 1.523 0.849 -21.356 1.00 87.44 362 ASP A N 1
ATOM 2847 C CA . ASP A 1 362 ? 0.186 1.288 -20.988 1.00 87.44 362 ASP A CA 1
ATOM 2848 C C . ASP A 1 362 ? 0.207 2.544 -20.106 1.00 87.44 362 ASP A C 1
ATOM 2850 O O . ASP A 1 362 ? -0.691 3.389 -20.178 1.00 87.44 362 ASP A O 1
ATOM 2854 N N . ALA A 1 363 ? 1.232 2.699 -19.266 1.00 78.56 363 ALA A N 1
ATOM 2855 C CA . ALA A 1 363 ? 1.285 3.762 -18.265 1.00 78.56 363 ALA A CA 1
ATOM 2856 C C . ALA A 1 363 ? 2.021 5.030 -18.728 1.00 78.56 363 ALA A C 1
ATOM 2858 O O . ALA A 1 363 ? 2.163 5.975 -17.951 1.00 78.56 363 ALA A O 1
ATOM 2859 N N . GLY A 1 364 ? 2.453 5.080 -19.993 1.00 80.00 364 GLY A N 1
ATOM 2860 C CA . GLY A 1 364 ? 3.020 6.285 -20.604 1.00 80.00 364 GLY A CA 1
ATOM 2861 C C . GLY A 1 364 ? 4.373 6.698 -20.025 1.00 80.00 364 GLY A C 1
ATOM 2862 O O . GLY A 1 364 ? 4.715 7.882 -20.034 1.00 80.00 364 GLY A O 1
ATOM 2863 N N . ILE A 1 365 ? 5.155 5.752 -19.496 1.00 88.69 365 ILE A N 1
ATOM 2864 C CA . ILE A 1 365 ? 6.517 6.060 -19.060 1.00 88.69 365 ILE A CA 1
ATOM 2865 C C . ILE A 1 365 ? 7.395 6.292 -20.284 1.00 88.69 365 ILE A C 1
ATOM 2867 O O . ILE A 1 365 ? 7.543 5.426 -21.143 1.00 88.69 365 ILE A O 1
ATOM 2871 N N . SER A 1 366 ? 8.022 7.467 -20.335 1.00 89.31 366 SER A N 1
ATOM 2872 C CA . SER A 1 366 ? 9.025 7.764 -21.352 1.00 89.31 366 SER A CA 1
ATOM 2873 C C . SER A 1 366 ? 10.196 6.786 -21.224 1.00 89.3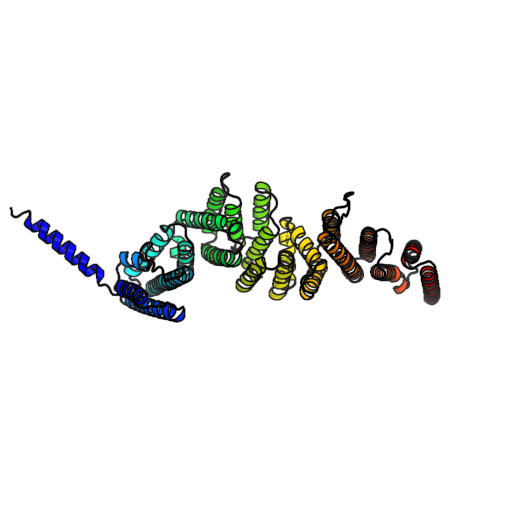1 366 SER A C 1
ATOM 2875 O O . SER A 1 366 ? 10.745 6.657 -20.125 1.00 89.31 366 SER A O 1
ATOM 2877 N N . PRO A 1 367 ? 10.661 6.164 -22.321 1.00 90.19 367 PRO A N 1
ATOM 2878 C CA . PRO A 1 367 ? 11.822 5.282 -22.269 1.00 90.19 367 PRO A CA 1
ATOM 2879 C C . PRO A 1 367 ? 13.063 5.945 -21.649 1.00 90.19 367 PRO A C 1
ATOM 2881 O O . PRO A 1 367 ? 13.813 5.304 -20.921 1.00 90.19 367 PRO A O 1
ATOM 2884 N N . ARG A 1 368 ? 13.205 7.269 -21.797 1.00 91.44 368 ARG A N 1
ATOM 2885 C CA . ARG A 1 368 ? 14.281 8.049 -21.161 1.00 91.44 368 ARG A CA 1
ATOM 2886 C C . ARG A 1 368 ? 14.269 7.994 -19.634 1.00 91.44 368 ARG A C 1
ATOM 2888 O O . ARG A 1 368 ? 15.326 8.059 -19.018 1.00 91.44 368 ARG A O 1
ATOM 2895 N N . SER A 1 369 ? 13.091 7.909 -19.015 1.00 91.19 369 SER A N 1
ATOM 2896 C CA . SER A 1 369 ? 12.984 7.773 -17.559 1.00 91.19 369 SER A CA 1
ATOM 2897 C C . SER A 1 369 ? 13.542 6.428 -17.105 1.00 91.19 369 SER A C 1
ATOM 2899 O O . SER A 1 369 ? 14.244 6.373 -16.103 1.00 91.19 369 SER A O 1
ATOM 2901 N N . LEU A 1 370 ? 13.289 5.357 -17.864 1.00 93.00 370 LEU A N 1
ATOM 2902 C CA . LEU A 1 370 ? 13.869 4.045 -17.591 1.00 93.00 370 LEU A CA 1
ATOM 2903 C C . LEU A 1 370 ? 15.390 4.049 -17.799 1.00 93.00 370 LEU A C 1
ATOM 2905 O O . LEU A 1 370 ? 16.126 3.573 -16.936 1.00 93.00 370 LEU A O 1
ATOM 2909 N N . GLU A 1 371 ? 15.857 4.627 -18.907 1.00 94.44 371 GLU A N 1
ATOM 2910 C CA . GLU A 1 371 ? 17.285 4.778 -19.221 1.00 94.44 371 GLU A CA 1
ATOM 2911 C C . GLU A 1 371 ? 18.035 5.510 -18.098 1.00 94.44 371 GLU A C 1
ATOM 2913 O O . GLU A 1 371 ? 19.071 5.035 -17.629 1.00 94.44 371 GLU A O 1
ATOM 2918 N N . ALA A 1 372 ? 17.469 6.611 -17.590 1.00 95.12 372 ALA A N 1
ATOM 2919 C CA . ALA A 1 372 ? 18.040 7.367 -16.479 1.00 95.12 372 ALA A CA 1
ATOM 2920 C C . ALA A 1 372 ? 18.181 6.525 -15.198 1.00 95.12 372 ALA A C 1
ATOM 2922 O O . ALA A 1 372 ? 19.171 6.656 -14.475 1.00 95.12 372 ALA A O 1
ATOM 2923 N N . GLU A 1 373 ? 17.229 5.629 -14.922 1.00 95.06 373 GLU A N 1
ATOM 2924 C CA . GLU A 1 373 ? 17.289 4.762 -13.742 1.00 95.06 373 GLU A CA 1
ATOM 2925 C C . GLU A 1 373 ? 18.286 3.614 -13.890 1.00 95.06 373 GLU A C 1
ATOM 2927 O O . GLU A 1 373 ? 19.027 3.311 -12.949 1.00 95.06 373 GLU A O 1
ATOM 2932 N N . VAL A 1 374 ? 18.387 3.019 -15.079 1.00 94.06 374 VAL A N 1
ATOM 2933 C CA . VAL A 1 374 ? 19.469 2.074 -15.390 1.00 94.06 374 VAL A CA 1
ATOM 2934 C C . VAL A 1 374 ? 20.823 2.758 -15.235 1.00 94.06 374 VAL A C 1
ATOM 2936 O O . VAL A 1 374 ? 21.753 2.174 -14.668 1.00 94.06 374 VAL A O 1
ATOM 2939 N N . ASP A 1 375 ? 20.936 4.008 -15.687 1.00 93.50 375 ASP A N 1
ATOM 2940 C CA . ASP A 1 375 ? 22.168 4.770 -15.579 1.00 93.50 375 ASP A CA 1
ATOM 2941 C C . ASP A 1 375 ? 22.545 5.077 -14.135 1.00 93.50 375 ASP A C 1
ATOM 2943 O O . ASP A 1 375 ? 23.708 4.914 -13.747 1.00 93.50 375 ASP A O 1
ATOM 2947 N N . PHE A 1 376 ? 21.554 5.443 -13.326 1.00 92.69 376 PHE A N 1
ATOM 2948 C CA . PHE A 1 376 ? 21.707 5.640 -11.894 1.00 92.69 376 PHE A CA 1
ATOM 2949 C C . PHE A 1 376 ? 22.186 4.362 -11.192 1.00 92.69 376 PHE A C 1
ATOM 2951 O O . PHE A 1 376 ? 23.175 4.396 -10.453 1.00 92.69 376 PHE A O 1
ATOM 2958 N N . ILE A 1 377 ? 21.536 3.219 -11.444 1.00 89.94 377 ILE A N 1
ATOM 2959 C CA . ILE A 1 377 ? 21.900 1.928 -10.835 1.00 89.94 377 ILE A CA 1
ATOM 2960 C C . ILE A 1 377 ? 23.320 1.526 -11.246 1.00 89.94 377 ILE A C 1
ATOM 2962 O O . ILE A 1 377 ? 24.143 1.175 -10.394 1.00 89.94 377 ILE A O 1
ATOM 2966 N N . SER A 1 378 ? 23.634 1.656 -12.534 1.00 89.00 378 SER A N 1
ATOM 2967 C CA . SER A 1 378 ? 24.950 1.347 -13.093 1.00 89.00 378 SER A CA 1
ATOM 2968 C C . SER A 1 378 ? 26.051 2.219 -12.487 1.00 89.00 378 SER A C 1
ATOM 2970 O O . SER A 1 378 ? 27.108 1.723 -12.094 1.00 89.00 378 SER A O 1
ATOM 2972 N N . ALA A 1 379 ? 25.805 3.523 -12.349 1.00 87.62 379 ALA A N 1
ATOM 2973 C CA . ALA A 1 379 ? 26.771 4.449 -11.773 1.00 87.62 379 ALA A CA 1
ATOM 2974 C C . ALA A 1 379 ? 27.000 4.211 -10.274 1.00 87.62 379 ALA A C 1
ATOM 2976 O O . ALA A 1 379 ? 28.133 4.365 -9.815 1.00 87.62 379 ALA A O 1
ATOM 2977 N N . LYS A 1 380 ? 25.950 3.856 -9.522 1.00 85.12 380 LYS A N 1
ATOM 2978 C CA . LYS A 1 380 ? 26.000 3.768 -8.057 1.00 85.12 380 LYS A CA 1
ATOM 2979 C C . LYS A 1 380 ? 26.467 2.407 -7.540 1.00 85.12 380 LYS A C 1
ATOM 2981 O O . LYS A 1 380 ? 27.111 2.361 -6.499 1.00 85.12 380 LYS A O 1
ATOM 2986 N N . ARG A 1 381 ? 26.140 1.309 -8.233 1.00 78.06 381 ARG A N 1
ATOM 2987 C CA . ARG A 1 381 ? 26.403 -0.060 -7.743 1.00 78.06 381 ARG A CA 1
ATOM 2988 C C . ARG A 1 381 ? 27.391 -0.872 -8.574 1.00 78.06 381 ARG A C 1
ATOM 2990 O O . ARG A 1 381 ? 27.961 -1.820 -8.049 1.00 78.06 381 ARG A O 1
ATOM 2997 N N . LEU A 1 382 ? 27.624 -0.504 -9.836 1.00 73.62 382 LEU A N 1
ATOM 2998 C CA . LEU A 1 382 ? 28.487 -1.279 -10.739 1.00 73.62 382 LEU A CA 1
ATOM 2999 C C . LEU A 1 382 ? 29.863 -0.637 -10.988 1.00 73.62 382 LEU A C 1
ATOM 3001 O O . LEU A 1 382 ? 30.722 -1.262 -11.608 1.00 73.62 382 LEU A O 1
ATOM 3005 N N . LYS A 1 383 ? 30.128 0.584 -10.496 1.00 71.00 383 LYS A N 1
ATOM 3006 C CA . LYS A 1 383 ? 31.460 1.201 -10.617 1.00 71.00 383 LYS A CA 1
ATOM 3007 C C . LYS A 1 383 ? 32.484 0.469 -9.737 1.00 71.00 383 LYS A C 1
ATOM 3009 O O . LYS A 1 383 ? 32.592 0.730 -8.545 1.00 71.00 383 LYS A O 1
ATOM 3014 N N . ILE A 1 384 ? 33.331 -0.354 -10.357 1.00 61.38 384 ILE A N 1
ATOM 3015 C CA . ILE A 1 384 ? 34.538 -0.967 -9.755 1.00 61.38 384 ILE A CA 1
ATOM 3016 C C . ILE A 1 384 ? 35.707 0.047 -9.728 1.00 61.38 384 ILE A C 1
ATOM 3018 O O . ILE A 1 384 ? 36.872 -0.298 -9.875 1.00 61.38 384 ILE A O 1
ATOM 3022 N N . ARG A 1 385 ? 35.434 1.350 -9.579 1.00 53.69 385 ARG A N 1
ATOM 3023 C CA . ARG A 1 385 ? 36.496 2.370 -9.526 1.00 53.69 385 ARG A CA 1
ATOM 3024 C C . ARG A 1 385 ? 36.944 2.602 -8.087 1.00 53.69 385 ARG A C 1
ATOM 3026 O O . ARG A 1 385 ? 36.752 3.677 -7.537 1.00 53.69 385 ARG A O 1
ATOM 3033 N N . GLY A 1 386 ? 37.549 1.574 -7.506 1.00 54.56 386 GLY A N 1
ATOM 3034 C CA . GLY A 1 386 ? 38.447 1.705 -6.366 1.00 54.56 386 GLY A CA 1
ATOM 3035 C C . GLY A 1 386 ? 39.815 1.181 -6.783 1.00 54.56 386 GLY A C 1
ATOM 3036 O O . GLY A 1 386 ? 39.955 -0.010 -7.036 1.00 54.56 386 GLY A O 1
ATOM 3037 N N . ARG A 1 387 ? 40.820 2.060 -6.885 1.00 49.50 387 ARG A N 1
ATOM 3038 C CA . ARG A 1 387 ? 42.236 1.655 -6.865 1.00 49.50 387 ARG A CA 1
ATOM 3039 C C . ARG A 1 387 ? 42.569 1.268 -5.421 1.00 49.50 387 ARG A C 1
ATOM 3041 O O . ARG A 1 387 ? 43.148 2.058 -4.690 1.00 49.50 387 ARG A O 1
ATOM 3048 N N . GLY A 1 388 ? 42.098 0.108 -4.993 1.00 55.38 388 GLY A N 1
ATOM 3049 C CA . GLY A 1 388 ? 42.344 -0.437 -3.665 1.00 55.38 388 GLY A CA 1
ATOM 3050 C C . GLY A 1 388 ? 42.082 -1.930 -3.733 1.00 55.38 388 GLY A C 1
ATOM 3051 O O . GLY A 1 388 ? 40.983 -2.342 -4.091 1.00 55.38 388 GLY A O 1
ATOM 3052 N N . THR A 1 389 ? 43.112 -2.722 -3.482 1.00 61.06 389 THR A N 1
ATOM 3053 C CA . THR A 1 389 ? 43.193 -4.175 -3.692 1.00 61.06 389 THR A CA 1
ATOM 3054 C C . THR A 1 389 ? 42.323 -5.017 -2.755 1.00 61.06 389 THR A C 1
ATOM 3056 O O . THR A 1 389 ? 42.379 -6.239 -2.824 1.00 61.06 389 THR A O 1
ATOM 3059 N N . ASP A 1 390 ? 41.460 -4.400 -1.949 1.00 77.19 390 ASP A N 1
ATOM 3060 C CA . ASP A 1 390 ? 40.853 -5.059 -0.790 1.00 77.19 390 ASP A CA 1
ATOM 3061 C C . ASP A 1 390 ? 39.320 -5.143 -0.896 1.00 77.19 390 ASP A C 1
ATOM 3063 O O . ASP A 1 390 ? 38.605 -4.934 0.081 1.00 77.19 390 ASP A O 1
ATOM 3067 N N . ILE A 1 391 ? 38.775 -5.426 -2.088 1.00 81.44 391 ILE A N 1
ATOM 3068 C CA . ILE A 1 391 ? 37.356 -5.810 -2.195 1.00 81.44 391 ILE A CA 1
ATOM 3069 C C . ILE A 1 391 ? 37.242 -7.284 -1.777 1.00 81.44 391 ILE A C 1
ATOM 3071 O O . ILE A 1 391 ? 37.846 -8.135 -2.438 1.00 81.44 391 ILE A O 1
ATOM 3075 N N . PRO A 1 392 ? 36.453 -7.624 -0.740 1.00 86.31 392 PRO A N 1
ATOM 3076 C CA . PRO A 1 392 ? 36.261 -9.008 -0.330 1.00 86.31 392 PRO A CA 1
ATOM 3077 C C . PRO A 1 392 ? 35.763 -9.877 -1.500 1.00 86.31 392 PRO A C 1
ATOM 3079 O O . PRO A 1 392 ? 34.889 -9.440 -2.259 1.00 86.31 392 PRO A O 1
ATOM 3082 N N . PRO A 1 393 ? 36.230 -11.133 -1.642 1.00 86.69 393 PRO A N 1
ATOM 3083 C CA . PRO A 1 393 ? 35.799 -12.020 -2.727 1.00 86.69 393 PRO A CA 1
ATOM 3084 C C . PRO A 1 393 ? 34.274 -12.201 -2.828 1.00 86.69 393 PRO A C 1
ATOM 3086 O O . PRO A 1 393 ? 33.731 -12.335 -3.927 1.00 86.69 393 PRO A O 1
ATOM 3089 N N . SER A 1 394 ? 33.564 -12.166 -1.695 1.00 87.06 394 SER A N 1
ATOM 3090 C CA . SER A 1 394 ? 32.098 -12.239 -1.635 1.00 87.06 394 SER A CA 1
ATOM 3091 C C . SER A 1 394 ? 31.420 -11.035 -2.299 1.00 87.06 394 SER A C 1
ATOM 3093 O O . SER A 1 394 ? 30.474 -11.205 -3.072 1.00 87.06 394 SER A O 1
ATOM 3095 N N . GLU A 1 395 ? 31.932 -9.826 -2.064 1.00 85.62 395 GLU A N 1
ATOM 3096 C CA . GLU A 1 395 ? 31.421 -8.600 -2.675 1.00 85.62 395 GLU A CA 1
ATOM 3097 C C . GLU A 1 395 ? 31.737 -8.558 -4.176 1.00 85.62 395 GLU A C 1
ATOM 3099 O O . GLU A 1 395 ? 30.884 -8.179 -4.982 1.00 85.62 395 GLU A O 1
ATOM 3104 N N . LEU A 1 396 ? 32.923 -9.026 -4.579 1.00 85.81 396 LEU A N 1
ATOM 3105 C CA . LEU A 1 396 ? 33.284 -9.143 -5.992 1.00 85.81 396 LEU A CA 1
ATOM 3106 C C . LEU A 1 396 ? 32.334 -10.092 -6.739 1.00 85.81 396 LEU A C 1
ATOM 3108 O O . LEU A 1 396 ? 31.841 -9.742 -7.814 1.00 85.81 396 LEU A O 1
ATOM 3112 N N . LYS A 1 397 ? 32.025 -11.258 -6.155 1.00 87.31 397 LYS A N 1
ATOM 3113 C CA . LYS A 1 397 ? 31.078 -12.226 -6.729 1.00 87.31 397 LYS A CA 1
ATOM 3114 C C . LYS A 1 397 ? 29.675 -11.629 -6.873 1.00 87.31 397 LYS A C 1
ATOM 3116 O O . LYS A 1 397 ? 29.077 -11.759 -7.939 1.00 87.31 397 LYS A O 1
ATOM 3121 N N . SER A 1 398 ? 29.175 -10.934 -5.847 1.00 86.75 398 SER A N 1
ATOM 3122 C CA . SER A 1 398 ? 27.873 -10.248 -5.897 1.00 86.75 398 SER A CA 1
ATOM 3123 C C . SER A 1 398 ? 27.839 -9.170 -6.990 1.00 86.75 398 SER A C 1
ATOM 3125 O O . SER A 1 398 ? 26.920 -9.141 -7.807 1.00 86.75 398 SER A O 1
ATOM 3127 N N . ARG A 1 399 ? 28.891 -8.348 -7.107 1.00 86.31 399 ARG A N 1
ATOM 3128 C CA . ARG A 1 399 ? 29.001 -7.333 -8.170 1.00 86.31 399 ARG A CA 1
ATOM 3129 C C . ARG A 1 399 ? 29.059 -7.949 -9.567 1.00 86.31 399 ARG A C 1
ATOM 3131 O O . ARG A 1 399 ? 28.442 -7.417 -10.487 1.00 86.31 399 ARG A O 1
ATOM 3138 N N . MET A 1 400 ? 29.777 -9.060 -9.745 1.00 87.56 400 MET A N 1
ATOM 3139 C CA . MET A 1 400 ? 29.800 -9.795 -11.016 1.00 87.56 400 MET A CA 1
ATOM 3140 C C . MET A 1 400 ? 28.424 -10.368 -11.364 1.00 87.56 400 MET A C 1
ATOM 3142 O O . MET A 1 400 ? 28.008 -10.273 -12.520 1.00 87.56 400 MET A O 1
ATOM 3146 N N . HIS A 1 401 ? 27.701 -10.910 -10.380 1.00 88.81 401 HIS A N 1
ATOM 3147 C CA . HIS A 1 401 ? 26.343 -11.407 -10.587 1.00 88.81 401 HIS A CA 1
ATOM 3148 C C . HIS A 1 401 ? 25.391 -10.281 -10.999 1.00 88.81 401 HIS A C 1
ATOM 3150 O O . HIS A 1 401 ? 24.747 -10.381 -12.042 1.00 88.81 401 HIS A O 1
ATOM 3156 N N . MET A 1 402 ? 25.404 -9.167 -10.264 1.00 88.62 402 MET A N 1
ATOM 3157 C CA . MET A 1 402 ? 24.596 -7.986 -10.563 1.00 88.62 402 MET A CA 1
ATOM 3158 C C . MET A 1 402 ? 24.925 -7.401 -11.947 1.00 88.62 402 MET A C 1
ATOM 3160 O O . MET A 1 402 ? 24.053 -6.960 -12.691 1.00 88.62 402 MET A O 1
ATOM 3164 N N . ARG A 1 403 ? 26.199 -7.417 -12.341 1.00 89.94 403 ARG A N 1
ATOM 3165 C CA . ARG A 1 403 ? 26.625 -6.986 -13.675 1.00 89.94 403 ARG A CA 1
ATOM 3166 C C . ARG A 1 403 ? 26.072 -7.896 -14.772 1.00 89.94 403 ARG A C 1
ATOM 3168 O O . ARG A 1 403 ? 25.608 -7.389 -15.790 1.00 89.94 403 ARG A O 1
ATOM 3175 N N . ARG A 1 404 ? 26.088 -9.217 -14.564 1.00 91.25 404 ARG A N 1
ATOM 3176 C CA . ARG A 1 404 ? 25.472 -10.185 -15.483 1.00 91.25 404 ARG A CA 1
ATOM 3177 C C . ARG A 1 404 ? 23.967 -9.957 -15.606 1.00 91.25 404 ARG A C 1
ATOM 3179 O O . ARG A 1 404 ? 23.487 -9.813 -16.723 1.00 91.25 404 ARG A O 1
ATOM 3186 N N . GLY A 1 405 ? 23.255 -9.828 -14.489 1.00 91.88 405 GLY A N 1
ATOM 3187 C CA . GLY A 1 405 ? 21.816 -9.570 -14.516 1.00 91.88 405 GLY A CA 1
ATOM 3188 C C . GLY A 1 405 ? 21.453 -8.245 -15.192 1.00 91.88 405 GLY A C 1
ATOM 3189 O O . GLY A 1 405 ? 20.471 -8.171 -15.922 1.00 91.88 405 GLY A O 1
ATOM 3190 N N . MET A 1 406 ? 22.279 -7.202 -15.043 1.00 94.44 406 MET A N 1
ATOM 3191 C CA . MET A 1 406 ? 22.080 -5.938 -15.764 1.00 94.44 406 MET A CA 1
ATOM 3192 C C . MET A 1 406 ? 22.302 -6.090 -17.276 1.00 94.44 406 MET A C 1
ATOM 3194 O O . MET A 1 406 ? 21.568 -5.500 -18.066 1.00 94.44 406 MET A O 1
ATOM 3198 N N . MET A 1 407 ? 23.280 -6.895 -17.697 1.00 93.56 407 MET A N 1
ATOM 3199 C CA . MET A 1 407 ? 23.482 -7.223 -19.112 1.00 93.56 407 MET A CA 1
ATOM 3200 C C . MET A 1 407 ? 22.275 -7.971 -19.699 1.00 93.56 407 MET A C 1
ATOM 3202 O O . MET A 1 407 ? 21.777 -7.577 -20.751 1.00 93.56 407 MET A O 1
ATOM 3206 N N . GLU A 1 408 ? 21.751 -8.975 -18.993 1.00 93.94 408 GLU A N 1
ATOM 3207 C CA . GLU A 1 408 ? 20.535 -9.704 -19.390 1.00 93.94 408 GLU A CA 1
ATOM 3208 C C . GLU A 1 408 ? 19.299 -8.788 -19.422 1.00 93.94 408 GLU A C 1
ATOM 3210 O O . GLU A 1 408 ? 18.471 -8.868 -20.332 1.00 93.94 408 GLU A O 1
ATOM 3215 N N . PHE A 1 409 ? 19.186 -7.860 -18.467 1.00 94.88 409 PHE A N 1
ATOM 3216 C CA . PHE A 1 409 ? 18.125 -6.855 -18.461 1.00 94.88 409 PHE A CA 1
ATOM 3217 C C . PHE A 1 409 ? 18.201 -5.923 -19.681 1.00 94.88 409 PHE A C 1
ATOM 3219 O O . PHE A 1 409 ? 17.172 -5.637 -20.292 1.00 94.88 409 PHE A O 1
ATOM 3226 N N . LEU A 1 410 ? 19.399 -5.483 -20.088 1.00 96.00 410 LEU A N 1
ATOM 3227 C CA . LEU A 1 410 ? 19.572 -4.682 -21.307 1.00 96.00 410 LEU A CA 1
ATOM 3228 C C . LEU A 1 410 ? 19.216 -5.454 -22.580 1.00 96.00 410 LEU A C 1
ATOM 3230 O O . LEU A 1 410 ? 18.677 -4.863 -23.514 1.00 96.00 410 LEU A O 1
ATOM 3234 N N . GLU A 1 411 ? 19.501 -6.755 -22.636 1.00 96.31 411 GLU A N 1
ATOM 3235 C CA . GLU A 1 411 ? 19.092 -7.612 -23.755 1.00 96.31 411 GLU A CA 1
ATOM 3236 C C . GLU A 1 411 ? 17.571 -7.732 -23.850 1.00 96.31 411 GLU A C 1
ATOM 3238 O O . GLU A 1 411 ? 17.005 -7.625 -24.943 1.00 96.31 411 GLU A O 1
ATOM 3243 N N . TRP A 1 412 ? 16.897 -7.914 -22.712 1.00 95.94 412 TRP A N 1
ATOM 3244 C CA . TRP A 1 412 ? 15.438 -7.888 -22.643 1.00 95.94 412 TRP A CA 1
ATOM 3245 C C . TRP A 1 412 ? 14.879 -6.524 -23.074 1.00 95.94 412 TRP A C 1
ATOM 3247 O O . TRP A 1 412 ? 13.970 -6.463 -23.903 1.00 95.94 412 TRP A O 1
ATOM 3257 N N . LEU A 1 413 ? 15.462 -5.427 -22.587 1.00 96.12 413 LEU A N 1
ATOM 3258 C CA . LEU A 1 413 ? 15.023 -4.072 -22.919 1.00 96.12 413 LEU A CA 1
ATOM 3259 C C . LEU A 1 413 ? 15.221 -3.747 -24.409 1.00 96.12 413 LEU A C 1
ATOM 3261 O O . LEU A 1 413 ? 14.349 -3.140 -25.028 1.00 96.12 413 LEU A O 1
ATOM 3265 N N . ALA A 1 414 ? 16.318 -4.207 -25.018 1.00 97.06 414 ALA A N 1
ATOM 3266 C CA . ALA A 1 414 ? 16.538 -4.083 -26.457 1.00 97.06 414 ALA A CA 1
ATOM 3267 C C . ALA A 1 414 ? 15.435 -4.799 -27.258 1.00 97.06 414 ALA A C 1
ATOM 3269 O O . ALA A 1 414 ? 14.904 -4.240 -28.219 1.00 97.06 414 ALA A O 1
ATOM 3270 N N . HIS A 1 415 ? 15.043 -6.010 -26.847 1.00 96.56 415 HIS A N 1
ATOM 3271 C CA . HIS A 1 415 ? 13.914 -6.705 -27.469 1.00 96.56 415 HIS A CA 1
ATOM 3272 C C . HIS A 1 415 ? 12.600 -5.950 -27.299 1.00 96.56 415 HIS A C 1
ATOM 3274 O O . HIS A 1 415 ? 11.841 -5.856 -28.262 1.00 96.56 415 HIS A O 1
ATOM 3280 N N . TRP A 1 416 ? 12.342 -5.390 -26.116 1.00 95.56 416 TRP A N 1
ATOM 3281 C CA . TRP A 1 416 ? 11.154 -4.571 -25.899 1.00 95.56 416 TRP A CA 1
ATOM 3282 C C . TRP A 1 416 ? 11.136 -3.361 -26.844 1.00 95.56 416 TRP A C 1
ATOM 3284 O O . TRP A 1 416 ? 10.131 -3.130 -27.509 1.00 95.56 416 TRP A O 1
ATOM 3294 N N . TYR A 1 417 ? 12.262 -2.651 -27.006 1.00 95.81 417 TYR A N 1
ATOM 3295 C CA . TYR A 1 417 ? 12.374 -1.540 -27.959 1.00 95.81 417 TYR A CA 1
ATOM 3296 C C . TYR A 1 417 ? 12.058 -1.952 -29.399 1.00 95.81 417 TYR A C 1
ATOM 3298 O O . TYR A 1 417 ? 11.410 -1.199 -30.123 1.00 95.81 417 TYR A O 1
ATOM 3306 N N . LEU A 1 418 ? 12.508 -3.138 -29.816 1.00 95.38 418 LEU A N 1
ATOM 3307 C CA . LEU A 1 418 ? 12.194 -3.685 -31.133 1.00 95.38 418 LEU A CA 1
ATOM 3308 C C . LEU A 1 418 ? 10.704 -4.022 -31.266 1.00 95.38 418 LEU A C 1
ATOM 3310 O O . LEU A 1 418 ? 10.116 -3.722 -32.298 1.00 95.38 418 LEU A O 1
ATOM 3314 N N . LEU A 1 419 ? 10.100 -4.669 -30.271 1.00 94.56 419 LEU A N 1
ATOM 3315 C CA . LEU A 1 419 ? 8.738 -5.205 -30.375 1.00 94.56 419 LEU A CA 1
ATOM 3316 C C . LEU A 1 419 ? 7.639 -4.189 -30.037 1.00 94.56 419 LEU A C 1
ATOM 3318 O O . LEU A 1 419 ? 6.488 -4.419 -30.397 1.00 94.56 419 LEU A O 1
ATOM 3322 N N . SER A 1 420 ? 7.973 -3.084 -29.369 1.00 92.81 420 SER A N 1
ATOM 3323 C CA . SER A 1 420 ? 6.985 -2.115 -28.897 1.00 92.81 420 SER A CA 1
ATOM 3324 C C . SER A 1 420 ? 6.246 -1.435 -30.061 1.00 92.81 420 SER A C 1
ATOM 3326 O O . SER A 1 420 ? 6.881 -0.740 -30.860 1.00 92.81 420 SER A O 1
ATOM 3328 N N . PRO A 1 421 ? 4.906 -1.561 -30.145 1.00 91.50 421 PRO A N 1
ATOM 3329 C CA . PRO A 1 421 ? 4.114 -0.922 -31.198 1.00 91.50 421 PRO A CA 1
ATOM 3330 C C . PRO A 1 421 ? 3.980 0.596 -31.006 1.00 91.50 421 PRO A C 1
ATOM 3332 O O . PRO A 1 421 ? 3.524 1.301 -31.900 1.00 91.50 421 PRO A O 1
ATOM 3335 N N . LEU A 1 422 ? 4.369 1.111 -29.837 1.00 91.56 422 LEU A N 1
ATOM 3336 C CA . LEU A 1 422 ? 4.237 2.524 -29.471 1.00 91.56 422 LEU A CA 1
ATOM 3337 C C . LEU A 1 422 ? 5.419 3.372 -29.933 1.00 91.56 422 LEU A C 1
ATOM 3339 O O . LEU A 1 422 ? 5.402 4.596 -29.802 1.00 91.56 422 LEU A O 1
ATOM 3343 N N . LEU A 1 423 ? 6.474 2.727 -30.426 1.00 92.94 423 LEU A N 1
ATOM 3344 C CA . LEU A 1 423 ? 7.696 3.389 -30.833 1.00 92.94 423 LEU A CA 1
ATOM 3345 C C . LEU A 1 423 ? 7.796 3.431 -32.348 1.00 92.94 423 LEU A C 1
ATOM 3347 O O . LEU A 1 423 ? 7.667 2.426 -33.040 1.00 92.94 423 LEU A O 1
ATOM 3351 N N . THR A 1 424 ? 8.135 4.607 -32.862 1.00 92.94 424 THR A N 1
ATOM 3352 C CA . THR A 1 424 ? 8.612 4.734 -34.240 1.00 92.94 424 THR A CA 1
ATOM 3353 C C . THR A 1 424 ? 9.927 3.973 -34.408 1.00 92.94 424 THR A C 1
ATOM 3355 O O . THR A 1 424 ? 10.724 3.886 -33.470 1.00 92.94 424 THR A O 1
ATOM 3358 N N . ASP A 1 425 ? 10.243 3.532 -35.626 1.00 91.50 425 ASP A N 1
ATOM 3359 C CA . ASP A 1 425 ? 11.519 2.853 -35.905 1.00 91.50 425 ASP A CA 1
ATOM 3360 C C . ASP A 1 425 ? 12.740 3.684 -35.489 1.00 91.50 425 ASP A C 1
ATOM 3362 O O . ASP A 1 425 ? 13.768 3.152 -35.074 1.00 91.50 425 ASP A O 1
ATOM 3366 N N . ARG A 1 426 ? 12.631 5.019 -35.532 1.00 91.56 426 ARG A N 1
ATOM 3367 C CA . ARG A 1 426 ? 13.684 5.919 -35.044 1.00 91.56 426 ARG A CA 1
ATOM 3368 C C . ARG A 1 426 ? 13.846 5.861 -33.524 1.00 91.56 426 ARG A C 1
ATOM 3370 O O . ARG A 1 426 ? 14.975 5.964 -33.048 1.00 91.56 426 ARG A O 1
ATOM 3377 N N . GLN A 1 427 ? 12.752 5.770 -32.770 1.00 94.12 427 GLN A N 1
ATOM 3378 C CA . GLN A 1 427 ? 12.794 5.629 -31.312 1.00 94.12 427 GLN A CA 1
ATOM 3379 C C . GLN A 1 427 ? 13.294 4.239 -30.917 1.00 94.12 427 GLN A C 1
ATOM 3381 O O . GLN A 1 427 ? 14.192 4.159 -30.084 1.00 94.12 427 GLN A O 1
ATOM 3386 N N . ALA A 1 428 ? 12.796 3.183 -31.569 1.00 95.12 428 ALA A N 1
ATOM 3387 C CA . ALA A 1 428 ? 13.276 1.816 -31.380 1.00 95.12 428 ALA A CA 1
ATOM 3388 C C . ALA A 1 428 ? 14.789 1.718 -31.635 1.00 95.12 428 ALA A C 1
ATOM 3390 O O . ALA A 1 428 ? 15.528 1.231 -30.784 1.00 95.12 428 ALA A O 1
ATOM 3391 N N . LEU A 1 429 ? 15.272 2.272 -32.756 1.00 94.69 429 LEU A N 1
ATOM 3392 C CA . LEU A 1 429 ? 16.699 2.294 -33.086 1.00 94.69 429 LEU A CA 1
ATOM 3393 C C . LEU A 1 429 ? 17.532 2.982 -32.001 1.00 94.69 429 LEU A C 1
ATOM 3395 O O . LEU A 1 429 ? 18.529 2.421 -31.563 1.00 94.69 429 LEU A O 1
ATOM 3399 N N . ARG A 1 430 ? 17.110 4.167 -31.541 1.00 95.38 430 ARG A N 1
ATOM 3400 C CA . ARG A 1 430 ? 17.809 4.905 -30.477 1.00 95.38 430 ARG A CA 1
ATOM 3401 C C . ARG A 1 430 ? 17.855 4.128 -29.163 1.00 95.38 430 ARG A C 1
ATOM 3403 O O . ARG A 1 430 ? 18.894 4.124 -28.515 1.00 95.38 430 ARG A O 1
ATOM 3410 N N . GLY A 1 431 ? 16.754 3.479 -28.786 1.00 95.75 431 GLY A N 1
ATOM 3411 C CA . GLY A 1 431 ? 16.691 2.660 -27.577 1.00 95.75 431 GLY A CA 1
ATOM 3412 C C . GLY A 1 431 ? 17.631 1.456 -27.652 1.00 95.75 431 GLY A C 1
ATOM 3413 O O . GLY A 1 431 ? 18.423 1.227 -26.742 1.00 95.75 431 GLY A O 1
ATOM 3414 N N . VAL A 1 432 ? 17.628 0.731 -28.777 1.00 96.50 432 VAL A N 1
ATOM 3415 C CA . VAL A 1 432 ? 18.534 -0.411 -28.995 1.00 96.50 432 VAL A CA 1
ATOM 3416 C C . VAL A 1 432 ? 20.000 0.034 -29.065 1.00 96.50 432 VAL A C 1
ATOM 3418 O O . VAL A 1 432 ? 20.870 -0.621 -28.492 1.00 96.50 432 VAL A O 1
ATOM 3421 N N . GLU A 1 433 ? 20.286 1.161 -29.722 1.00 94.94 433 GLU A N 1
ATOM 3422 C CA . GLU A 1 433 ? 21.608 1.802 -29.727 1.00 94.94 433 GLU A CA 1
ATOM 3423 C C . GLU A 1 433 ? 22.084 2.121 -28.308 1.00 94.94 433 GLU A C 1
ATOM 3425 O O . GLU A 1 433 ? 23.217 1.793 -27.948 1.00 94.94 433 GLU A O 1
ATOM 3430 N N . TRP A 1 434 ? 21.217 2.719 -27.491 1.00 96.19 434 TRP A N 1
ATOM 3431 C CA . TRP A 1 434 ? 21.515 3.031 -26.098 1.00 96.19 434 TRP A CA 1
ATOM 3432 C C . TRP A 1 434 ? 21.792 1.757 -25.284 1.00 96.19 434 TRP A C 1
ATOM 3434 O O . TRP A 1 434 ? 22.809 1.694 -24.587 1.00 96.19 434 TRP A O 1
ATOM 3444 N N . CYS A 1 435 ? 20.977 0.703 -25.443 1.00 96.19 435 CYS A N 1
ATOM 3445 C CA . CYS A 1 435 ? 21.214 -0.595 -24.804 1.00 96.19 435 CYS A CA 1
ATOM 3446 C C . CYS A 1 435 ? 22.579 -1.171 -25.199 1.00 96.19 435 CYS A C 1
ATOM 3448 O O . CYS A 1 435 ? 23.319 -1.630 -24.330 1.00 96.19 435 CYS A O 1
ATOM 3450 N N . LEU A 1 436 ? 22.947 -1.113 -26.484 1.00 94.25 436 LEU A N 1
ATOM 3451 C CA . LEU A 1 436 ? 24.244 -1.596 -26.963 1.00 94.25 436 LEU A CA 1
ATOM 3452 C C . LEU A 1 436 ? 25.398 -0.821 -26.320 1.00 94.25 436 LEU A C 1
ATOM 3454 O O . LEU A 1 436 ? 26.312 -1.434 -25.777 1.00 94.25 436 LEU A O 1
ATOM 3458 N N . VAL A 1 437 ? 25.338 0.513 -26.318 1.00 92.69 437 VAL A N 1
ATOM 3459 C CA . VAL A 1 437 ? 26.374 1.366 -25.710 1.00 92.69 437 VAL A CA 1
ATOM 3460 C C . VAL A 1 437 ? 26.514 1.082 -24.215 1.00 92.69 437 VAL A C 1
ATOM 3462 O O . VAL A 1 437 ? 27.632 0.991 -23.700 1.00 92.69 437 VAL A O 1
ATOM 3465 N N . ARG A 1 438 ? 25.397 0.905 -23.502 1.00 93.38 438 ARG A N 1
ATOM 3466 C CA . ARG A 1 438 ? 25.431 0.619 -22.067 1.00 93.38 438 ARG A CA 1
ATOM 3467 C C . ARG A 1 438 ? 25.957 -0.782 -21.774 1.00 93.38 438 ARG A C 1
ATOM 3469 O O . ARG A 1 438 ? 26.732 -0.943 -20.832 1.00 93.38 438 ARG A O 1
ATOM 3476 N N . TYR A 1 439 ? 25.620 -1.756 -22.617 1.00 92.62 439 TYR A N 1
ATOM 3477 C CA . TYR A 1 439 ? 26.183 -3.101 -22.569 1.00 92.62 439 TYR A CA 1
ATOM 3478 C C . TYR A 1 439 ? 27.701 -3.069 -22.789 1.00 92.62 439 TYR A C 1
ATOM 3480 O O . TYR A 1 439 ? 28.439 -3.654 -22.003 1.00 92.62 439 TYR A O 1
ATOM 3488 N N . GLU A 1 440 ? 28.188 -2.335 -23.799 1.00 90.38 440 GLU A N 1
ATOM 3489 C CA . GLU A 1 440 ? 29.625 -2.160 -24.067 1.00 90.38 440 GLU A CA 1
ATOM 3490 C C . GLU A 1 440 ? 30.359 -1.584 -22.853 1.00 90.38 440 GLU A C 1
ATOM 3492 O O . GLU A 1 440 ? 31.382 -2.122 -22.430 1.00 90.38 440 GLU A O 1
ATOM 3497 N N . TRP A 1 441 ? 29.811 -0.517 -22.263 1.00 88.44 441 TRP A N 1
ATOM 3498 C CA . TRP A 1 441 ? 30.371 0.097 -21.060 1.00 88.44 441 TRP A CA 1
ATOM 3499 C C . TRP A 1 441 ? 30.437 -0.891 -19.891 1.00 88.44 441 TRP A C 1
ATOM 3501 O O . TRP A 1 441 ? 31.387 -0.865 -19.115 1.00 88.44 441 TRP A O 1
ATOM 3511 N N . MET A 1 442 ? 29.452 -1.785 -19.781 1.00 87.31 442 MET A N 1
ATOM 3512 C CA . MET A 1 442 ? 29.433 -2.833 -18.769 1.00 87.31 442 MET A CA 1
ATOM 3513 C C . MET A 1 442 ? 30.201 -4.086 -19.151 1.00 87.31 442 MET A C 1
ATOM 3515 O O . MET A 1 442 ? 30.336 -4.923 -18.281 1.00 87.31 442 MET A O 1
ATOM 3519 N N . ALA A 1 443 ? 30.713 -4.300 -20.358 1.00 85.19 443 ALA A N 1
ATOM 3520 C CA . ALA A 1 443 ? 31.433 -5.537 -20.687 1.00 85.19 443 ALA A CA 1
ATOM 3521 C C . ALA A 1 443 ? 32.920 -5.490 -20.262 1.00 85.19 443 ALA A C 1
ATOM 3523 O O . ALA A 1 443 ? 33.507 -6.536 -19.989 1.00 85.19 443 ALA A O 1
ATOM 3524 N N . ASN A 1 444 ? 33.491 -4.292 -20.040 1.00 72.88 444 ASN A N 1
ATOM 3525 C CA . ASN A 1 444 ? 34.937 -4.034 -19.841 1.00 72.88 444 ASN A CA 1
ATOM 3526 C C . ASN A 1 444 ? 35.828 -4.782 -20.867 1.00 72.88 444 ASN A C 1
ATOM 3528 O O . ASN A 1 444 ? 35.324 -5.318 -21.851 1.00 72.88 444 ASN A O 1
ATOM 3532 N N . ASP A 1 445 ? 37.148 -4.744 -20.647 1.00 60.16 445 ASP A N 1
ATOM 3533 C CA . ASP A 1 445 ? 38.331 -5.044 -21.486 1.00 60.16 445 ASP A CA 1
ATOM 3534 C C . ASP A 1 445 ? 38.242 -6.088 -22.614 1.00 60.16 445 ASP A C 1
ATOM 3536 O O . ASP A 1 445 ? 39.032 -6.033 -23.551 1.00 60.16 445 ASP A O 1
ATOM 3540 N N . ASN A 1 446 ? 37.262 -6.988 -22.610 1.00 66.94 446 ASN A N 1
ATOM 3541 C CA . ASN A 1 446 ? 37.038 -7.909 -23.723 1.00 66.94 446 ASN A CA 1
ATOM 3542 C C . ASN A 1 446 ? 36.316 -7.254 -24.909 1.00 66.94 446 ASN A C 1
ATOM 3544 O O . ASN A 1 446 ? 36.293 -7.833 -25.993 1.00 66.94 446 ASN A O 1
ATOM 3548 N N . GLY A 1 447 ? 35.674 -6.094 -24.712 1.00 64.31 447 GLY A N 1
ATOM 3549 C CA . GLY A 1 447 ? 35.035 -5.315 -25.779 1.00 64.31 447 GLY A CA 1
ATOM 3550 C C . GLY A 1 447 ? 33.914 -6.037 -26.539 1.00 64.31 447 GLY A C 1
ATOM 3551 O O . GLY A 1 447 ? 33.434 -5.510 -27.541 1.00 64.31 447 GLY A O 1
ATOM 3552 N N . ARG A 1 448 ? 33.489 -7.228 -26.093 1.00 76.38 448 ARG A N 1
ATOM 3553 C CA . ARG A 1 448 ? 32.459 -8.037 -26.755 1.00 76.38 448 ARG A CA 1
ATOM 3554 C C . ARG A 1 448 ? 31.076 -7.482 -26.420 1.00 76.38 448 ARG A C 1
ATOM 3556 O O . ARG A 1 448 ? 30.634 -7.540 -25.276 1.00 76.38 448 ARG A O 1
ATOM 3563 N N . GLY A 1 449 ? 30.403 -6.939 -27.427 1.00 79.25 449 GLY A N 1
ATOM 3564 C CA . GLY A 1 449 ? 28.997 -6.563 -27.357 1.00 79.25 449 GLY A CA 1
ATOM 3565 C C . GLY A 1 449 ? 28.104 -7.802 -27.348 1.00 79.25 449 GLY A C 1
ATOM 3566 O O . GLY A 1 449 ? 28.510 -8.876 -27.795 1.00 79.25 449 GLY A O 1
ATOM 3567 N N . SER A 1 450 ? 26.879 -7.653 -26.848 1.00 90.50 450 SER A N 1
ATOM 3568 C CA . SER A 1 450 ? 25.887 -8.727 -26.885 1.00 90.50 450 SER A CA 1
ATOM 3569 C C . SER A 1 450 ? 25.521 -9.081 -28.327 1.00 90.50 450 SER A C 1
ATOM 3571 O O . SER A 1 450 ? 25.051 -8.228 -29.085 1.00 90.50 450 SER A O 1
ATOM 3573 N N . SER A 1 451 ? 25.689 -10.353 -28.700 1.00 91.00 451 SER A N 1
ATOM 3574 C CA . SER A 1 451 ? 25.183 -10.888 -29.972 1.00 91.00 451 SER A CA 1
ATOM 3575 C C . SER A 1 451 ? 23.669 -10.718 -30.088 1.00 91.00 451 SER A C 1
ATOM 3577 O O . SER A 1 451 ? 23.161 -10.455 -31.177 1.00 91.00 451 SER A O 1
ATOM 3579 N N . VAL A 1 452 ? 22.964 -10.794 -28.959 1.00 94.75 452 VAL A N 1
ATOM 3580 C CA . VAL A 1 452 ? 21.519 -10.610 -28.862 1.00 94.75 452 VAL A CA 1
ATOM 3581 C C . VAL A 1 452 ? 21.141 -9.168 -29.193 1.00 94.75 452 VAL A C 1
ATOM 3583 O O . VAL A 1 452 ? 20.349 -8.945 -30.109 1.00 94.75 452 VAL A O 1
ATOM 3586 N N . VAL A 1 453 ? 21.753 -8.176 -28.535 1.00 95.31 453 VAL A N 1
ATOM 3587 C CA . VAL A 1 453 ? 21.474 -6.754 -28.824 1.00 95.31 453 VAL A CA 1
ATOM 3588 C C . VAL A 1 453 ? 21.848 -6.400 -30.267 1.00 95.31 453 VAL A C 1
ATOM 3590 O O . VAL A 1 453 ? 21.122 -5.658 -30.923 1.00 95.31 453 VAL A O 1
ATOM 3593 N N . LEU A 1 454 ? 22.934 -6.965 -30.807 1.00 94.00 454 LEU A N 1
ATOM 3594 C CA . LEU A 1 454 ? 23.315 -6.768 -32.212 1.00 94.00 454 LEU A CA 1
ATOM 3595 C C . LEU A 1 454 ? 22.310 -7.373 -33.191 1.00 94.00 454 LEU A C 1
ATOM 3597 O O . LEU A 1 454 ? 22.008 -6.751 -34.208 1.00 94.00 454 LEU A O 1
ATOM 3601 N N . ALA A 1 455 ? 21.774 -8.557 -32.897 1.00 94.81 455 ALA A N 1
ATOM 3602 C CA . ALA A 1 455 ? 20.731 -9.169 -33.712 1.00 94.81 455 ALA A CA 1
ATOM 3603 C C . ALA A 1 455 ? 19.448 -8.324 -33.692 1.00 94.81 455 ALA A C 1
ATOM 3605 O O . ALA A 1 455 ? 18.836 -8.100 -34.737 1.00 94.81 455 ALA A O 1
ATOM 3606 N N . VAL A 1 456 ? 19.070 -7.799 -32.523 1.00 96.00 456 VAL A N 1
ATOM 3607 C CA . VAL A 1 456 ? 17.949 -6.861 -32.374 1.00 96.00 456 VAL A CA 1
ATOM 3608 C C . VAL A 1 456 ? 18.199 -5.584 -33.185 1.00 96.00 456 VAL A C 1
ATOM 3610 O O . VAL A 1 456 ? 17.330 -5.164 -33.948 1.00 96.00 456 VAL A O 1
ATOM 3613 N N . LEU A 1 457 ? 19.398 -5.004 -33.093 1.00 95.00 457 LEU A N 1
ATOM 3614 C CA . LEU A 1 457 ? 19.793 -3.813 -33.849 1.00 95.00 457 LEU A CA 1
ATOM 3615 C C . LEU A 1 457 ? 19.711 -4.043 -35.360 1.00 95.00 457 LEU A C 1
ATOM 3617 O O . LEU A 1 457 ? 19.155 -3.217 -36.085 1.00 95.00 457 LEU A O 1
ATOM 3621 N N . ALA A 1 458 ? 20.224 -5.180 -35.831 1.00 93.44 458 ALA A N 1
ATOM 3622 C CA . ALA A 1 458 ? 20.134 -5.569 -37.229 1.00 93.44 458 ALA A CA 1
ATOM 3623 C C . ALA A 1 458 ? 18.671 -5.657 -37.680 1.00 93.44 458 ALA A C 1
ATOM 3625 O O . ALA A 1 458 ? 18.324 -5.097 -38.715 1.00 93.44 458 ALA A O 1
ATOM 3626 N N . ARG A 1 459 ? 17.793 -6.287 -36.886 1.00 94.50 459 ARG A N 1
ATOM 3627 C CA . ARG A 1 459 ? 16.356 -6.379 -37.197 1.00 94.50 459 ARG A CA 1
ATOM 3628 C C . ARG A 1 459 ? 15.696 -5.009 -37.322 1.00 94.50 459 ARG A C 1
ATOM 3630 O O . ARG A 1 459 ? 14.965 -4.805 -38.285 1.00 94.50 459 ARG A O 1
ATOM 3637 N N . VAL A 1 460 ? 15.974 -4.068 -36.413 1.00 93.62 460 VAL A N 1
ATOM 3638 C CA . VAL A 1 460 ? 15.436 -2.697 -36.513 1.00 93.62 460 VAL A CA 1
ATOM 3639 C C . VAL A 1 460 ? 15.900 -2.028 -37.809 1.00 93.62 460 VAL A C 1
ATOM 3641 O O . VAL A 1 460 ? 15.093 -1.455 -38.534 1.00 93.62 460 VAL A O 1
ATOM 3644 N N . LEU A 1 461 ? 17.191 -2.125 -38.135 1.00 91.06 461 LEU A N 1
ATOM 3645 C CA . LEU A 1 461 ? 17.763 -1.495 -39.330 1.00 91.06 461 LEU A CA 1
ATOM 3646 C C . LEU A 1 461 ? 17.313 -2.134 -40.647 1.00 91.06 461 LEU A C 1
ATOM 3648 O O . LEU A 1 461 ? 17.312 -1.465 -41.679 1.00 91.06 461 LEU A O 1
ATOM 3652 N N . MET A 1 462 ? 16.936 -3.410 -40.613 1.00 89.19 462 MET A N 1
ATOM 3653 C CA . MET A 1 462 ? 16.432 -4.139 -41.772 1.00 89.19 462 MET A CA 1
ATOM 3654 C C . MET A 1 462 ? 14.938 -3.910 -42.035 1.00 89.19 462 MET A C 1
ATOM 3656 O O . MET A 1 462 ? 14.477 -4.314 -43.097 1.00 89.19 462 MET A O 1
ATOM 3660 N N . ARG A 1 463 ? 14.183 -3.235 -41.153 1.00 89.44 463 ARG A N 1
ATOM 3661 C CA . ARG A 1 463 ? 12.750 -2.962 -41.384 1.00 89.44 463 ARG A CA 1
ATOM 3662 C C . ARG A 1 463 ? 12.484 -2.213 -42.688 1.00 89.44 463 ARG A C 1
ATOM 3664 O O . ARG A 1 463 ? 11.624 -2.633 -43.460 1.00 89.44 463 ARG A O 1
ATOM 3671 N N . ASP A 1 464 ? 13.285 -1.186 -42.977 1.00 81.62 464 ASP A N 1
ATOM 3672 C CA . ASP A 1 464 ? 13.215 -0.440 -44.241 1.00 81.62 464 ASP A CA 1
ATOM 3673 C C . ASP A 1 464 ? 13.401 -1.387 -45.446 1.00 81.62 464 ASP A C 1
ATOM 3675 O O . ASP A 1 464 ? 12.643 -1.329 -46.412 1.00 81.62 464 ASP A O 1
ATOM 3679 N N . LEU A 1 465 ? 14.371 -2.308 -45.363 1.00 81.94 465 LEU A N 1
ATOM 3680 C CA . LEU A 1 465 ? 14.636 -3.305 -46.409 1.00 81.94 465 LEU A CA 1
ATOM 3681 C C . LEU A 1 465 ? 13.460 -4.270 -46.581 1.00 81.94 465 LEU A C 1
ATOM 3683 O O . LEU A 1 465 ? 13.044 -4.533 -47.707 1.00 81.94 465 LEU A O 1
ATOM 3687 N N . THR A 1 466 ? 12.878 -4.748 -45.478 1.00 81.19 466 THR A N 1
ATOM 3688 C CA . THR A 1 466 ? 11.701 -5.629 -45.521 1.00 81.19 466 T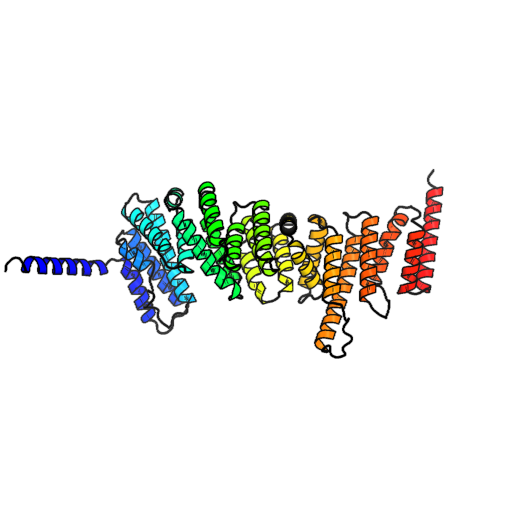HR A CA 1
ATOM 3689 C C . THR A 1 466 ? 10.449 -4.930 -46.047 1.00 81.19 466 THR A C 1
ATOM 3691 O O . THR A 1 466 ? 9.584 -5.583 -46.618 1.00 81.19 466 THR A O 1
ATOM 3694 N N . ALA A 1 467 ? 10.371 -3.603 -45.920 1.00 83.00 467 ALA A N 1
ATOM 3695 C CA . ALA A 1 467 ? 9.312 -2.786 -46.507 1.00 83.00 467 ALA A CA 1
ATOM 3696 C C . ALA A 1 467 ? 9.538 -2.488 -48.006 1.00 83.00 467 ALA A C 1
ATOM 3698 O O . ALA A 1 467 ? 8.810 -1.687 -48.592 1.00 83.00 467 ALA A O 1
ATOM 3699 N N . GLY A 1 468 ? 10.553 -3.094 -48.634 1.00 79.31 468 GLY A N 1
ATOM 3700 C CA . GLY A 1 468 ? 10.893 -2.867 -50.039 1.00 79.31 468 GLY A CA 1
ATOM 3701 C C . GLY A 1 468 ? 11.580 -1.524 -50.297 1.00 79.31 468 GLY A C 1
ATOM 3702 O O . GLY A 1 468 ? 11.636 -1.070 -51.439 1.00 79.31 468 GLY A O 1
ATOM 3703 N N . GLN A 1 469 ? 12.100 -0.867 -49.257 1.00 84.31 469 GLN A N 1
ATOM 3704 C CA . GLN A 1 469 ? 12.926 0.330 -49.388 1.00 84.31 469 GLN A CA 1
ATOM 3705 C C . GLN A 1 469 ? 14.406 -0.061 -49.414 1.00 84.31 469 GLN A C 1
ATOM 3707 O O . GLN A 1 469 ? 14.804 -1.103 -48.911 1.00 84.31 469 GLN A O 1
ATOM 3712 N N . TRP A 1 470 ? 15.274 0.791 -49.955 1.00 81.81 470 TRP A N 1
ATOM 3713 C CA . TRP A 1 470 ? 16.716 0.503 -50.041 1.00 81.81 470 TRP A CA 1
ATOM 3714 C C . TRP A 1 470 ? 17.455 0.496 -48.689 1.00 81.81 470 TRP A C 1
ATOM 3716 O O . TRP A 1 470 ? 18.622 0.083 -48.607 1.00 81.81 470 TRP A O 1
ATOM 3726 N N . GLY A 1 471 ? 16.801 0.985 -47.631 1.00 81.88 471 GLY A N 1
ATOM 3727 C CA . GLY A 1 471 ? 17.412 1.256 -46.334 1.00 81.88 471 GLY A CA 1
ATOM 3728 C C . GLY A 1 471 ? 18.505 2.331 -46.409 1.00 81.88 471 GLY A C 1
ATOM 3729 O O . GLY A 1 471 ? 19.150 2.567 -47.434 1.00 81.88 471 GLY A O 1
ATOM 3730 N N . ARG A 1 472 ? 18.768 3.015 -45.295 1.00 86.44 472 ARG A N 1
ATOM 3731 C CA . ARG A 1 472 ? 19.801 4.066 -45.271 1.00 86.44 472 ARG A CA 1
ATOM 3732 C C . ARG A 1 472 ? 21.200 3.450 -45.287 1.00 86.44 472 ARG A C 1
ATOM 3734 O O . ARG A 1 472 ? 21.625 2.845 -44.304 1.00 86.44 472 ARG A O 1
ATOM 3741 N N . THR A 1 473 ? 21.957 3.675 -46.362 1.00 89.56 473 THR A N 1
ATOM 3742 C CA . THR A 1 473 ? 23.322 3.138 -46.535 1.00 89.56 473 THR A CA 1
ATOM 3743 C C . THR A 1 473 ? 24.269 3.495 -45.388 1.00 89.56 473 THR A C 1
ATOM 3745 O O . THR A 1 473 ? 25.080 2.663 -44.986 1.00 89.56 473 THR A O 1
ATOM 3748 N N . SER A 1 474 ? 24.138 4.688 -44.801 1.00 90.00 474 SER A N 1
ATOM 3749 C CA . SER A 1 474 ? 24.919 5.088 -43.624 1.00 90.00 474 SER A CA 1
ATOM 3750 C C . SER A 1 474 ? 24.662 4.195 -42.405 1.00 90.00 474 SER A C 1
ATOM 3752 O O . SER A 1 474 ? 25.611 3.822 -41.719 1.00 90.00 474 SER A O 1
ATOM 3754 N N . ARG A 1 475 ? 23.406 3.793 -42.163 1.00 89.12 475 ARG A N 1
ATOM 3755 C CA . ARG A 1 475 ? 23.031 2.923 -41.037 1.00 89.12 475 ARG A CA 1
ATOM 3756 C C . ARG A 1 475 ? 23.509 1.488 -41.228 1.00 89.12 475 ARG A C 1
ATOM 3758 O O . ARG A 1 475 ? 24.020 0.899 -40.285 1.00 89.12 475 ARG A O 1
ATOM 3765 N N . LEU A 1 476 ? 23.389 0.940 -42.439 1.00 90.88 476 LEU A N 1
ATOM 3766 C CA . LEU A 1 476 ? 23.883 -0.411 -42.729 1.00 90.88 476 LEU A CA 1
ATOM 3767 C C . LEU A 1 476 ? 25.408 -0.485 -42.640 1.00 90.88 476 LEU A C 1
ATOM 3769 O O . LEU A 1 476 ? 25.937 -1.434 -42.071 1.00 90.88 476 LEU A O 1
ATOM 3773 N N . ARG A 1 477 ? 26.120 0.539 -43.131 1.00 93.19 477 ARG A N 1
ATOM 3774 C CA . ARG A 1 477 ? 27.577 0.625 -42.967 1.00 93.19 477 ARG A CA 1
ATOM 3775 C C . ARG A 1 477 ? 27.961 0.655 -41.490 1.00 93.19 477 ARG A C 1
ATOM 3777 O O . ARG A 1 477 ? 28.839 -0.091 -41.077 1.00 93.19 477 ARG A O 1
ATOM 3784 N N . TRP A 1 478 ? 27.265 1.467 -40.697 1.00 93.06 478 TRP A N 1
ATOM 3785 C CA . TRP A 1 478 ? 27.470 1.521 -39.253 1.00 93.06 478 TRP A CA 1
ATOM 3786 C C . TRP A 1 478 ? 27.175 0.174 -38.564 1.00 93.06 478 TRP A C 1
ATOM 3788 O O . TRP A 1 478 ? 27.971 -0.262 -37.733 1.00 93.06 478 TRP A O 1
ATOM 3798 N N . LEU A 1 479 ? 26.112 -0.542 -38.959 1.00 92.81 479 LEU A N 1
ATOM 3799 C CA . LEU A 1 479 ? 25.837 -1.903 -38.482 1.00 92.81 479 LEU A CA 1
ATOM 3800 C C . LEU A 1 479 ? 26.985 -2.864 -38.808 1.00 92.81 479 LEU A C 1
ATOM 3802 O O . LEU A 1 479 ? 27.384 -3.626 -37.934 1.00 92.81 479 LEU A O 1
ATOM 3806 N N . MET A 1 480 ? 27.544 -2.820 -40.023 1.00 95.56 480 MET A N 1
ATOM 3807 C CA . MET A 1 480 ? 28.687 -3.667 -40.388 1.00 95.56 480 MET A CA 1
ATOM 3808 C C . MET A 1 480 ? 29.904 -3.374 -39.515 1.00 95.56 480 MET A C 1
ATOM 3810 O O . MET A 1 480 ? 30.512 -4.313 -39.017 1.00 95.56 480 MET A O 1
ATOM 3814 N N . THR A 1 481 ? 30.201 -2.099 -39.237 1.00 94.62 481 THR A N 1
ATOM 3815 C CA . THR A 1 481 ? 31.272 -1.720 -38.301 1.00 94.62 481 THR A CA 1
ATOM 3816 C C . THR A 1 481 ? 31.034 -2.303 -36.905 1.00 94.62 481 THR A C 1
ATOM 3818 O O . THR A 1 481 ? 31.972 -2.743 -36.244 1.00 94.62 481 THR A O 1
ATOM 3821 N N . LYS A 1 482 ? 29.778 -2.344 -36.444 1.00 92.88 482 LYS A N 1
ATOM 3822 C CA . LYS A 1 482 ? 29.425 -2.973 -35.165 1.00 92.88 482 LYS A CA 1
ATOM 3823 C C . LYS A 1 482 ? 29.571 -4.500 -35.222 1.00 92.88 482 LYS A C 1
ATOM 3825 O O . LYS A 1 482 ? 30.191 -5.064 -34.329 1.00 92.88 482 LYS A O 1
ATOM 3830 N N . ILE A 1 483 ? 29.077 -5.173 -36.263 1.00 92.81 483 ILE A N 1
ATOM 3831 C CA . ILE A 1 483 ? 29.244 -6.631 -36.428 1.00 92.81 483 ILE A CA 1
ATOM 3832 C C . ILE A 1 483 ? 30.727 -6.996 -36.497 1.00 92.81 483 ILE A C 1
ATOM 3834 O O . ILE A 1 483 ? 31.150 -7.911 -35.803 1.00 92.81 483 ILE A O 1
ATOM 3838 N N . GLU A 1 484 ? 31.527 -6.259 -37.260 1.00 93.44 484 GLU A N 1
ATOM 3839 C CA . GLU A 1 484 ? 32.970 -6.475 -37.368 1.00 93.44 484 GLU A CA 1
ATOM 3840 C C . GLU A 1 484 ? 33.655 -6.353 -36.007 1.00 93.44 484 GLU A C 1
ATOM 3842 O O . GLU A 1 484 ? 34.407 -7.245 -35.615 1.00 93.44 484 GLU A O 1
ATOM 3847 N N . LYS A 1 485 ? 33.322 -5.299 -35.248 1.00 89.88 485 LYS A N 1
ATOM 3848 C CA . LYS A 1 485 ? 33.872 -5.060 -33.910 1.00 89.88 485 LYS A CA 1
ATOM 3849 C C . LYS A 1 485 ? 33.586 -6.207 -32.931 1.00 89.88 485 LYS A C 1
ATOM 3851 O O . LYS A 1 485 ? 34.443 -6.496 -32.103 1.00 89.88 485 LYS A O 1
ATOM 3856 N N . TYR A 1 486 ? 32.410 -6.843 -32.983 1.00 88.50 486 TYR A N 1
ATOM 3857 C CA . TYR A 1 486 ? 32.007 -7.827 -31.957 1.00 88.50 486 TYR A CA 1
ATOM 3858 C C . TYR A 1 486 ? 31.997 -9.289 -32.403 1.00 88.50 486 TYR A C 1
ATOM 3860 O O . TYR A 1 486 ? 32.156 -10.172 -31.566 1.00 88.50 486 TYR A O 1
ATOM 3868 N N . GLN A 1 487 ? 31.766 -9.549 -33.687 1.00 89.19 487 GLN A N 1
ATOM 3869 C CA . GLN A 1 487 ? 31.649 -10.886 -34.283 1.00 89.19 487 GLN A CA 1
ATOM 3870 C C . GLN A 1 487 ? 32.805 -11.191 -35.251 1.00 89.19 487 GLN A C 1
ATOM 3872 O O . GLN A 1 487 ? 32.907 -12.310 -35.752 1.00 89.19 487 GLN A O 1
ATOM 3877 N N . GLY A 1 488 ? 33.682 -10.215 -35.507 1.00 92.00 488 GLY A N 1
ATOM 3878 C CA . GLY A 1 488 ? 34.845 -10.350 -36.377 1.00 92.00 488 GLY A CA 1
ATOM 3879 C C . GLY A 1 488 ? 34.567 -10.023 -37.846 1.00 92.00 488 GLY A C 1
ATOM 3880 O O . GLY A 1 488 ? 33.426 -9.991 -38.318 1.00 92.00 488 GLY A O 1
ATOM 3881 N N . HIS A 1 489 ? 35.655 -9.796 -38.583 1.00 95.00 489 HIS A N 1
ATOM 3882 C CA . HIS A 1 489 ? 35.630 -9.364 -39.982 1.00 95.00 489 HIS A CA 1
ATOM 3883 C C . HIS A 1 489 ? 34.893 -10.347 -40.906 1.00 95.00 489 HIS A C 1
ATOM 3885 O O . HIS A 1 489 ? 34.137 -9.934 -41.785 1.00 95.00 489 HIS A O 1
ATOM 3891 N N . GLU A 1 490 ? 35.038 -11.658 -40.682 1.00 94.62 490 GLU A N 1
ATOM 3892 C CA . GLU A 1 490 ? 34.353 -12.670 -41.494 1.00 94.62 490 GLU A CA 1
ATOM 3893 C C . GLU A 1 490 ? 32.827 -12.577 -41.397 1.00 94.62 490 GLU A C 1
ATOM 3895 O O . GLU A 1 490 ? 32.134 -12.672 -42.413 1.00 94.62 490 GLU A O 1
ATOM 3900 N N . GLN A 1 491 ? 32.293 -12.367 -40.191 1.00 93.12 491 GLN A N 1
ATOM 3901 C CA . GLN A 1 491 ? 30.849 -12.254 -39.983 1.00 93.12 491 GLN A CA 1
ATOM 3902 C C . GLN A 1 491 ? 30.302 -10.961 -40.583 1.00 93.12 491 GLN A C 1
ATOM 3904 O O . GLN A 1 491 ? 29.240 -10.974 -41.204 1.00 93.12 491 GLN A O 1
ATOM 3909 N N . ALA A 1 492 ? 31.056 -9.863 -40.489 1.00 94.44 492 ALA A N 1
ATOM 3910 C CA . ALA A 1 492 ? 30.701 -8.613 -41.154 1.00 94.44 492 ALA A CA 1
ATOM 3911 C C . ALA A 1 492 ? 30.678 -8.762 -42.681 1.00 94.44 492 ALA A C 1
ATOM 3913 O O . ALA A 1 492 ? 29.731 -8.316 -43.326 1.00 94.44 492 ALA A O 1
ATOM 3914 N N . ARG A 1 493 ? 31.662 -9.455 -43.271 1.00 95.38 493 ARG A N 1
ATOM 3915 C CA . ARG A 1 493 ? 31.705 -9.720 -44.718 1.00 95.38 493 ARG A CA 1
ATOM 3916 C C . ARG A 1 493 ? 30.530 -10.584 -45.179 1.00 95.38 493 ARG A C 1
ATOM 3918 O O . ARG A 1 493 ? 29.932 -10.287 -46.213 1.00 95.38 493 ARG A O 1
ATOM 3925 N N . LYS A 1 494 ? 30.179 -11.622 -44.410 1.00 94.00 494 LYS A N 1
ATOM 3926 C CA . LYS A 1 494 ? 28.993 -12.457 -44.669 1.00 94.00 494 LYS A CA 1
ATOM 3927 C C . LYS A 1 494 ? 27.710 -11.625 -44.608 1.00 94.00 494 LYS A C 1
ATOM 3929 O O . LYS A 1 494 ? 26.937 -11.653 -45.559 1.00 94.00 494 LYS A O 1
ATOM 3934 N N . ALA A 1 495 ? 27.525 -10.833 -43.551 1.00 93.00 495 ALA A N 1
ATOM 3935 C CA . ALA A 1 495 ? 26.354 -9.971 -43.390 1.00 93.00 495 ALA A CA 1
ATOM 3936 C C . ALA A 1 495 ? 26.239 -8.917 -44.507 1.00 93.00 495 ALA A C 1
ATOM 3938 O O . ALA A 1 495 ? 25.150 -8.697 -45.034 1.00 93.00 495 ALA A O 1
ATOM 3939 N N . LEU A 1 496 ? 27.358 -8.311 -44.920 1.00 93.75 496 LEU A N 1
ATOM 3940 C CA . LEU A 1 496 ? 27.395 -7.341 -46.015 1.00 93.75 496 LEU A CA 1
ATOM 3941 C C . LEU A 1 496 ? 26.994 -7.972 -47.352 1.00 93.75 496 LEU A C 1
ATOM 3943 O O . LEU A 1 496 ? 26.229 -7.365 -48.100 1.00 93.75 496 LEU A O 1
ATOM 3947 N N . LYS A 1 497 ? 27.482 -9.186 -47.645 1.00 94.31 497 LYS A N 1
ATOM 3948 C CA . LYS A 1 497 ? 27.087 -9.928 -48.848 1.00 94.31 497 LYS A CA 1
ATOM 3949 C C . LYS A 1 497 ? 25.574 -10.158 -48.864 1.00 94.31 497 LYS A C 1
ATOM 3951 O O . LYS A 1 497 ? 24.922 -9.745 -49.815 1.00 94.31 497 LYS A O 1
ATOM 3956 N N . THR A 1 498 ? 25.017 -10.694 -47.776 1.00 92.31 498 THR A N 1
ATOM 3957 C CA . THR A 1 498 ? 23.570 -10.928 -47.651 1.00 92.31 498 THR A CA 1
ATOM 3958 C C . THR A 1 498 ? 22.754 -9.645 -47.834 1.00 92.31 498 THR A C 1
ATOM 3960 O O . THR A 1 498 ? 21.736 -9.657 -48.520 1.00 92.31 498 THR A O 1
ATOM 3963 N N . LEU A 1 499 ? 23.200 -8.518 -47.265 1.00 90.69 499 LEU A N 1
ATOM 3964 C CA . LEU A 1 499 ? 22.520 -7.226 -47.423 1.00 90.69 499 LEU A CA 1
ATOM 3965 C C . LEU A 1 499 ? 22.558 -6.700 -48.865 1.00 90.69 499 LEU A C 1
ATOM 3967 O O . LEU A 1 499 ? 21.573 -6.121 -49.324 1.00 90.69 499 LEU A O 1
ATOM 3971 N N . ASN A 1 500 ? 23.673 -6.883 -49.576 1.00 90.56 500 ASN A N 1
ATOM 3972 C CA . ASN A 1 500 ? 23.786 -6.494 -50.982 1.00 90.56 500 ASN A CA 1
ATOM 3973 C C . ASN A 1 500 ? 22.897 -7.365 -51.875 1.00 90.56 500 ASN A C 1
ATOM 3975 O O . ASN A 1 500 ? 22.202 -6.832 -52.737 1.00 90.56 500 ASN A O 1
ATO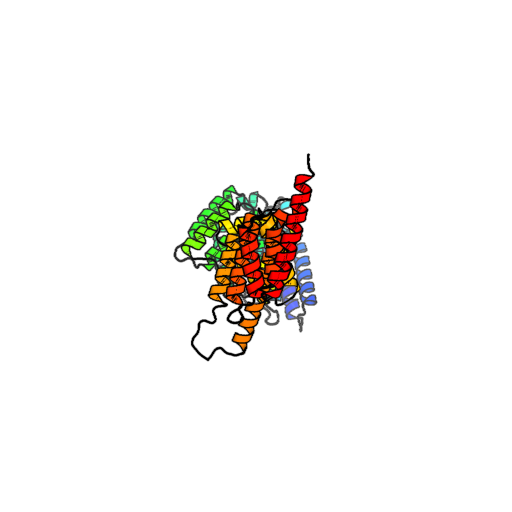M 3979 N N . ASP A 1 501 ? 22.865 -8.675 -51.622 1.00 90.44 501 ASP A N 1
ATOM 3980 C CA . ASP A 1 501 ? 22.006 -9.609 -52.352 1.00 90.44 501 ASP A CA 1
ATOM 3981 C C . ASP A 1 501 ? 20.525 -9.219 -52.190 1.00 90.44 501 ASP A C 1
ATOM 3983 O O . ASP A 1 501 ? 19.796 -9.114 -53.176 1.00 90.44 501 ASP A O 1
ATOM 3987 N N . TRP A 1 502 ? 20.095 -8.889 -50.967 1.00 87.75 502 TRP A N 1
ATOM 3988 C CA . TRP A 1 502 ? 18.741 -8.386 -50.706 1.00 87.75 502 TRP A CA 1
ATOM 3989 C C . TRP A 1 502 ? 18.440 -7.061 -51.407 1.00 87.75 502 TRP A C 1
ATOM 3991 O O . TRP A 1 502 ? 17.378 -6.918 -52.006 1.00 87.75 502 TRP A O 1
ATOM 4001 N N . ARG A 1 503 ? 19.370 -6.100 -51.390 1.00 88.06 503 ARG A N 1
ATOM 4002 C CA . ARG A 1 503 ? 19.190 -4.818 -52.092 1.00 88.06 503 ARG A CA 1
ATOM 4003 C C . ARG A 1 503 ? 19.008 -5.004 -53.593 1.00 88.06 503 ARG A C 1
ATOM 4005 O O . ARG A 1 503 ? 18.129 -4.372 -54.167 1.00 88.06 503 ARG A O 1
ATOM 4012 N N . ASN A 1 504 ? 19.782 -5.897 -54.206 1.00 89.94 504 ASN A N 1
ATOM 4013 C CA . ASN A 1 504 ? 19.649 -6.216 -55.626 1.00 89.94 504 ASN A CA 1
ATOM 4014 C C . ASN A 1 504 ? 18.271 -6.820 -55.939 1.00 89.94 504 ASN A C 1
ATOM 4016 O O . ASN A 1 504 ? 17.656 -6.457 -56.941 1.00 89.94 504 ASN A O 1
ATOM 4020 N N . MET A 1 505 ? 17.755 -7.689 -55.060 1.00 87.81 505 MET A N 1
ATOM 4021 C CA . MET A 1 505 ? 16.399 -8.236 -55.189 1.00 87.81 505 MET A CA 1
ATOM 4022 C C . MET A 1 505 ? 15.329 -7.141 -55.094 1.00 87.81 505 MET A C 1
ATOM 4024 O O . MET A 1 505 ? 14.409 -7.123 -55.910 1.00 87.81 505 MET A O 1
ATOM 4028 N N . THR A 1 506 ? 15.458 -6.206 -54.148 1.00 86.62 506 THR A N 1
ATOM 4029 C CA . THR A 1 506 ? 14.517 -5.087 -53.993 1.00 86.62 506 THR A CA 1
ATOM 4030 C C . THR A 1 506 ? 14.531 -4.156 -55.208 1.00 86.62 506 THR A C 1
ATOM 4032 O O . THR A 1 506 ? 13.466 -3.767 -55.682 1.00 86.62 506 THR A O 1
ATOM 4035 N N . SER A 1 507 ? 15.708 -3.838 -55.758 1.00 85.81 507 SER A N 1
ATOM 4036 C CA . SER A 1 507 ? 15.834 -3.029 -56.982 1.00 85.81 507 SER A CA 1
ATOM 4037 C C . SER A 1 507 ? 15.149 -3.694 -58.174 1.00 85.81 507 SER A C 1
ATOM 4039 O O . SER A 1 507 ? 14.324 -3.072 -58.837 1.00 85.81 507 SER A O 1
ATOM 4041 N N . ALA A 1 508 ? 15.395 -4.992 -58.378 1.00 87.81 508 ALA A N 1
ATOM 4042 C CA . ALA A 1 508 ? 14.770 -5.755 -59.456 1.00 87.81 508 ALA A CA 1
ATOM 4043 C C . ALA A 1 508 ? 13.239 -5.860 -59.314 1.00 87.81 508 ALA A C 1
ATOM 4045 O O . ALA A 1 508 ? 12.532 -6.033 -60.305 1.00 87.81 508 ALA A O 1
ATOM 4046 N N . GLN A 1 509 ? 12.705 -5.784 -58.089 1.00 84.19 509 GLN A N 1
ATOM 4047 C CA . GLN A 1 509 ? 11.260 -5.733 -57.845 1.00 84.19 509 GLN A CA 1
ATOM 4048 C C . GLN A 1 509 ? 10.667 -4.343 -58.092 1.00 84.19 509 GLN A C 1
ATOM 4050 O O . GLN A 1 509 ? 9.542 -4.251 -58.581 1.00 84.19 509 GLN A O 1
ATOM 4055 N N . GLN A 1 510 ? 11.400 -3.273 -57.772 1.00 82.38 510 GLN A N 1
ATOM 4056 C CA . GLN A 1 510 ? 10.970 -1.899 -58.043 1.00 82.38 510 GLN A CA 1
ATOM 4057 C C . GLN A 1 510 ? 10.920 -1.609 -59.548 1.00 82.38 510 GLN A C 1
ATOM 4059 O O . GLN A 1 510 ? 9.948 -1.022 -60.004 1.00 82.38 510 GLN A O 1
ATOM 4064 N N . GLU A 1 511 ? 11.890 -2.101 -60.323 1.00 84.94 511 GLU A N 1
ATOM 4065 C CA . GLU A 1 511 ? 11.911 -1.974 -61.792 1.00 84.94 511 GLU A CA 1
ATOM 4066 C C . GLU A 1 511 ? 10.744 -2.698 -62.490 1.00 84.94 511 GLU A C 1
ATOM 4068 O O . GLU A 1 511 ? 10.394 -2.370 -63.619 1.00 84.94 511 GLU A O 1
ATOM 4073 N N . LYS A 1 512 ? 10.127 -3.684 -61.826 1.00 83.25 512 LYS A N 1
ATOM 4074 C CA . LYS A 1 512 ? 9.014 -4.482 -62.367 1.00 83.25 512 LYS A CA 1
ATOM 4075 C C . LYS A 1 512 ? 7.626 -3.974 -61.973 1.00 83.25 512 LYS A C 1
ATOM 4077 O O . LYS A 1 512 ? 6.642 -4.565 -62.413 1.00 83.25 512 LYS A O 1
ATOM 4082 N N . ARG A 1 513 ? 7.518 -2.942 -61.128 1.00 72.19 513 ARG A N 1
ATOM 4083 C CA . ARG A 1 513 ? 6.233 -2.301 -60.813 1.00 72.19 513 ARG A CA 1
ATOM 4084 C C . ARG A 1 513 ? 5.982 -1.190 -61.849 1.00 72.19 513 ARG A C 1
ATOM 4086 O O . ARG A 1 513 ? 6.719 -0.210 -61.799 1.00 72.19 513 ARG A O 1
ATOM 4093 N N . PRO A 1 514 ? 5.034 -1.375 -62.791 1.00 61.19 514 PRO A N 1
ATOM 4094 C CA . PRO A 1 514 ? 4.735 -0.400 -63.842 1.00 61.19 514 PRO A CA 1
ATOM 4095 C C . PRO A 1 514 ? 4.168 0.914 -63.302 1.00 61.19 514 PRO A C 1
ATOM 4097 O O . PRO A 1 514 ? 3.562 0.895 -62.202 1.00 61.19 514 PRO A O 1
#